Protein AF-0000000070241684 (afdb_homodimer)

InterPro domains:
  IPR003148 Regulator of K+ conductance, N-terminal lobe [PF02254] (4-118)
  IPR003148 Regulator of K+ conductance, N-terminal lobe [PS51201] (1-116)
  IPR006036 Potassium uptake protein TrkA [PR00335] (2-16)
  IPR006036 Potassium uptake protein TrkA [PR00335] (19-33)
  IPR006036 Potassium uptake protein TrkA [PR00335] (60-70)
  IPR006036 Potassium uptake protein TrkA [PR00335] (73-87)
  IPR006037 Regulator of K+ conductance, C-terminal [PF02080] (148-219)
  IPR006037 Regulator of K+ conductance, C-terminal [PS51202] (133-220)
  IPR036291 NAD(P)-binding domain superfamily [SSF51735] (1-143)
  IPR036721 Regulator of K+ conductance, C-terminal domain superfamily [G3DSA:3.30.70.1450] (136-217)
  IPR036721 Regulator of K+ conductance, C-terminal domain superfamily [SSF116726] (130-219)
  IPR050721 Trk/Ktr/HKT Potassium Transport [PTHR43833] (1-218)

Structure (mmCIF, N/CA/C/O backbone):
data_AF-0000000070241684-model_v1
#
loop_
_entity.id
_entity.type
_entity.pdbx_description
1 polymer 'TrkA domain protein'
#
loop_
_atom_site.group_PDB
_atom_site.id
_atom_site.type_symbol
_atom_site.label_atom_id
_atom_site.label_alt_id
_atom_site.label_comp_id
_atom_site.label_asym_id
_atom_site.label_entity_id
_atom_site.label_seq_id
_atom_site.pdbx_PDB_ins_code
_atom_site.Cartn_x
_atom_site.Cartn_y
_atom_site.Cartn_z
_atom_site.occupancy
_atom_site.B_iso_or_equiv
_atom_site.auth_seq_id
_atom_site.auth_comp_id
_atom_site.auth_asym_id
_atom_site.auth_atom_id
_atom_site.pdbx_PDB_model_num
ATOM 1 N N . MET A 1 1 ? 2.908 23.062 1.729 1 92.56 1 MET A N 1
ATOM 2 C CA . MET A 1 1 ? 3.637 22.688 2.938 1 92.56 1 MET A CA 1
ATOM 3 C C . MET A 1 1 ? 5.141 22.844 2.74 1 92.56 1 MET A C 1
ATOM 5 O O . MET A 1 1 ? 5.625 22.859 1.607 1 92.56 1 MET A O 1
ATOM 9 N N . TYR A 1 2 ? 5.785 23.141 3.898 1 95.75 2 TYR A N 1
ATOM 10 C CA . TYR A 1 2 ? 7.242 23.125 3.914 1 95.75 2 TYR A CA 1
ATOM 11 C C . TYR A 1 2 ? 7.781 21.797 4.402 1 95.75 2 TYR A C 1
ATOM 13 O O . TYR A 1 2 ? 7.629 21.453 5.578 1 95.75 2 TYR A O 1
ATOM 21 N N . LEU A 1 3 ? 8.391 21.047 3.48 1 97.38 3 LEU A N 1
ATOM 22 C CA . LEU A 1 3 ? 8.805 19.672 3.756 1 97.38 3 LEU A CA 1
ATOM 23 C C . LEU A 1 3 ? 10.32 19.531 3.658 1 97.38 3 LEU A C 1
ATOM 25 O O . LEU A 1 3 ? 10.938 20.047 2.721 1 97.38 3 LEU A O 1
ATOM 29 N N . ILE A 1 4 ? 10.852 18.875 4.629 1 98.25 4 ILE A N 1
ATOM 30 C CA . ILE A 1 4 ? 12.258 18.484 4.543 1 98.25 4 ILE A CA 1
ATOM 31 C C . ILE A 1 4 ? 12.359 16.984 4.305 1 98.25 4 ILE A C 1
ATOM 33 O O . ILE A 1 4 ? 11.875 16.172 5.105 1 98.25 4 ILE A O 1
ATOM 37 N N . ILE A 1 5 ? 12.969 16.625 3.219 1 98.19 5 ILE A N 1
ATOM 38 C CA . ILE A 1 5 ? 13.156 15.227 2.867 1 98.19 5 ILE A CA 1
ATOM 39 C C . ILE A 1 5 ? 14.633 14.859 2.977 1 98.19 5 ILE A C 1
ATOM 41 O O . ILE A 1 5 ? 15.477 15.453 2.307 1 98.19 5 ILE A O 1
ATOM 45 N N . VAL A 1 6 ? 14.883 13.891 3.838 1 98 6 VAL A N 1
ATOM 46 C CA . VAL A 1 6 ? 16.25 13.438 4.047 1 98 6 VAL A CA 1
ATOM 47 C C . VAL A 1 6 ? 16.484 12.125 3.305 1 98 6 VAL A C 1
ATOM 49 O O . VAL A 1 6 ? 15.852 11.109 3.615 1 98 6 VAL A O 1
ATOM 52 N N . GLY A 1 7 ? 17.438 12.117 2.426 1 96.5 7 GLY A N 1
ATOM 53 C CA . GLY A 1 7 ? 17.688 10.969 1.563 1 96.5 7 GLY A CA 1
ATOM 54 C C . GLY A 1 7 ? 17 11.078 0.217 1 96.5 7 GLY A C 1
ATOM 55 O O . GLY A 1 7 ? 15.773 11.141 0.146 1 96.5 7 GLY A O 1
ATOM 56 N N . ALA A 1 8 ? 17.812 11.07 -0.812 1 95.5 8 ALA A N 1
ATOM 57 C CA . ALA A 1 8 ? 17.25 11.203 -2.156 1 95.5 8 ALA A CA 1
ATOM 58 C C . ALA A 1 8 ? 17.594 9.992 -3.02 1 95.5 8 ALA A C 1
ATOM 60 O O . ALA A 1 8 ? 17.875 10.133 -4.215 1 95.5 8 ALA A O 1
ATOM 61 N N . GLY A 1 9 ? 17.641 8.922 -2.393 1 91.25 9 GLY A N 1
ATOM 62 C CA . GLY A 1 9 ? 17.766 7.684 -3.148 1 91.25 9 GLY A CA 1
ATOM 63 C C . GLY A 1 9 ? 16.516 7.34 -3.934 1 91.25 9 GLY A C 1
ATOM 64 O O . GLY A 1 9 ? 15.773 8.227 -4.355 1 91.25 9 GLY A O 1
ATOM 65 N N . LYS A 1 10 ? 16.281 6.031 -4.164 1 86.12 10 LYS A N 1
ATOM 66 C CA . LYS A 1 10 ? 15.156 5.598 -4.988 1 86.12 10 LYS A CA 1
ATOM 67 C C . LYS A 1 10 ? 13.82 6.004 -4.363 1 86.12 10 LYS A C 1
ATOM 69 O O . LYS A 1 10 ? 12.977 6.609 -5.031 1 86.12 10 LYS A O 1
ATOM 74 N N . ILE A 1 11 ? 13.664 5.711 -3.082 1 88.88 11 ILE A N 1
ATOM 75 C CA . ILE A 1 11 ? 12.43 6.074 -2.396 1 88.88 11 ILE A CA 1
ATOM 76 C C . ILE A 1 11 ? 12.312 7.594 -2.314 1 88.88 11 ILE A C 1
ATOM 78 O O . ILE A 1 11 ? 11.281 8.164 -2.674 1 88.88 11 ILE A O 1
ATOM 82 N N . GLY A 1 12 ? 13.383 8.258 -1.877 1 93.31 12 GLY A N 1
ATOM 83 C CA . GLY A 1 12 ? 13.391 9.703 -1.697 1 93.31 12 GLY A CA 1
ATOM 84 C C . GLY A 1 12 ? 13.117 10.461 -2.979 1 93.31 12 GLY A C 1
ATOM 85 O O . GLY A 1 12 ? 12.375 11.453 -2.971 1 93.31 12 GLY A O 1
ATOM 86 N N . SER A 1 13 ? 13.664 9.969 -4.039 1 92.69 13 SER A N 1
ATOM 87 C CA . SER A 1 13 ? 13.484 10.656 -5.312 1 92.69 13 SER A CA 1
ATOM 88 C C . SER A 1 13 ? 12.023 10.648 -5.746 1 92.69 13 SER A C 1
ATOM 90 O O . SER A 1 13 ? 11.508 11.656 -6.238 1 92.69 13 SER A O 1
ATOM 92 N N . ASN A 1 14 ? 11.383 9.508 -5.586 1 89.88 14 ASN A N 1
ATOM 93 C CA . ASN A 1 14 ? 9.961 9.422 -5.906 1 89.88 14 ASN A CA 1
ATOM 94 C C . ASN A 1 14 ? 9.133 10.32 -4.992 1 89.88 14 ASN A C 1
ATOM 96 O O . ASN A 1 14 ? 8.18 10.953 -5.441 1 89.88 14 ASN A O 1
ATOM 100 N N . LEU A 1 15 ? 9.477 10.352 -3.779 1 92.94 15 LEU A N 1
ATOM 101 C CA . LEU A 1 15 ? 8.789 11.211 -2.816 1 92.94 15 LEU A CA 1
ATOM 102 C C . LEU A 1 15 ? 8.945 12.68 -3.184 1 92.94 15 LEU A C 1
ATOM 104 O O . LEU A 1 15 ? 7.984 13.445 -3.111 1 92.94 15 LEU A O 1
ATOM 108 N N . ILE A 1 16 ? 10.172 13.039 -3.574 1 95.56 16 ILE A N 1
ATOM 109 C CA . ILE A 1 16 ? 10.461 14.406 -3.984 1 95.56 16 ILE A CA 1
ATOM 110 C C . ILE A 1 16 ? 9.602 14.773 -5.191 1 95.56 16 ILE A C 1
ATOM 112 O O . ILE A 1 16 ? 9 15.859 -5.227 1 95.56 16 ILE A O 1
ATOM 116 N N . GLU A 1 17 ? 9.516 13.859 -6.098 1 92.88 17 GLU A N 1
ATOM 117 C CA . GLU A 1 17 ? 8.695 14.078 -7.289 1 92.88 17 GLU A CA 1
ATOM 118 C C . GLU A 1 17 ? 7.238 14.336 -6.918 1 92.88 17 GLU A C 1
ATOM 120 O O . GLU A 1 17 ? 6.637 15.305 -7.375 1 92.88 17 GLU A O 1
ATOM 125 N N . MET A 1 18 ? 6.703 13.523 -6.07 1 89.56 18 MET A N 1
ATOM 126 C CA . MET A 1 18 ? 5.312 13.656 -5.648 1 89.56 18 MET A CA 1
ATOM 127 C C . MET A 1 18 ? 5.094 14.969 -4.895 1 89.56 18 MET A C 1
ATOM 129 O O . MET A 1 18 ? 4.16 15.711 -5.195 1 89.56 18 MET A O 1
ATOM 133 N N . ALA A 1 19 ? 5.977 15.297 -3.99 1 93.81 19 ALA A N 1
ATOM 134 C CA . ALA A 1 19 ? 5.828 16.453 -3.119 1 93.81 19 ALA A CA 1
ATOM 135 C C . ALA A 1 19 ? 5.961 17.75 -3.908 1 93.81 19 ALA A C 1
ATOM 137 O O . ALA A 1 19 ? 5.184 18.688 -3.713 1 93.81 19 ALA A O 1
ATOM 138 N N . THR A 1 20 ? 6.977 17.812 -4.758 1 94.56 20 THR A N 1
ATOM 139 C CA . THR A 1 20 ? 7.16 19 -5.57 1 94.56 20 THR A CA 1
ATOM 140 C C . THR A 1 20 ? 6.02 19.156 -6.57 1 94.56 20 THR A C 1
ATOM 142 O O . THR A 1 20 ? 5.539 20.266 -6.809 1 94.56 20 THR A O 1
ATOM 145 N N . GLY A 1 21 ? 5.605 18.078 -7.133 1 91.31 21 GLY A N 1
ATOM 146 C CA . GLY A 1 21 ? 4.5 18.094 -8.078 1 91.31 21 GLY A CA 1
ATOM 147 C C . GLY A 1 21 ? 3.215 18.641 -7.48 1 91.31 21 GLY A C 1
ATOM 148 O O . GLY A 1 21 ? 2.404 19.234 -8.188 1 91.31 21 GLY A O 1
ATOM 149 N N . ASP A 1 22 ? 3.043 18.453 -6.246 1 89.56 22 ASP A N 1
ATOM 150 C CA . ASP A 1 22 ? 1.842 18.906 -5.551 1 89.56 22 ASP A CA 1
ATOM 151 C C . ASP A 1 22 ? 1.992 20.359 -5.09 1 89.56 22 ASP A C 1
ATOM 153 O O . ASP A 1 22 ? 1.121 20.891 -4.398 1 89.56 22 ASP A O 1
ATOM 157 N N . GLY A 1 23 ? 3.146 20.969 -5.355 1 91.81 23 GLY A N 1
ATOM 158 C CA . GLY A 1 23 ? 3.338 22.391 -5.105 1 91.81 23 GLY A CA 1
ATOM 159 C C . GLY A 1 23 ? 3.859 22.688 -3.713 1 91.81 23 GLY A C 1
ATOM 160 O O . GLY A 1 23 ? 3.75 23.812 -3.232 1 91.81 23 GLY A O 1
ATOM 161 N N . ASN A 1 24 ? 4.383 21.703 -3.023 1 95 24 ASN A N 1
ATOM 162 C CA . ASN A 1 24 ? 4.961 21.922 -1.701 1 95 24 ASN A CA 1
ATOM 163 C C . ASN A 1 24 ? 6.336 22.578 -1.79 1 95 24 ASN A C 1
ATOM 165 O O . ASN A 1 24 ? 7 22.5 -2.822 1 95 24 ASN A O 1
ATOM 169 N N . ASP A 1 25 ? 6.703 23.328 -0.78 1 96.44 25 ASP A N 1
ATOM 170 C CA . ASP A 1 25 ? 8.078 23.781 -0.623 1 96.44 25 ASP A CA 1
ATOM 171 C C . ASP A 1 25 ? 8.969 22.672 -0.061 1 96.44 25 ASP A C 1
ATOM 173 O O . ASP A 1 25 ? 8.852 22.312 1.112 1 96.44 25 ASP A O 1
ATOM 177 N N . VAL A 1 26 ? 9.867 22.203 -0.917 1 97.56 26 VAL A N 1
ATOM 178 C CA . VAL A 1 26 ? 10.609 21.016 -0.538 1 97.56 26 VAL A CA 1
ATOM 179 C C . VAL A 1 26 ? 12.094 21.344 -0.408 1 97.56 26 VAL A C 1
ATOM 181 O O . VAL A 1 26 ? 12.664 22.016 -1.271 1 97.56 26 VAL A O 1
ATOM 184 N N . VAL A 1 27 ? 12.648 20.953 0.672 1 98.44 27 VAL A N 1
ATOM 185 C CA . VAL A 1 27 ? 14.094 20.969 0.854 1 98.44 27 VAL A CA 1
ATOM 186 C C . VAL A 1 27 ? 14.625 19.547 1.001 1 98.44 27 VAL A C 1
ATOM 188 O O . VAL A 1 27 ? 14.078 18.75 1.769 1 98.44 27 VAL A O 1
ATOM 191 N N . VAL A 1 28 ? 15.688 19.297 0.268 1 98.44 28 VAL A N 1
ATOM 192 C CA . VAL A 1 28 ? 16.234 17.938 0.263 1 98.44 28 VAL A CA 1
ATOM 193 C C . VAL A 1 28 ? 17.641 17.953 0.878 1 98.44 28 VAL A C 1
ATOM 195 O O . VAL A 1 28 ? 18.438 18.844 0.594 1 98.44 28 VAL A O 1
ATOM 198 N N . ILE A 1 29 ? 17.859 17.031 1.76 1 98.44 29 ILE A N 1
ATOM 199 C CA . ILE A 1 29 ? 19.203 16.828 2.285 1 98.44 29 ILE A CA 1
ATOM 200 C C . ILE A 1 29 ? 19.734 15.469 1.815 1 98.44 29 ILE A C 1
ATOM 202 O O . ILE A 1 29 ? 19.125 14.43 2.098 1 98.44 29 ILE A O 1
ATOM 206 N N . GLU A 1 30 ? 20.797 15.477 1.106 1 98 30 GLU A N 1
ATOM 207 C CA . GLU A 1 30 ? 21.391 14.289 0.51 1 98 30 GLU A CA 1
ATOM 208 C C . GLU A 1 30 ? 22.922 14.32 0.635 1 98 30 GLU A C 1
ATOM 210 O O . GLU A 1 30 ? 23.562 15.305 0.26 1 98 30 GLU A O 1
ATOM 215 N N . GLU A 1 31 ? 23.453 13.195 1.104 1 96.56 31 GLU A N 1
ATOM 216 C CA . GLU A 1 31 ? 24.875 13.172 1.414 1 96.56 31 GLU A CA 1
ATOM 217 C C . GLU A 1 31 ? 25.719 12.859 0.173 1 96.56 31 GLU A C 1
ATOM 219 O O . GLU A 1 31 ? 26.844 13.328 0.04 1 96.56 31 GLU A O 1
ATOM 224 N N . ASP A 1 32 ? 25.203 12.047 -0.695 1 96.44 32 ASP A N 1
ATOM 225 C CA . ASP A 1 32 ? 25.922 11.68 -1.91 1 96.44 32 ASP A CA 1
ATOM 226 C C . ASP A 1 32 ? 25.891 12.805 -2.938 1 96.44 32 ASP A C 1
ATOM 228 O O . ASP A 1 32 ? 24.812 13.164 -3.432 1 96.44 32 ASP A O 1
ATOM 232 N N . GLU A 1 33 ? 26.969 13.25 -3.277 1 96.94 33 GLU A N 1
ATOM 233 C CA . GLU A 1 33 ? 27.062 14.422 -4.137 1 96.94 33 GLU A CA 1
ATOM 234 C C . GLU A 1 33 ? 26.438 14.164 -5.508 1 96.94 33 GLU A C 1
ATOM 236 O O . GLU A 1 33 ? 25.75 15.016 -6.051 1 96.94 33 GLU A O 1
ATOM 241 N N . ALA A 1 34 ? 26.781 13.039 -6.012 1 97 34 ALA A N 1
ATOM 242 C CA . ALA A 1 34 ? 26.266 12.711 -7.336 1 97 34 ALA A CA 1
ATOM 243 C C . ALA A 1 34 ? 24.734 12.688 -7.324 1 97 34 ALA A C 1
ATOM 245 O O . ALA A 1 34 ? 24.094 13.188 -8.25 1 97 34 ALA A O 1
ATOM 246 N N . VAL A 1 35 ? 24.156 12.188 -6.32 1 96.19 35 VAL A N 1
ATOM 247 C CA . VAL A 1 35 ? 22.703 12.102 -6.18 1 96.19 35 VAL A CA 1
ATOM 248 C C . VAL A 1 35 ? 22.125 13.492 -5.945 1 96.19 35 VAL A C 1
ATOM 250 O O . VAL A 1 35 ? 21.125 13.867 -6.562 1 96.19 35 VAL A O 1
ATOM 253 N N . ALA A 1 36 ? 22.75 14.234 -5.078 1 96.88 36 ALA A N 1
ATOM 254 C CA . ALA A 1 36 ? 22.312 15.594 -4.793 1 96.88 36 ALA A CA 1
ATOM 255 C C . ALA A 1 36 ? 22.266 16.438 -6.062 1 96.88 36 ALA A C 1
ATOM 257 O O . ALA A 1 36 ? 21.297 17.156 -6.309 1 96.88 36 ALA A O 1
ATOM 258 N N . ASP A 1 37 ? 23.266 16.281 -6.84 1 96.62 37 ASP A N 1
ATOM 259 C CA . ASP A 1 37 ? 23.359 17.031 -8.086 1 96.62 37 ASP A CA 1
ATOM 260 C C . ASP A 1 37 ? 22.234 16.656 -9.039 1 96.62 37 ASP A C 1
ATOM 262 O O . ASP A 1 37 ? 21.625 17.531 -9.672 1 96.62 37 ASP A O 1
ATOM 266 N N . ARG A 1 38 ? 22.031 15.445 -9.086 1 96 38 ARG A N 1
ATOM 267 C CA . ARG A 1 38 ? 20.969 14.953 -9.969 1 96 38 ARG A CA 1
ATOM 268 C C . ARG A 1 38 ? 19.609 15.5 -9.555 1 96 38 ARG A C 1
ATOM 270 O O . ARG A 1 38 ? 18.844 15.953 -10.391 1 96 38 ARG A O 1
ATOM 277 N N . ILE A 1 39 ? 19.312 15.477 -8.312 1 95.06 39 ILE A N 1
ATOM 278 C CA . ILE A 1 39 ? 18.047 15.945 -7.785 1 95.06 39 ILE A CA 1
ATOM 279 C C . ILE A 1 39 ? 17.906 17.438 -8.031 1 95.06 39 ILE A C 1
ATOM 281 O O . ILE A 1 39 ? 16.844 17.906 -8.469 1 95.06 39 ILE A O 1
ATOM 285 N N . SER A 1 40 ? 18.969 18.156 -7.816 1 94.94 40 SER A N 1
ATOM 286 C CA . SER A 1 40 ? 18.953 19.609 -8 1 94.94 40 SER A CA 1
ATOM 287 C C . SER A 1 40 ? 18.688 19.969 -9.453 1 94.94 40 SER A C 1
ATOM 289 O O . SER A 1 40 ? 18.047 21 -9.734 1 94.94 40 SER A O 1
ATOM 291 N N . ALA A 1 41 ? 19.109 19.141 -10.297 1 95.44 41 ALA A N 1
ATOM 292 C CA . ALA A 1 41 ? 18.938 19.391 -11.727 1 95.44 41 ALA A CA 1
ATOM 293 C C . ALA A 1 41 ? 17.547 19.016 -12.203 1 95.44 41 ALA A C 1
ATOM 295 O O . ALA A 1 41 ? 17.047 19.547 -13.188 1 95.44 41 ALA A O 1
ATOM 296 N N . THR A 1 42 ? 16.906 18.188 -11.516 1 94.12 42 THR A N 1
ATOM 297 C CA . THR A 1 42 ? 15.68 17.578 -12 1 94.12 42 THR A CA 1
ATOM 298 C C . THR A 1 42 ? 14.461 18.266 -11.391 1 94.12 42 THR A C 1
ATOM 300 O O . THR A 1 42 ? 13.438 18.422 -12.055 1 94.12 42 THR A O 1
ATOM 303 N N . TYR A 1 43 ? 14.586 18.641 -10.148 1 93.56 43 TYR A N 1
ATOM 304 C CA . TYR A 1 43 ? 13.422 19.156 -9.438 1 93.56 43 TYR A CA 1
ATOM 305 C C . TYR A 1 43 ? 13.664 20.562 -8.938 1 93.56 43 TYR A C 1
ATOM 307 O O . TYR A 1 43 ? 14.805 20.938 -8.633 1 93.56 43 TYR A O 1
ATOM 315 N N . ASP A 1 44 ? 12.594 21.297 -8.891 1 91.75 44 ASP A N 1
ATOM 316 C CA . ASP A 1 44 ? 12.68 22.672 -8.398 1 91.75 44 ASP A CA 1
ATOM 317 C C . ASP A 1 44 ? 12.562 22.719 -6.875 1 91.75 44 ASP A C 1
ATOM 319 O O . ASP A 1 44 ? 11.523 23.109 -6.336 1 91.75 44 ASP A O 1
ATOM 323 N N . CYS A 1 45 ? 13.633 22.406 -6.246 1 94.56 45 CYS A N 1
ATOM 324 C CA . CYS A 1 45 ? 13.688 22.422 -4.789 1 94.56 45 CYS A CA 1
ATOM 325 C C . CYS A 1 45 ? 15.109 22.703 -4.301 1 94.56 45 CYS A C 1
ATOM 327 O O . CYS A 1 45 ? 16.062 22.609 -5.074 1 94.56 45 CYS A O 1
ATOM 329 N N . LEU A 1 46 ? 15.242 23.172 -3.135 1 96.56 46 LEU A N 1
ATOM 330 C CA . LEU A 1 46 ? 16.562 23.375 -2.525 1 96.56 46 LEU A CA 1
ATOM 331 C C . LEU A 1 46 ? 17.172 22.031 -2.125 1 96.56 46 LEU A C 1
ATOM 333 O O . LEU A 1 46 ? 16.516 21.203 -1.507 1 96.56 46 LEU A O 1
ATOM 337 N N . VAL A 1 47 ? 18.375 21.828 -2.582 1 97.94 47 VAL A N 1
ATOM 338 C CA . VAL A 1 47 ? 19.078 20.594 -2.238 1 97.94 47 VAL A CA 1
ATOM 339 C C . VAL A 1 47 ? 20.359 20.938 -1.475 1 97.94 47 VAL A C 1
ATOM 341 O O . VAL A 1 47 ? 21.172 21.719 -1.944 1 97.94 47 VAL A O 1
ATOM 344 N N . LEU A 1 48 ? 20.438 20.422 -0.275 1 98.19 48 LEU A N 1
ATOM 345 C CA . LEU A 1 48 ? 21.656 20.531 0.52 1 98.19 48 LEU A CA 1
ATOM 346 C C . LEU A 1 48 ? 22.453 19.219 0.471 1 98.19 48 LEU A C 1
ATOM 348 O O . LEU A 1 48 ? 21.953 18.172 0.872 1 98.19 48 LEU A O 1
ATOM 352 N N . CYS A 1 49 ? 23.625 19.312 -0.055 1 98.25 49 CYS A N 1
ATOM 353 C CA . CYS A 1 49 ? 24.516 18.156 -0.005 1 98.25 49 CYS A CA 1
ATOM 354 C C . CYS A 1 49 ? 25.266 18.094 1.326 1 98.25 49 CYS A C 1
ATOM 356 O O . CYS A 1 49 ? 26.297 18.734 1.497 1 98.25 49 CYS A O 1
ATOM 358 N N . ALA A 1 50 ? 24.703 17.359 2.232 1 97.5 50 ALA A N 1
ATOM 359 C CA . ALA A 1 50 ? 25.219 17.391 3.598 1 97.5 50 ALA A CA 1
ATOM 360 C C . ALA A 1 50 ? 24.75 16.172 4.395 1 97.5 50 ALA A C 1
ATOM 362 O O . ALA A 1 50 ? 23.969 15.359 3.896 1 97.5 50 ALA A O 1
ATOM 363 N N . ASP A 1 51 ? 25.312 16.031 5.52 1 95.5 51 ASP A N 1
ATOM 364 C CA . ASP A 1 51 ? 24.922 15.023 6.5 1 95.5 51 ASP A CA 1
ATOM 365 C C . ASP A 1 51 ? 23.75 15.516 7.355 1 95.5 51 ASP A C 1
ATOM 367 O O . ASP A 1 51 ? 23.906 16.422 8.172 1 95.5 51 ASP A O 1
ATOM 371 N N . ALA A 1 52 ? 22.656 14.875 7.281 1 95.5 52 ALA A N 1
ATOM 372 C CA . ALA A 1 52 ? 21.422 15.328 7.922 1 95.5 52 ALA A CA 1
ATOM 373 C C . ALA A 1 52 ? 21.453 15.047 9.422 1 95.5 52 ALA A C 1
ATOM 375 O O . ALA A 1 52 ? 20.562 15.484 10.156 1 95.5 52 ALA A O 1
ATOM 376 N N . THR A 1 53 ? 22.469 14.305 9.891 1 95.38 53 THR A N 1
ATOM 377 C CA . THR A 1 53 ? 22.531 14.023 11.32 1 95.38 53 THR A CA 1
ATOM 378 C C . THR A 1 53 ? 23.109 15.211 12.078 1 95.38 53 THR A C 1
ATOM 380 O O . THR A 1 53 ? 23.141 15.219 13.312 1 95.38 53 THR A O 1
ATOM 383 N N . GLU A 1 54 ? 23.562 16.156 11.375 1 93.88 54 GLU A N 1
ATOM 384 C CA . GLU A 1 54 ? 24.078 17.375 11.984 1 93.88 54 GLU A CA 1
ATOM 385 C C . GLU A 1 54 ? 22.969 18.406 12.164 1 93.88 54 GLU A C 1
ATOM 387 O O . GLU A 1 54 ? 22.328 18.828 11.195 1 93.88 54 GLU A O 1
ATOM 392 N N . SER A 1 55 ? 22.875 18.828 13.359 1 93.5 55 SER A N 1
ATOM 393 C CA . SER A 1 55 ? 21.781 19.734 13.711 1 93.5 55 SER A CA 1
ATOM 394 C C . SER A 1 55 ? 21.844 21 12.875 1 93.5 55 SER A C 1
ATOM 396 O O . SER A 1 55 ? 20.812 21.531 12.453 1 93.5 55 SER A O 1
ATOM 398 N N . ASP A 1 56 ? 23 21.484 12.648 1 95.5 56 ASP A N 1
ATOM 399 C CA . ASP A 1 56 ? 23.172 22.734 11.914 1 95.5 56 ASP A CA 1
ATOM 400 C C . ASP A 1 56 ? 22.641 22.609 10.492 1 95.5 56 ASP A C 1
ATOM 402 O O . ASP A 1 56 ? 22.141 23.578 9.922 1 95.5 56 ASP A O 1
ATOM 406 N N . ILE A 1 57 ? 22.766 21.438 9.961 1 96.75 57 ILE A N 1
ATOM 407 C CA . ILE A 1 57 ? 22.312 21.219 8.594 1 96.75 57 ILE A CA 1
ATOM 408 C C . ILE A 1 57 ? 20.781 21.297 8.555 1 96.75 57 ILE A C 1
ATOM 410 O O . ILE A 1 57 ? 20.203 21.875 7.629 1 96.75 57 ILE A O 1
ATOM 414 N N . LEU A 1 58 ? 20.125 20.734 9.508 1 96.94 58 LEU A N 1
ATOM 415 C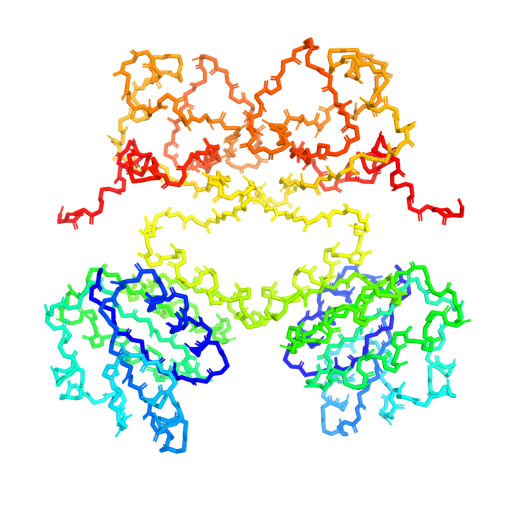 CA . LEU A 1 58 ? 18.672 20.797 9.578 1 96.94 58 LEU A CA 1
ATOM 416 C C . LEU A 1 58 ? 18.203 22.234 9.773 1 96.94 58 LEU A C 1
ATOM 418 O O . LEU A 1 58 ? 17.188 22.641 9.203 1 96.94 58 LEU A O 1
ATOM 422 N N . GLU A 1 59 ? 18.984 22.969 10.523 1 96.88 59 GLU A N 1
ATOM 423 C CA . GLU A 1 59 ? 18.672 24.391 10.703 1 96.88 59 GLU A CA 1
ATOM 424 C C . GLU A 1 59 ? 18.812 25.156 9.383 1 96.88 59 GLU A C 1
ATOM 426 O O . GLU A 1 59 ? 17.953 25.969 9.047 1 96.88 59 GLU A O 1
ATOM 431 N N . GLU A 1 60 ? 19.891 24.859 8.75 1 96.88 60 GLU A N 1
ATOM 432 C CA . GLU A 1 60 ? 20.109 25.469 7.438 1 96.88 60 GLU A CA 1
ATOM 433 C C . GLU A 1 60 ? 18.953 25.125 6.488 1 96.88 60 GLU A C 1
ATOM 435 O O . GLU A 1 60 ? 18.578 25.938 5.652 1 96.88 60 GLU A O 1
ATOM 440 N N . ALA A 1 61 ? 18.391 23.969 6.633 1 97.19 61 ALA A N 1
ATOM 441 C CA . ALA A 1 61 ? 17.297 23.5 5.789 1 97.19 61 ALA A CA 1
ATOM 442 C C . ALA A 1 61 ? 15.977 24.156 6.18 1 97.19 61 ALA A C 1
ATOM 444 O O . ALA A 1 61 ? 14.969 24 5.484 1 97.19 61 ALA A O 1
ATOM 445 N N . GLY A 1 62 ? 15.961 24.859 7.273 1 97.38 62 GLY A N 1
ATOM 446 C CA . GLY A 1 62 ? 14.75 25.547 7.703 1 97.38 62 GLY A CA 1
ATOM 447 C C . GLY A 1 62 ? 13.836 24.688 8.539 1 97.38 62 GLY A C 1
ATOM 448 O O . GLY A 1 62 ? 12.609 24.734 8.391 1 97.38 62 GLY A O 1
ATOM 449 N N . ILE A 1 63 ? 14.391 23.906 9.438 1 96.38 63 ILE A N 1
ATOM 450 C CA . ILE A 1 63 ? 13.625 22.938 10.219 1 96.38 63 ILE A CA 1
ATOM 451 C C . ILE A 1 63 ? 12.617 23.656 11.102 1 96.38 63 ILE A C 1
ATOM 453 O O . ILE A 1 63 ? 11.555 23.109 11.422 1 96.38 63 ILE A O 1
ATOM 457 N N . ASP A 1 64 ? 12.875 24.906 11.422 1 95.31 64 ASP A N 1
ATOM 458 C CA . ASP A 1 64 ? 12 25.656 12.312 1 95.31 64 ASP A CA 1
ATOM 459 C C . ASP A 1 64 ? 10.664 25.969 11.633 1 95.31 64 ASP A C 1
ATOM 461 O O . ASP A 1 64 ? 9.656 26.203 12.312 1 95.31 64 ASP A O 1
ATOM 465 N N . ARG A 1 65 ? 10.68 25.969 10.391 1 95.12 65 ARG A N 1
ATOM 466 C CA . ARG A 1 65 ? 9.438 26.266 9.695 1 95.12 65 ARG A CA 1
ATOM 467 C C . ARG A 1 65 ? 8.867 25.016 9.031 1 95.12 65 ARG A C 1
ATOM 469 O O . ARG A 1 65 ? 7.84 25.078 8.352 1 95.12 65 ARG A O 1
ATOM 476 N N . ALA A 1 66 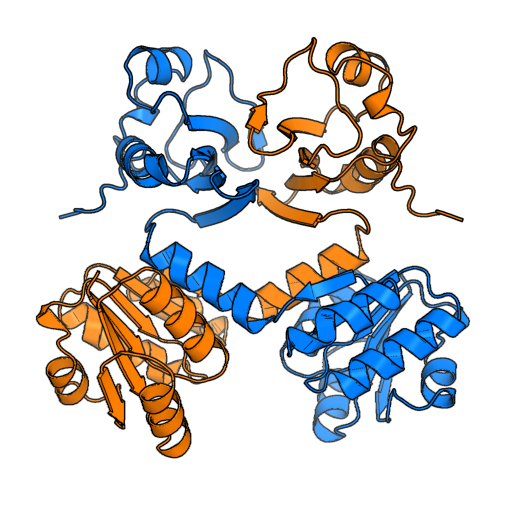? 9.547 23.922 9.164 1 95.94 66 ALA A N 1
ATOM 477 C CA . ALA A 1 66 ? 9.125 22.703 8.492 1 95.94 66 ALA A CA 1
ATOM 478 C C . ALA A 1 66 ? 7.832 22.172 9.094 1 95.94 66 ALA A C 1
ATOM 480 O O . ALA A 1 66 ? 7.68 22.125 10.32 1 95.94 66 ALA A O 1
ATOM 481 N N . GLU A 1 67 ? 6.965 21.828 8.25 1 94.69 67 GLU A N 1
ATOM 482 C CA . GLU A 1 67 ? 5.734 21.172 8.703 1 94.69 67 GLU A CA 1
ATOM 483 C C . GLU A 1 67 ? 5.91 19.672 8.82 1 94.69 67 GLU A C 1
ATOM 485 O O . GLU A 1 67 ? 5.18 19 9.555 1 94.69 67 GLU A O 1
ATOM 490 N N . ALA A 1 68 ? 6.879 19.172 8.055 1 95.75 68 ALA A N 1
ATOM 491 C CA . ALA A 1 68 ? 7.188 17.75 8.141 1 95.75 68 ALA A CA 1
ATOM 492 C C . ALA A 1 68 ? 8.648 17.484 7.812 1 95.75 68 ALA A C 1
ATOM 494 O O . ALA A 1 68 ? 9.25 18.188 7 1 95.75 68 ALA A O 1
ATOM 495 N N . VAL A 1 69 ? 9.141 16.484 8.453 1 96.88 69 VAL A N 1
ATOM 496 C CA . VAL A 1 69 ? 10.438 15.922 8.109 1 96.88 69 VAL A CA 1
ATOM 497 C C . VAL A 1 69 ? 10.281 14.438 7.773 1 96.88 69 VAL A C 1
ATOM 499 O O . VAL A 1 69 ? 9.664 13.688 8.531 1 96.88 69 VAL A O 1
ATOM 502 N N . ILE A 1 70 ? 10.773 14.102 6.602 1 97.31 70 ILE A N 1
ATOM 503 C CA . ILE A 1 70 ? 10.68 12.727 6.137 1 97.31 70 ILE A CA 1
ATOM 504 C C . ILE A 1 70 ? 12.078 12.164 5.898 1 97.31 70 ILE A C 1
ATOM 506 O O . ILE A 1 70 ? 12.859 12.727 5.133 1 97.31 70 ILE A O 1
ATOM 510 N N . SER A 1 71 ? 12.383 11.078 6.531 1 96.69 71 SER A N 1
ATOM 511 C CA . SER A 1 71 ? 13.68 10.453 6.324 1 96.69 71 SER A CA 1
ATOM 512 C C . SER A 1 71 ? 13.547 9.133 5.57 1 96.69 71 SER A C 1
ATOM 514 O O . SER A 1 71 ? 12.812 8.234 6.004 1 96.69 71 SER A O 1
ATOM 516 N N . THR A 1 72 ? 14.305 9.008 4.512 1 95.25 72 THR A N 1
ATOM 517 C CA . THR A 1 72 ? 14.156 7.844 3.648 1 95.25 72 THR A CA 1
ATOM 518 C C . THR A 1 72 ? 15.516 7.191 3.379 1 95.25 72 THR A C 1
ATOM 520 O O . THR A 1 72 ? 15.695 6.527 2.359 1 95.25 72 THR A O 1
ATOM 523 N N . THR A 1 73 ? 16.5 7.414 4.223 1 93.81 73 THR A N 1
ATOM 524 C CA . THR A 1 73 ? 17.812 6.832 3.984 1 93.81 73 THR A CA 1
ATOM 525 C C . THR A 1 73 ? 17.797 5.328 4.238 1 93.81 73 THR A C 1
ATOM 527 O O . THR A 1 73 ? 16.797 4.785 4.707 1 93.81 73 THR A O 1
ATOM 530 N N . ASN A 1 74 ? 18.938 4.641 3.908 1 89.69 74 ASN A N 1
ATOM 531 C CA . ASN A 1 74 ? 19.016 3.191 4.07 1 89.69 74 ASN A CA 1
ATOM 532 C C . ASN A 1 74 ? 19.578 2.812 5.441 1 89.69 74 ASN A C 1
ATOM 534 O O . ASN A 1 74 ? 19.781 1.631 5.727 1 89.69 74 ASN A O 1
ATOM 538 N N . LEU A 1 75 ? 19.781 3.826 6.254 1 91.62 75 LEU A N 1
ATOM 539 C CA . LEU A 1 75 ? 20.344 3.566 7.574 1 91.62 75 LEU A CA 1
ATOM 540 C C . LEU A 1 75 ? 19.391 4.02 8.672 1 91.62 75 LEU A C 1
ATOM 542 O O . LEU A 1 75 ? 19.156 5.219 8.844 1 91.62 75 LEU A O 1
ATOM 546 N N . ASP A 1 76 ? 18.875 3.066 9.438 1 92.25 76 ASP A N 1
ATOM 547 C CA . ASP A 1 76 ? 17.953 3.365 10.523 1 92.25 76 ASP A CA 1
ATOM 548 C C . ASP A 1 76 ? 18.562 4.336 11.523 1 92.25 76 ASP A C 1
ATOM 550 O O . ASP A 1 76 ? 17.875 5.184 12.086 1 92.25 76 ASP A O 1
ATOM 554 N N . ALA A 1 77 ? 19.953 4.184 11.711 1 92.38 77 ALA A N 1
ATOM 555 C CA . ALA A 1 77 ? 20.641 5.062 12.648 1 92.38 77 ALA A CA 1
ATOM 556 C C . ALA A 1 77 ? 20.516 6.523 12.219 1 92.38 77 ALA A C 1
ATOM 558 O O . ALA A 1 77 ? 20.281 7.406 13.047 1 92.38 77 ALA A O 1
ATOM 559 N N . VAL A 1 78 ? 20.672 6.758 10.992 1 94.5 78 VAL A N 1
ATOM 560 C CA . VAL A 1 78 ? 20.562 8.109 10.453 1 94.5 78 VAL A CA 1
ATOM 561 C C . VAL A 1 78 ? 19.109 8.594 10.578 1 94.5 78 VAL A C 1
ATOM 563 O O . VAL A 1 78 ? 18.859 9.703 11.047 1 94.5 78 VAL A O 1
ATOM 566 N N . ASN A 1 79 ? 18.172 7.77 10.148 1 95.88 79 ASN A N 1
ATOM 567 C CA . ASN A 1 79 ? 16.766 8.125 10.234 1 95.88 79 ASN A CA 1
ATOM 568 C C . ASN A 1 79 ? 16.359 8.461 11.664 1 95.88 79 ASN A C 1
ATOM 570 O O . ASN A 1 79 ? 15.641 9.43 11.906 1 95.88 79 ASN A O 1
ATOM 574 N N . THR A 1 80 ? 16.859 7.617 12.562 1 93.31 80 THR A N 1
ATOM 575 C CA . THR A 1 80 ? 16.562 7.828 13.969 1 93.31 80 THR A CA 1
ATOM 576 C C . THR A 1 80 ? 17.094 9.172 14.445 1 93.31 80 THR A C 1
ATOM 578 O O . THR A 1 80 ? 16.375 9.945 15.078 1 93.31 80 THR A O 1
ATOM 581 N N . MET A 1 81 ? 18.297 9.469 14.125 1 93.88 81 MET A N 1
ATOM 582 C CA . MET A 1 81 ? 18.922 10.719 14.531 1 93.88 81 MET A CA 1
ATOM 583 C C . MET A 1 81 ? 18.172 11.922 13.961 1 93.88 81 MET A C 1
ATOM 585 O O . MET A 1 81 ? 17.875 12.875 14.688 1 93.88 81 MET A O 1
ATOM 589 N N . VAL A 1 82 ? 17.828 11.844 12.789 1 96.5 82 VAL A N 1
ATOM 590 C CA . VAL A 1 82 ? 17.109 12.93 12.133 1 96.5 82 VAL A CA 1
ATOM 591 C C . VAL A 1 82 ? 15.766 13.156 12.82 1 96.5 82 VAL A C 1
ATOM 593 O O . VAL A 1 82 ? 15.375 14.297 13.078 1 96.5 82 VAL A O 1
ATOM 596 N N . MET A 1 83 ? 15.07 12.062 13.117 1 95.38 83 MET A N 1
ATOM 597 C CA . MET A 1 83 ? 13.766 12.172 13.773 1 95.38 83 MET A CA 1
ATOM 598 C C . MET A 1 83 ? 13.906 12.781 15.164 1 95.38 83 MET A C 1
ATOM 600 O O . MET A 1 83 ? 13.078 13.602 15.57 1 95.38 83 MET A O 1
ATOM 604 N N . LEU A 1 84 ? 14.961 12.359 15.859 1 93.31 84 LEU A N 1
ATOM 605 C CA . LEU A 1 84 ? 15.203 12.914 17.188 1 93.31 84 LEU A CA 1
ATOM 606 C C . LEU A 1 84 ? 15.453 14.414 17.125 1 93.31 84 LEU A C 1
ATOM 608 O O . LEU A 1 84 ? 14.891 15.18 17.906 1 93.31 84 LEU A O 1
ATOM 612 N N . LEU A 1 85 ? 16.25 14.812 16.203 1 95.25 85 LEU A N 1
ATOM 613 C CA . LEU A 1 85 ? 16.531 16.234 16.031 1 95.25 85 LEU A CA 1
ATOM 614 C C . LEU A 1 85 ? 15.281 17 15.625 1 95.25 85 LEU A C 1
ATOM 616 O O . LEU A 1 85 ? 15.023 18.094 16.141 1 95.25 85 LEU A O 1
ATOM 620 N N . ALA A 1 86 ? 14.555 16.453 14.75 1 95.56 86 ALA A N 1
ATOM 621 C CA . ALA A 1 86 ? 13.312 17.094 14.305 1 95.56 86 ALA A CA 1
ATOM 622 C C . ALA A 1 86 ? 12.336 17.25 15.461 1 95.56 86 ALA A C 1
ATOM 624 O O . ALA A 1 86 ? 11.641 18.266 15.562 1 95.56 86 ALA A O 1
ATOM 625 N N . ARG A 1 87 ? 12.289 16.203 16.219 1 93.75 87 ARG A N 1
ATOM 626 C CA . ARG A 1 87 ? 11.422 16.266 17.391 1 93.75 87 ARG A CA 1
ATOM 627 C C . ARG A 1 87 ? 11.836 17.406 18.328 1 93.75 87 ARG A C 1
ATOM 629 O O . ARG A 1 87 ? 10.984 18.109 18.859 1 93.75 87 ARG A O 1
ATOM 636 N N . GLU A 1 88 ? 13.117 17.516 18.5 1 93.19 88 GLU A N 1
ATOM 637 C CA . GLU A 1 88 ? 13.648 18.578 19.359 1 93.19 88 GLU A CA 1
ATOM 638 C C . GLU A 1 88 ? 13.227 19.953 18.844 1 93.19 88 GLU A C 1
ATOM 640 O O . GLU A 1 88 ? 13.047 20.891 19.625 1 93.19 88 GLU A O 1
ATOM 645 N N . HIS A 1 89 ? 13.031 20.062 17.625 1 95.19 89 HIS A N 1
ATOM 646 C CA . HIS A 1 89 ? 12.648 21.328 17.016 1 95.19 89 HIS A CA 1
ATOM 647 C C . HIS A 1 89 ? 11.133 21.453 16.891 1 95.19 89 HIS A C 1
ATOM 649 O O . HIS A 1 89 ? 10.633 22.359 16.234 1 95.19 89 HIS A O 1
ATOM 655 N N . ASP A 1 90 ? 10.422 20.453 17.406 1 93.88 90 ASP A N 1
ATOM 656 C CA . ASP A 1 90 ? 8.969 20.438 17.5 1 93.88 90 ASP A CA 1
ATOM 657 C C . ASP A 1 90 ? 8.32 20.422 16.125 1 93.88 90 ASP A C 1
ATOM 659 O O . ASP A 1 90 ? 7.332 21.109 15.891 1 93.88 90 ASP A O 1
ATOM 663 N N . VAL A 1 91 ? 8.938 19.781 15.211 1 94.38 91 VAL A N 1
ATOM 664 C CA . VAL A 1 91 ? 8.328 19.641 13.898 1 94.38 91 VAL A CA 1
ATOM 665 C C . VAL A 1 91 ? 7.004 18.891 14.023 1 94.38 91 VAL A C 1
ATOM 667 O O . VAL A 1 91 ? 6.938 17.828 14.664 1 94.38 91 VAL A O 1
ATOM 670 N N . PRO A 1 92 ? 5.996 19.359 13.406 1 90.75 92 PRO A N 1
ATOM 671 C CA . PRO A 1 92 ? 4.66 18.797 13.609 1 90.75 92 PRO A CA 1
ATOM 672 C C . PRO A 1 92 ? 4.543 17.344 13.125 1 90.75 92 PRO A C 1
ATOM 674 O O . PRO A 1 92 ? 3.902 16.516 13.781 1 90.75 92 PRO A O 1
ATOM 677 N N . SER A 1 93 ? 5.145 17 11.984 1 92 93 SER A N 1
ATOM 678 C CA . SER A 1 93 ? 4.996 15.68 11.391 1 92 93 SER A CA 1
ATOM 679 C C . SER A 1 93 ? 6.355 15.031 11.141 1 92 93 SER A C 1
ATOM 681 O O . SER A 1 93 ? 7.184 15.578 10.406 1 92 93 SER A O 1
ATOM 683 N N . LEU A 1 94 ? 6.504 13.922 11.797 1 94.56 94 LEU A N 1
ATOM 684 C CA . LEU A 1 94 ? 7.719 13.133 11.648 1 94.56 94 LEU A CA 1
ATOM 685 C C . LEU A 1 94 ? 7.422 11.797 10.984 1 94.56 94 LEU A C 1
ATOM 687 O O . LEU A 1 94 ? 6.629 11 11.5 1 94.56 94 LEU A O 1
ATOM 691 N N . VAL A 1 95 ? 8.047 11.562 9.836 1 94.31 95 VAL A N 1
ATOM 692 C CA . VAL A 1 95 ? 7.789 10.344 9.07 1 94.31 95 VAL A CA 1
ATOM 693 C C . VAL A 1 95 ? 9.117 9.711 8.656 1 94.31 95 VAL A C 1
ATOM 695 O O . VAL A 1 95 ? 10.047 10.406 8.242 1 94.31 95 VAL A O 1
ATOM 698 N N . SER A 1 96 ? 9.164 8.391 8.742 1 94.19 96 SER A N 1
ATOM 699 C CA . SER A 1 96 ? 10.43 7.75 8.406 1 94.19 96 SER A CA 1
ATOM 700 C C . SER A 1 96 ? 10.211 6.309 7.957 1 94.19 96 SER A C 1
ATOM 702 O O . SER A 1 96 ? 9.234 5.672 8.352 1 94.19 96 SER A O 1
ATOM 704 N N . VAL A 1 97 ? 11.102 5.875 7.176 1 93 97 VAL A N 1
ATOM 705 C CA . VAL A 1 97 ? 11.188 4.441 6.918 1 93 97 VAL A CA 1
ATOM 706 C C . VAL A 1 97 ? 12 3.766 8.023 1 93 97 VAL A C 1
ATOM 708 O O . VAL A 1 97 ? 12.891 4.375 8.609 1 93 97 VAL A O 1
ATOM 711 N N . VAL A 1 98 ? 11.609 2.59 8.336 1 91.06 98 VAL A N 1
ATOM 712 C CA . VAL A 1 98 ? 12.359 1.747 9.258 1 91.06 98 VAL A CA 1
ATOM 713 C C . VAL A 1 98 ? 12.68 0.411 8.594 1 91.06 98 VAL A C 1
ATOM 715 O O . VAL A 1 98 ? 11.781 -0.288 8.125 1 91.06 98 VAL A O 1
ATOM 718 N N . HIS A 1 99 ? 13.898 0.12 8.492 1 86.31 99 HIS A N 1
ATOM 719 C CA . HIS A 1 99 ? 14.32 -1.07 7.762 1 86.31 99 HIS A CA 1
ATOM 720 C C . HIS A 1 99 ? 14.352 -2.293 8.672 1 86.31 99 HIS A C 1
ATOM 722 O O . HIS A 1 99 ? 13.906 -3.373 8.281 1 86.31 99 HIS A O 1
ATOM 728 N N . ASP A 1 100 ? 14.914 -2.135 9.828 1 84.62 100 ASP A N 1
ATOM 729 C CA . ASP A 1 100 ? 15.008 -3.236 10.781 1 84.62 100 ASP A CA 1
ATOM 730 C C . ASP A 1 100 ? 13.836 -3.207 11.766 1 84.62 100 ASP A C 1
ATOM 732 O O . ASP A 1 100 ? 13.719 -2.279 12.57 1 84.62 100 ASP A O 1
ATOM 736 N N . PRO A 1 101 ? 13.047 -4.25 11.711 1 83.44 101 PRO A N 1
ATOM 737 C CA . PRO A 1 101 ? 11.891 -4.289 12.609 1 83.44 101 PRO A CA 1
ATOM 738 C C . PRO A 1 101 ? 12.281 -4.156 14.078 1 83.44 101 PRO A C 1
ATOM 740 O O . PRO A 1 101 ? 11.484 -3.672 14.883 1 83.44 101 PRO A O 1
ATOM 743 N N . ALA A 1 102 ? 13.484 -4.527 14.375 1 84.75 102 ALA A N 1
ATOM 744 C CA . ALA A 1 102 ? 13.953 -4.434 15.758 1 84.75 102 ALA A CA 1
ATOM 745 C C . ALA A 1 102 ? 14.031 -2.98 16.219 1 84.75 102 ALA A C 1
ATOM 747 O O . ALA A 1 102 ? 14.07 -2.699 17.406 1 84.75 102 ALA A O 1
ATOM 748 N N . HIS A 1 103 ? 14.086 -2.09 15.32 1 90.38 103 HIS A N 1
ATOM 749 C CA . HIS A 1 103 ? 14.242 -0.678 15.648 1 90.38 103 HIS A CA 1
ATOM 750 C C . HIS A 1 103 ? 12.883 0.01 15.758 1 90.38 103 HIS A C 1
ATOM 752 O O . HIS A 1 103 ? 12.805 1.178 16.141 1 90.38 103 HIS A O 1
ATOM 758 N N . ILE A 1 104 ? 11.766 -0.662 15.484 1 87.38 104 ILE A N 1
ATOM 759 C CA . ILE A 1 104 ? 10.422 -0.089 15.43 1 87.38 104 ILE A CA 1
ATOM 760 C C . ILE A 1 104 ? 10.078 0.542 16.781 1 87.38 104 ILE A C 1
ATOM 762 O O . ILE A 1 104 ? 9.609 1.682 16.828 1 87.38 104 ILE A O 1
ATOM 766 N N . PRO A 1 105 ? 10.391 -0.122 17.859 1 85.44 105 PRO A N 1
ATOM 767 C CA . PRO A 1 105 ? 10.039 0.468 19.141 1 85.44 105 PRO A CA 1
ATOM 768 C C . PRO A 1 105 ? 10.734 1.809 19.391 1 85.44 105 PRO A C 1
ATOM 770 O O . PRO A 1 105 ? 10.141 2.711 19.984 1 85.44 105 PRO A O 1
ATOM 773 N N . ILE A 1 106 ? 11.945 1.917 18.922 1 87.56 106 ILE A N 1
ATOM 774 C CA . ILE A 1 106 ? 12.688 3.162 19.094 1 87.56 106 ILE A CA 1
ATOM 775 C C . ILE A 1 106 ? 11.977 4.289 18.344 1 87.56 106 ILE A C 1
ATOM 777 O O . ILE A 1 106 ? 11.773 5.375 18.906 1 87.56 106 ILE A O 1
ATOM 781 N N . PHE A 1 107 ? 11.555 4.023 17.188 1 89.44 107 PHE A N 1
ATOM 782 C CA . PHE A 1 107 ? 10.859 5.023 16.391 1 89.44 107 PHE A CA 1
ATOM 783 C C . PHE A 1 107 ? 9.516 5.379 17.016 1 89.44 107 PHE A C 1
ATOM 785 O O . PHE A 1 107 ? 9.125 6.547 17.031 1 89.44 107 PHE A O 1
ATOM 792 N N . GLU A 1 108 ? 8.883 4.391 17.453 1 85.44 108 GLU A N 1
ATOM 793 C CA . GLU A 1 108 ? 7.598 4.617 18.109 1 85.44 108 GLU A CA 1
ATOM 794 C C . GLU A 1 108 ? 7.758 5.5 19.344 1 85.44 108 GLU A C 1
ATOM 796 O O . GLU A 1 108 ? 6.918 6.363 19.609 1 85.44 108 GLU A O 1
ATOM 801 N N . GLN A 1 109 ? 8.82 5.242 20.062 1 86.25 109 GLN A N 1
ATOM 802 C CA . GLN A 1 109 ? 9.102 6.039 21.25 1 86.25 109 GLN A CA 1
ATOM 803 C C . GLN A 1 109 ? 9.297 7.508 20.891 1 86.25 109 GLN A C 1
ATOM 805 O O . GLN A 1 109 ? 8.914 8.398 21.656 1 86.25 109 GLN A O 1
ATOM 810 N N . ILE A 1 110 ? 9.852 7.754 19.781 1 87.12 110 ILE A N 1
ATOM 811 C CA . ILE A 1 110 ? 10.078 9.125 19.328 1 87.12 110 ILE A CA 1
ATOM 812 C C . ILE A 1 110 ? 8.758 9.742 18.875 1 87.12 110 ILE A C 1
ATOM 814 O O . ILE A 1 110 ? 8.609 10.969 18.859 1 87.12 110 ILE A O 1
ATOM 818 N N . GLY A 1 111 ? 7.754 8.922 18.594 1 82.38 111 GLY A N 1
ATOM 819 C CA . GLY A 1 111 ? 6.457 9.398 18.141 1 82.38 111 GLY A CA 1
ATOM 820 C C . GLY A 1 111 ? 6.418 9.656 16.641 1 82.38 111 GLY A C 1
ATOM 821 O O . GLY A 1 111 ? 5.762 10.602 16.188 1 82.38 111 GLY A O 1
ATOM 822 N N . VAL A 1 112 ? 7.172 8.93 15.93 1 86.31 112 VAL A N 1
ATOM 823 C CA . VAL A 1 112 ? 7.281 9.094 14.484 1 86.31 112 VAL A CA 1
ATOM 824 C C . VAL A 1 112 ? 6.293 8.164 13.789 1 86.31 112 VAL A C 1
ATOM 826 O O . VAL A 1 112 ? 6.02 7.062 14.266 1 86.31 112 VAL A O 1
ATOM 829 N N . ASN A 1 113 ? 5.695 8.719 12.734 1 83 113 ASN A N 1
ATOM 830 C CA . ASN A 1 113 ? 4.949 7.836 11.852 1 83 113 ASN A CA 1
ATOM 831 C C . ASN A 1 113 ? 5.883 7.012 10.961 1 83 113 ASN A C 1
ATOM 833 O O . ASN A 1 113 ? 6.707 7.566 10.242 1 83 113 ASN A O 1
ATOM 837 N N . ILE A 1 114 ? 5.699 5.758 11.062 1 81.5 114 ILE A N 1
ATOM 838 C CA . ILE A 1 114 ? 6.691 4.91 10.406 1 81.5 114 ILE A CA 1
ATOM 839 C C . ILE A 1 114 ? 6.047 4.172 9.242 1 81.5 114 ILE A C 1
ATOM 841 O O . ILE A 1 114 ? 4.871 3.805 9.305 1 81.5 114 ILE A O 1
ATOM 845 N N . VAL A 1 115 ? 6.785 4.145 8.211 1 73.38 115 VAL A N 1
ATOM 846 C CA . VAL A 1 115 ? 6.551 3.1 7.219 1 73.38 115 VAL A CA 1
ATOM 847 C C . VAL A 1 115 ? 7.477 1.915 7.488 1 73.38 115 VAL A C 1
ATOM 849 O O . VAL A 1 115 ? 8.688 1.999 7.258 1 73.38 115 VAL A O 1
ATOM 852 N N . GLU A 1 116 ? 6.703 0.887 8.016 1 73.25 116 GLU A N 1
ATOM 853 C CA . GLU A 1 116 ? 7.473 -0.254 8.5 1 73.25 116 GLU A CA 1
ATOM 854 C C . GLU A 1 116 ? 8.016 -1.088 7.34 1 73.25 116 GLU A C 1
ATOM 856 O O . GLU A 1 116 ? 7.254 -1.526 6.477 1 73.25 116 GLU A O 1
ATOM 861 N N . ASN A 1 117 ? 9.273 -1.386 7.449 1 79.31 117 ASN A N 1
ATOM 862 C CA . ASN A 1 117 ? 10.008 -2.209 6.496 1 79.31 117 ASN A CA 1
ATOM 863 C C . ASN A 1 117 ? 9.5 -2.018 5.07 1 79.31 117 ASN A C 1
ATOM 865 O O . ASN A 1 117 ? 8.625 -2.762 4.617 1 79.31 117 ASN A O 1
ATOM 869 N N . PRO A 1 118 ? 9.914 -1.016 4.371 1 83.25 118 PRO A N 1
ATOM 870 C CA . PRO A 1 118 ? 9.422 -0.684 3.033 1 83.25 118 PRO A CA 1
ATOM 871 C C . PRO A 1 118 ? 9.438 -1.882 2.086 1 83.25 118 PRO A C 1
ATOM 873 O O . PRO A 1 118 ? 8.531 -2.031 1.262 1 83.25 118 PRO A O 1
ATOM 876 N N . GLN A 1 119 ? 10.383 -2.766 2.219 1 81.75 119 GLN A N 1
ATOM 877 C CA . GLN A 1 119 ? 10.469 -3.939 1.356 1 81.75 119 GLN A CA 1
ATOM 878 C C . GLN A 1 119 ? 9.328 -4.914 1.636 1 81.75 119 GLN A C 1
ATOM 880 O O . GLN A 1 119 ? 8.844 -5.594 0.727 1 81.75 119 GLN A O 1
ATOM 885 N N . ASN A 1 120 ? 8.93 -4.906 2.871 1 82.62 120 ASN A N 1
ATOM 886 C CA . ASN A 1 120 ? 7.809 -5.758 3.24 1 82.62 120 ASN A CA 1
ATOM 887 C C . ASN A 1 120 ? 6.512 -5.293 2.584 1 82.62 120 ASN A C 1
ATOM 889 O O . ASN A 1 120 ? 5.668 -6.113 2.219 1 82.62 120 ASN A O 1
ATOM 893 N N . LEU A 1 121 ? 6.383 -4.012 2.531 1 84.06 121 LEU A N 1
ATOM 894 C CA . LEU A 1 121 ? 5.211 -3.453 1.858 1 84.06 121 LEU A CA 1
ATOM 895 C C . LEU A 1 121 ? 5.133 -3.938 0.415 1 84.06 121 LEU A C 1
ATOM 897 O O . LEU A 1 121 ? 4.066 -4.348 -0.049 1 84.06 121 LEU A O 1
ATOM 901 N N . ILE A 1 122 ? 6.191 -3.953 -0.257 1 84.94 122 ILE A N 1
ATOM 902 C CA . ILE A 1 122 ? 6.258 -4.41 -1.642 1 84.94 122 ILE A CA 1
ATOM 903 C C . ILE A 1 122 ? 5.969 -5.906 -1.706 1 84.94 122 ILE A C 1
ATOM 905 O O . ILE A 1 122 ? 5.168 -6.355 -2.527 1 84.94 122 ILE A O 1
ATOM 909 N N . ALA A 1 123 ? 6.637 -6.652 -0.818 1 86.69 123 ALA A N 1
ATOM 910 C CA . ALA A 1 123 ? 6.469 -8.102 -0.781 1 86.69 123 ALA A CA 1
ATOM 911 C C . ALA A 1 123 ? 5.008 -8.477 -0.554 1 86.69 123 ALA A C 1
ATOM 913 O O . ALA A 1 123 ? 4.492 -9.406 -1.185 1 86.69 123 ALA A O 1
ATOM 914 N N . ASP A 1 124 ? 4.375 -7.727 0.342 1 86.19 124 ASP A N 1
ATOM 915 C CA . ASP A 1 124 ? 2.957 -7.953 0.611 1 86.19 124 ASP A CA 1
ATOM 916 C C . ASP A 1 124 ? 2.125 -7.801 -0.66 1 86.19 124 ASP A C 1
ATOM 918 O O . ASP A 1 124 ? 1.259 -8.633 -0.943 1 86.19 124 ASP A O 1
ATOM 922 N N . HIS A 1 125 ? 2.402 -6.812 -1.385 1 86.94 125 HIS A N 1
ATOM 923 C CA . HIS A 1 125 ? 1.664 -6.547 -2.613 1 86.94 125 HIS A CA 1
ATOM 924 C C . HIS A 1 125 ? 1.932 -7.625 -3.66 1 86.94 125 HIS A C 1
ATOM 926 O O . HIS A 1 125 ? 1.005 -8.094 -4.32 1 86.94 125 HIS A O 1
ATOM 932 N N . LEU A 1 126 ? 3.166 -8.062 -3.787 1 89.69 126 LEU A N 1
ATOM 933 C CA . LEU A 1 126 ? 3.523 -9.117 -4.727 1 89.69 126 LEU A CA 1
ATOM 934 C C . LEU A 1 126 ? 2.854 -10.438 -4.352 1 89.69 126 LEU A C 1
ATOM 936 O O . LEU A 1 126 ? 2.229 -11.086 -5.195 1 89.69 126 LEU A O 1
ATOM 940 N N . TYR A 1 127 ? 2.938 -10.781 -3.09 1 89.75 127 TYR A N 1
ATOM 941 C CA . TYR A 1 127 ? 2.375 -12.047 -2.621 1 89.75 127 TYR A CA 1
ATOM 942 C C . TYR A 1 127 ? 0.858 -12.055 -2.771 1 89.75 127 TYR A C 1
ATOM 944 O O . TYR A 1 127 ? 0.274 -13.062 -3.17 1 89.75 127 TYR A O 1
ATOM 952 N N . HIS A 1 128 ? 0.268 -10.93 -2.42 1 88.06 128 HIS A N 1
ATOM 953 C CA . HIS A 1 128 ? -1.173 -10.797 -2.609 1 88.06 128 HIS A CA 1
ATOM 954 C C . HIS A 1 128 ? -1.556 -11.008 -4.07 1 88.06 128 HIS A C 1
ATOM 956 O O . HIS A 1 128 ? -2.549 -11.672 -4.367 1 88.06 128 HIS A O 1
ATOM 962 N N . SER A 1 129 ? -0.785 -10.461 -4.941 1 87.06 129 SER A N 1
ATOM 963 C CA . SER A 1 129 ? -1.051 -10.57 -6.371 1 87.06 129 SER A CA 1
ATOM 964 C C . SER A 1 129 ? -0.967 -12.023 -6.832 1 87.06 129 SER A C 1
ATOM 966 O O . SER A 1 129 ? -1.705 -12.438 -7.73 1 87.06 129 SER A O 1
ATOM 968 N N . VAL A 1 130 ? -0.111 -12.781 -6.281 1 86.75 130 VAL A N 1
ATOM 969 C CA . VAL A 1 130 ? 0.034 -14.195 -6.609 1 86.75 130 VAL A CA 1
ATOM 970 C C . VAL A 1 130 ? -1.17 -14.977 -6.082 1 86.75 130 VAL A C 1
ATOM 972 O O . VAL A 1 130 ? -1.746 -15.797 -6.797 1 86.75 130 VAL A O 1
ATOM 975 N N . ARG A 1 131 ? -1.529 -14.742 -4.875 1 86.69 131 ARG A N 1
ATOM 976 C CA . ARG A 1 131 ? -2.594 -15.492 -4.219 1 86.69 131 ARG A CA 1
ATOM 977 C C . ARG A 1 131 ? -3.951 -15.18 -4.84 1 86.69 131 ARG A C 1
ATOM 979 O O . ARG A 1 131 ? -4.805 -16.062 -4.949 1 86.69 131 ARG A O 1
ATOM 986 N N . TYR A 1 132 ? -4.09 -13.891 -5.188 1 88.25 132 TYR A N 1
ATOM 987 C CA . TYR A 1 132 ? -5.395 -13.438 -5.652 1 88.25 132 TYR A CA 1
ATOM 988 C C . TYR A 1 132 ? -5.266 -12.664 -6.961 1 88.25 132 TYR A C 1
ATOM 990 O O . TYR A 1 132 ? -5.453 -11.445 -6.988 1 88.25 132 TYR A O 1
ATOM 998 N N . PRO A 1 133 ? -5.109 -13.578 -7.969 1 84.75 133 PRO A N 1
ATOM 999 C CA . PRO A 1 133 ? -5.07 -12.922 -9.273 1 84.75 133 PRO A CA 1
ATOM 1000 C C . PRO A 1 133 ? -6.379 -12.211 -9.617 1 84.75 133 PRO A C 1
ATOM 1002 O O . PRO A 1 133 ? -7.461 -12.742 -9.336 1 84.75 133 PRO A O 1
ATOM 1005 N N . GLY A 1 134 ? -6.461 -11.055 -9.977 1 86.94 134 GLY A N 1
ATOM 1006 C CA . GLY A 1 134 ? -7.668 -10.312 -10.305 1 86.94 134 GLY A CA 1
ATOM 1007 C C . GLY A 1 134 ? -7.93 -9.156 -9.367 1 86.94 134 GLY A C 1
ATOM 1008 O O . GLY A 1 134 ? -8.734 -8.273 -9.672 1 86.94 134 GLY A O 1
ATOM 1009 N N . VAL A 1 135 ? -7.309 -9.336 -8.219 1 89.94 135 VAL A N 1
ATOM 1010 C CA . VAL A 1 135 ? -7.43 -8.227 -7.285 1 89.94 135 VAL A CA 1
ATOM 1011 C C . VAL A 1 135 ? -6.496 -7.09 -7.703 1 89.94 135 VAL A C 1
ATOM 1013 O O . VAL A 1 135 ? -5.297 -7.309 -7.906 1 89.94 135 VAL A O 1
ATOM 1016 N N . GLN A 1 136 ? -7.023 -5.902 -7.797 1 88.56 136 GLN A N 1
ATOM 1017 C CA . GLN A 1 136 ? -6.246 -4.754 -8.258 1 88.56 136 GLN A CA 1
ATOM 1018 C C . GLN A 1 136 ? -5.539 -4.062 -7.094 1 88.56 136 GLN A C 1
ATOM 1020 O O . GLN A 1 136 ? -4.457 -3.504 -7.266 1 88.56 136 GLN A O 1
ATOM 1025 N N . ASP A 1 137 ? -6.191 -3.957 -6.027 1 89.62 137 ASP A N 1
ATOM 1026 C CA . ASP A 1 137 ? -5.676 -3.342 -4.809 1 89.62 137 ASP A CA 1
ATOM 1027 C C . ASP A 1 137 ? -6.363 -3.916 -3.572 1 89.62 137 ASP A C 1
ATOM 1029 O O . ASP A 1 137 ? -7.383 -4.602 -3.684 1 89.62 137 ASP A O 1
ATOM 1033 N N . PHE A 1 138 ? -5.746 -3.695 -2.42 1 92.06 138 PHE A N 1
ATOM 1034 C CA . PHE A 1 138 ? -6.316 -4.23 -1.19 1 92.06 138 PHE A CA 1
ATOM 1035 C C . PHE A 1 138 ? -5.906 -3.387 0.01 1 92.06 138 PHE A C 1
ATOM 1037 O O . PHE A 1 138 ? -4.98 -2.578 -0.08 1 92.06 138 PHE A O 1
ATOM 1044 N N . MET A 1 139 ? -6.648 -3.547 1.035 1 92.38 139 MET A N 1
ATOM 1045 C CA . MET A 1 139 ? -6.359 -2.947 2.334 1 92.38 139 MET A CA 1
ATOM 1046 C C . MET A 1 139 ? -6.812 -3.859 3.469 1 92.38 139 MET A C 1
ATOM 1048 O O . MET A 1 139 ? -7.984 -4.23 3.539 1 92.38 139 MET A O 1
ATOM 1052 N N . SER A 1 140 ? -5.859 -4.184 4.32 1 90.19 140 SER A N 1
ATOM 1053 C CA . SER A 1 140 ? -6.176 -5.094 5.418 1 90.19 140 SER A CA 1
ATOM 1054 C C . SER A 1 140 ? -7.043 -4.41 6.469 1 90.19 140 SER A C 1
ATOM 1056 O O . SER A 1 140 ? -6.832 -3.24 6.793 1 90.19 140 SER A O 1
ATOM 1058 N N . LEU A 1 141 ? -7.992 -5.102 6.848 1 90.94 141 LEU A N 1
ATOM 1059 C CA . LEU A 1 141 ? -8.828 -4.695 7.973 1 90.94 141 LEU A CA 1
ATOM 1060 C C . LEU A 1 141 ? -8.781 -5.73 9.086 1 90.94 141 LEU A C 1
ATOM 1062 O O . LEU A 1 141 ? -9.602 -6.648 9.125 1 90.94 141 LEU A O 1
ATOM 1066 N N . GLY A 1 142 ? -7.82 -5.668 9.93 1 82.56 142 GLY A N 1
ATOM 1067 C CA . GLY A 1 142 ? -7.613 -6.68 10.953 1 82.56 142 GLY A CA 1
ATOM 1068 C C . GLY A 1 142 ? -6.871 -7.902 10.453 1 82.56 142 GLY A C 1
ATOM 1069 O O . GLY A 1 142 ? -6.102 -7.812 9.492 1 82.56 142 GLY A O 1
ATOM 1070 N N . GLU A 1 143 ? -7.051 -8.984 11.094 1 81.44 143 GLU A N 1
ATOM 1071 C CA . GLU A 1 143 ? -6.262 -10.18 10.805 1 81.44 143 GLU A CA 1
ATOM 1072 C C . GLU A 1 143 ? -6.922 -11.031 9.727 1 81.44 143 GLU A C 1
ATOM 1074 O O . GLU A 1 143 ? -6.238 -11.742 8.984 1 81.44 143 GLU A O 1
ATOM 1079 N N . ASN A 1 144 ? -8.203 -10.898 9.656 1 88.5 144 ASN A N 1
ATOM 1080 C CA . ASN A 1 144 ? -8.867 -11.898 8.82 1 88.5 144 ASN A CA 1
ATOM 1081 C C . ASN A 1 144 ? -9.75 -11.242 7.766 1 88.5 144 ASN A C 1
ATOM 1083 O O . ASN A 1 144 ? -10.531 -11.914 7.094 1 88.5 144 ASN A O 1
ATOM 1087 N N . SER A 1 145 ? -9.703 -9.914 7.711 1 92.81 145 SER A N 1
ATOM 1088 C CA . SER A 1 145 ? -10.562 -9.227 6.75 1 92.81 145 SER A CA 1
ATOM 1089 C C . SER A 1 145 ? -9.773 -8.203 5.945 1 92.81 145 SER A C 1
ATOM 1091 O O . SER A 1 145 ? -8.734 -7.711 6.398 1 92.81 145 SER A O 1
ATOM 1093 N N . GLU A 1 146 ? -10.266 -7.941 4.816 1 94.38 146 GLU A N 1
ATOM 1094 C CA . GLU A 1 146 ? -9.633 -6.934 3.977 1 94.38 146 GLU A CA 1
ATOM 1095 C C . GLU A 1 146 ? -10.625 -6.359 2.965 1 94.38 146 GLU A C 1
ATOM 1097 O O . GLU A 1 146 ? -11.656 -6.965 2.689 1 94.38 146 GLU A O 1
ATOM 1102 N N . PHE A 1 147 ? -10.391 -5.188 2.596 1 95.38 147 PHE A N 1
ATOM 1103 C CA . PHE A 1 147 ? -11.008 -4.621 1.402 1 95.38 147 PHE A CA 1
ATOM 1104 C C . PHE A 1 147 ? -10.234 -5.016 0.152 1 95.38 147 PHE A C 1
ATOM 1106 O O . PHE A 1 147 ? -9.008 -4.91 0.119 1 95.38 147 PHE A O 1
ATOM 1113 N N . ILE A 1 148 ? -10.914 -5.461 -0.852 1 95.88 148 ILE A N 1
ATOM 1114 C CA . ILE A 1 148 ? -10.258 -5.773 -2.121 1 95.88 148 ILE A CA 1
ATOM 1115 C C . ILE A 1 148 ? -10.977 -5.043 -3.258 1 95.88 148 ILE A C 1
ATOM 1117 O O . ILE A 1 148 ? -12.18 -4.789 -3.18 1 95.88 148 ILE A O 1
ATOM 1121 N N . GLU A 1 149 ? -10.234 -4.672 -4.254 1 95.62 149 GLU A N 1
ATOM 1122 C CA . GLU A 1 149 ? -10.781 -4.055 -5.461 1 95.62 149 GLU A CA 1
ATOM 1123 C C . GLU A 1 149 ? -10.734 -5.02 -6.641 1 95.62 149 GLU A C 1
ATOM 1125 O O . GLU A 1 149 ? -9.688 -5.594 -6.945 1 95.62 149 GLU A O 1
ATOM 1130 N N . ILE A 1 150 ? -11.906 -5.129 -7.309 1 95.5 150 ILE A N 1
ATOM 1131 C CA . ILE A 1 150 ? -12.008 -6.109 -8.383 1 95.5 150 ILE A CA 1
ATOM 1132 C C . ILE A 1 150 ? -12.812 -5.523 -9.547 1 95.5 150 ILE A C 1
ATOM 1134 O O . ILE A 1 150 ? -13.812 -4.84 -9.328 1 95.5 150 ILE A O 1
ATOM 1138 N N . GLU A 1 151 ? -12.391 -5.797 -10.727 1 95.25 151 GLU A N 1
ATOM 1139 C CA . GLU A 1 151 ? -13.172 -5.496 -11.93 1 95.25 151 GLU A CA 1
ATOM 1140 C C . GLU A 1 151 ? -13.922 -6.727 -12.422 1 95.25 151 GLU A C 1
ATOM 1142 O O . GLU A 1 151 ? -13.32 -7.777 -12.648 1 95.25 151 GLU A O 1
ATOM 1147 N N . PRO A 1 152 ? -15.195 -6.578 -12.547 1 96.06 152 PRO A N 1
ATOM 1148 C CA . PRO A 1 152 ? -15.938 -7.738 -13.055 1 96.06 152 PRO A CA 1
ATOM 1149 C C . PRO A 1 152 ? -15.617 -8.047 -14.516 1 96.06 152 PRO A C 1
ATOM 1151 O O . PRO A 1 152 ? -15.438 -7.129 -15.32 1 96.06 152 PRO A O 1
ATOM 1154 N N . LYS A 1 153 ? -15.484 -9.32 -14.812 1 94.62 153 LYS A N 1
ATOM 1155 C CA . LYS A 1 153 ? -15.375 -9.758 -16.203 1 94.62 153 LYS A CA 1
ATOM 1156 C C . LYS A 1 153 ? -16.75 -9.805 -16.875 1 94.62 153 LYS A C 1
ATOM 1158 O O . LYS A 1 153 ? -17.781 -9.852 -16.188 1 94.62 153 LYS A O 1
ATOM 1163 N N . ALA A 1 154 ? -16.641 -9.758 -18.172 1 92.75 154 ALA A N 1
ATOM 1164 C CA . ALA A 1 154 ? -17.891 -9.891 -18.922 1 92.75 154 ALA A CA 1
ATOM 1165 C C . ALA A 1 154 ? -18.578 -11.227 -18.609 1 92.75 154 ALA A C 1
ATOM 1167 O O . ALA A 1 154 ? -17.922 -12.273 -18.625 1 92.75 154 ALA A O 1
ATOM 1168 N N . GLY A 1 155 ? -19.859 -11.102 -18.234 1 92.19 155 GLY A N 1
ATOM 1169 C CA . GLY A 1 155 ? -20.625 -12.312 -17.984 1 92.19 155 GLY A CA 1
ATOM 1170 C C . GLY A 1 155 ? -20.484 -12.82 -16.562 1 92.19 155 GLY A C 1
ATOM 1171 O O . GLY A 1 155 ? -21.047 -13.867 -16.219 1 92.19 155 GLY A O 1
ATOM 1172 N N . ALA A 1 156 ? -19.75 -12.148 -15.781 1 95.19 156 ALA A N 1
ATOM 1173 C CA . ALA A 1 156 ? -19.609 -12.57 -14.391 1 95.19 156 ALA A CA 1
ATOM 1174 C C . ALA A 1 156 ? -20.969 -12.609 -13.695 1 95.19 156 ALA A C 1
ATOM 1176 O O . ALA A 1 156 ? -21.828 -11.758 -13.945 1 95.19 156 ALA A O 1
ATOM 1177 N N . PRO A 1 157 ? -21.141 -13.492 -12.789 1 95 157 PRO A N 1
ATOM 1178 C CA . PRO A 1 157 ? -22.438 -13.656 -12.102 1 95 157 PRO A CA 1
ATOM 1179 C C . PRO A 1 157 ? -22.906 -12.375 -11.43 1 95 157 PRO A C 1
ATOM 1181 O O . PRO A 1 157 ? -24.109 -12.078 -11.43 1 95 157 PRO A O 1
ATOM 1184 N N . VAL A 1 158 ? -22.062 -11.633 -10.883 1 95.12 158 VAL A N 1
ATOM 1185 C CA . VAL A 1 158 ? -22.422 -10.461 -10.094 1 95.12 158 VAL A CA 1
ATOM 1186 C C . VAL A 1 158 ? -23.031 -9.391 -11.008 1 95.12 158 VAL A C 1
ATOM 1188 O O . VAL A 1 158 ? -23.688 -8.461 -10.531 1 95.12 158 VAL A O 1
ATOM 1191 N N . THR A 1 159 ? -22.75 -9.477 -12.273 1 95.44 159 THR A N 1
ATOM 1192 C CA . THR A 1 159 ? -23.219 -8.445 -13.195 1 95.44 159 THR A CA 1
ATOM 1193 C C . THR A 1 159 ? -24.625 -8.742 -13.688 1 95.44 159 THR A C 1
ATOM 1195 O O . THR A 1 159 ? -25.234 -7.922 -14.375 1 95.44 159 THR A O 1
ATOM 1198 N N . GLU A 1 160 ? -25.141 -9.805 -13.328 1 93.56 160 GLU A N 1
ATOM 1199 C CA . GLU A 1 160 ? -26.375 -10.281 -13.953 1 93.56 160 GLU A CA 1
ATOM 1200 C C . GLU A 1 160 ? -27.594 -9.891 -13.133 1 93.56 160 GLU A C 1
ATOM 1202 O O . GLU A 1 160 ? -28.734 -10.062 -13.586 1 93.56 160 GLU A O 1
ATOM 1207 N N . HIS A 1 161 ? -27.375 -9.438 -11.977 1 93.38 161 HIS A N 1
ATOM 1208 C CA . HIS A 1 161 ? -28.469 -9.156 -11.047 1 93.38 161 HIS A CA 1
ATOM 1209 C C . HIS A 1 161 ? -28.156 -7.938 -10.188 1 93.38 161 HIS A C 1
ATOM 1211 O O . HIS A 1 161 ? -27 -7.566 -10.023 1 93.38 161 HIS A O 1
ATOM 1217 N N . PRO A 1 162 ? -29.234 -7.34 -9.68 1 95.5 162 PRO A N 1
ATOM 1218 C CA . PRO A 1 162 ? -29 -6.332 -8.648 1 95.5 162 PRO A CA 1
ATOM 1219 C C . PRO A 1 162 ? -28.344 -6.918 -7.398 1 95.5 162 PRO A C 1
ATOM 1221 O O . PRO A 1 162 ? -28.438 -8.117 -7.148 1 95.5 162 PRO A O 1
ATOM 1224 N N . LEU A 1 163 ? -27.672 -6.086 -6.586 1 94.69 163 LEU A N 1
ATOM 1225 C CA . LEU A 1 163 ? -26.875 -6.539 -5.445 1 94.69 163 LEU A CA 1
ATOM 1226 C C . LEU A 1 163 ? -27.75 -7.285 -4.441 1 94.69 163 LEU A C 1
ATOM 1228 O O . LEU A 1 163 ? -27.297 -8.227 -3.793 1 94.69 163 LEU A O 1
ATOM 1232 N N . SER A 1 164 ? -29.016 -6.852 -4.289 1 93.38 164 SER A N 1
ATOM 1233 C CA . SER A 1 164 ? -29.922 -7.551 -3.383 1 93.38 164 SER A CA 1
ATOM 1234 C C . SER A 1 164 ? -30.062 -9.016 -3.766 1 93.38 164 SER A C 1
ATOM 1236 O O . SER A 1 164 ? -30.016 -9.898 -2.904 1 93.38 164 SER A O 1
ATOM 1238 N N . GLU A 1 165 ? -30.156 -9.273 -4.984 1 93.44 165 GLU A N 1
ATOM 1239 C CA . GLU A 1 165 ? -30.312 -10.641 -5.484 1 93.44 165 GLU A CA 1
ATOM 1240 C C . GLU A 1 165 ? -28.984 -11.391 -5.449 1 93.44 165 GLU A C 1
ATOM 1242 O O . GLU A 1 165 ? -28.953 -12.602 -5.207 1 93.44 165 GLU A O 1
ATOM 1247 N N . VAL A 1 166 ? -27.922 -10.641 -5.676 1 92.38 166 VAL A N 1
ATOM 1248 C CA . VAL A 1 166 ? -26.594 -11.242 -5.637 1 92.38 166 VAL A CA 1
ATOM 1249 C C . VAL A 1 166 ? -26.344 -11.867 -4.266 1 92.38 166 VAL A C 1
ATOM 1251 O O . VAL A 1 166 ? -25.797 -12.961 -4.164 1 92.38 166 VAL A O 1
ATOM 1254 N N . HIS A 1 167 ? -26.797 -11.203 -3.275 1 88.25 167 HIS A N 1
ATOM 1255 C CA . HIS A 1 167 ? -26.656 -11.711 -1.916 1 88.25 167 HIS A CA 1
ATOM 1256 C C . HIS A 1 167 ? -27.656 -12.828 -1.634 1 88.25 167 HIS A C 1
ATOM 1258 O O . HIS A 1 167 ? -27.281 -13.891 -1.134 1 88.25 167 HIS A O 1
ATOM 1264 N N . ASP A 1 168 ? -28.859 -12.617 -2.064 1 90.94 168 ASP A N 1
ATOM 1265 C CA . ASP A 1 168 ? -29.938 -13.57 -1.787 1 90.94 168 ASP A CA 1
ATOM 1266 C C . ASP A 1 168 ? -29.672 -14.906 -2.477 1 90.94 168 ASP A C 1
ATOM 1268 O O . ASP A 1 168 ? -30.016 -15.961 -1.938 1 90.94 168 ASP A O 1
ATOM 1272 N N . ARG A 1 169 ? -29.078 -14.906 -3.637 1 92.56 169 ARG A N 1
ATOM 1273 C CA . ARG A 1 169 ? -28.859 -16.109 -4.434 1 92.56 169 ARG A CA 1
ATOM 1274 C C . ARG A 1 169 ? -27.547 -16.781 -4.043 1 92.56 169 ARG A C 1
ATOM 1276 O O . ARG A 1 169 ? -27.188 -17.828 -4.598 1 92.56 169 ARG A O 1
ATOM 1283 N N . GLY A 1 170 ? -26.844 -16.141 -3.213 1 91.81 170 GLY A N 1
ATOM 1284 C CA . GLY A 1 170 ? -25.594 -16.719 -2.732 1 91.81 170 GLY A CA 1
ATOM 1285 C C . GLY A 1 170 ? -24.453 -16.562 -3.717 1 91.81 170 GLY A C 1
ATOM 1286 O O . GLY A 1 170 ? -23.5 -17.344 -3.693 1 91.81 170 GLY A O 1
ATOM 1287 N N . ILE A 1 171 ? -24.672 -15.68 -4.617 1 93.62 171 ILE A N 1
ATOM 1288 C CA . ILE A 1 171 ? -23.609 -15.438 -5.582 1 93.62 171 ILE A CA 1
ATOM 1289 C C . ILE A 1 171 ? -22.375 -14.898 -4.859 1 93.62 171 ILE A C 1
ATOM 1291 O O . ILE A 1 171 ? -21.25 -15.344 -5.113 1 93.62 171 ILE A O 1
ATOM 1295 N N . LEU A 1 172 ? -22.562 -13.938 -4 1 93.31 172 LEU A N 1
ATOM 1296 C CA . LEU A 1 172 ? -21.5 -13.516 -3.082 1 93.31 172 LEU A CA 1
ATOM 1297 C C . LEU A 1 172 ? -21.672 -14.188 -1.722 1 93.31 172 LEU A C 1
ATOM 1299 O O . LEU A 1 172 ? -22.797 -14.352 -1.236 1 93.31 172 LEU A O 1
ATOM 1303 N N . PRO A 1 173 ? -20.578 -14.586 -1.186 1 91.81 173 PRO A N 1
ATOM 1304 C CA . PRO A 1 173 ? -20.672 -15.18 0.151 1 91.81 173 PRO A CA 1
ATOM 1305 C C . PRO A 1 173 ? -21.203 -14.195 1.192 1 91.81 173 PRO A C 1
ATOM 1307 O O . PRO A 1 173 ? -21.141 -12.984 0.994 1 91.81 173 PRO A O 1
ATOM 1310 N N . ASP A 1 174 ? -21.672 -14.742 2.359 1 86.12 174 ASP A N 1
ATOM 1311 C CA . ASP A 1 174 ? -22.297 -13.953 3.42 1 86.12 174 ASP A CA 1
ATOM 1312 C C . ASP A 1 174 ? -21.281 -13 4.047 1 86.12 174 ASP A C 1
ATOM 1314 O O . ASP A 1 174 ? -21.641 -11.922 4.531 1 86.12 174 ASP A O 1
ATOM 1318 N N . ASP A 1 175 ? -20.094 -13.406 3.932 1 86.31 175 ASP A N 1
ATOM 1319 C CA . ASP A 1 175 ? -19.047 -12.609 4.578 1 86.31 175 ASP A CA 1
ATOM 1320 C C . ASP A 1 175 ? -18.375 -11.672 3.582 1 86.31 175 ASP A C 1
ATOM 1322 O O . ASP A 1 175 ? -17.25 -11.242 3.793 1 86.31 175 ASP A O 1
ATOM 1326 N N . ALA A 1 176 ? -19.047 -11.422 2.531 1 93.25 176 ALA A N 1
ATOM 1327 C CA . ALA A 1 176 ? -18.594 -10.453 1.545 1 93.25 176 ALA A CA 1
ATOM 1328 C C . ALA A 1 176 ? -19.609 -9.328 1.354 1 93.25 176 ALA A C 1
ATOM 1330 O O . ALA A 1 176 ? -20.797 -9.586 1.194 1 93.25 176 ALA A O 1
ATOM 1331 N N . LEU A 1 177 ? -19.156 -8.117 1.434 1 93.38 177 LEU A N 1
ATOM 1332 C CA . LEU A 1 177 ? -20.016 -6.949 1.302 1 93.38 177 LEU A CA 1
ATOM 1333 C C . LEU A 1 177 ? -19.453 -5.965 0.288 1 93.38 177 LEU A C 1
ATOM 1335 O O . LEU A 1 177 ? -18.297 -5.535 0.414 1 93.38 177 LEU A O 1
ATOM 1339 N N . VAL A 1 178 ? -20.25 -5.621 -0.731 1 95.88 178 VAL A N 1
ATOM 1340 C CA . VAL A 1 178 ? -19.828 -4.586 -1.671 1 95.88 178 VAL A CA 1
ATOM 1341 C C . VAL A 1 178 ? -19.859 -3.221 -0.989 1 95.88 178 VAL A C 1
ATOM 1343 O O . VAL A 1 178 ? -20.922 -2.76 -0.569 1 95.88 178 VAL A O 1
ATOM 1346 N N . ALA A 1 179 ? -18.719 -2.592 -0.931 1 95 179 ALA A N 1
ATOM 1347 C CA . ALA A 1 179 ? -18.594 -1.357 -0.157 1 95 179 ALA A CA 1
ATOM 1348 C C . ALA A 1 179 ? -18.719 -0.132 -1.057 1 95 179 ALA A C 1
ATOM 1350 O O . ALA A 1 179 ? -19.234 0.908 -0.632 1 95 179 ALA A O 1
ATOM 1351 N N . ALA A 1 180 ? -18.234 -0.215 -2.262 1 95.94 180 ALA A N 1
ATOM 1352 C CA . ALA A 1 180 ? -18.25 0.914 -3.189 1 95.94 180 ALA A CA 1
ATOM 1353 C C . ALA A 1 180 ? -18.078 0.444 -4.629 1 95.94 180 ALA A C 1
ATOM 1355 O O . ALA A 1 180 ? -17.531 -0.635 -4.879 1 95.94 180 ALA A O 1
ATOM 1356 N N . ILE A 1 181 ? -18.594 1.24 -5.531 1 96.5 181 ILE A N 1
ATOM 1357 C CA . ILE A 1 181 ? -18.438 0.997 -6.961 1 96.5 181 ILE A CA 1
ATOM 1358 C C . ILE A 1 181 ? -17.969 2.277 -7.656 1 96.5 181 ILE A C 1
ATOM 1360 O O . ILE A 1 181 ? -18.641 3.311 -7.57 1 96.5 181 ILE A O 1
ATOM 1364 N N . LYS A 1 182 ? -16.859 2.193 -8.211 1 95.31 182 LYS A N 1
ATOM 1365 C CA . LYS A 1 182 ? -16.422 3.281 -9.07 1 95.31 182 LYS A CA 1
ATOM 1366 C C . LYS A 1 182 ? -16.812 3.031 -10.523 1 95.31 182 LYS A C 1
ATOM 1368 O O . LYS A 1 182 ? -16.422 2.029 -11.117 1 95.31 182 LYS A O 1
ATOM 1373 N N . ARG A 1 183 ? -17.609 3.912 -11.078 1 95.31 183 ARG A N 1
ATOM 1374 C CA . ARG A 1 183 ? -18.047 3.879 -12.469 1 95.31 183 ARG A CA 1
ATOM 1375 C C . ARG A 1 183 ? -17.641 5.16 -13.195 1 95.31 183 ARG A C 1
ATOM 1377 O O . ARG A 1 183 ? -18.281 6.199 -13.031 1 95.31 183 ARG A O 1
ATOM 1384 N N . GLY A 1 184 ? -16.578 4.984 -14.031 1 89.69 184 GLY A N 1
ATOM 1385 C CA . GLY A 1 184 ? -16 6.207 -14.555 1 89.69 184 GLY A CA 1
ATOM 1386 C C . GLY A 1 184 ? -15.367 7.078 -13.484 1 89.69 184 GLY A C 1
ATOM 1387 O O . GLY A 1 184 ? -14.5 6.621 -12.734 1 89.69 184 GLY A O 1
ATOM 1388 N N . ASP A 1 185 ? -15.859 8.266 -13.383 1 86.94 185 ASP A N 1
ATOM 1389 C CA . ASP A 1 185 ? -15.289 9.188 -12.406 1 86.94 185 ASP A CA 1
ATOM 1390 C C . ASP A 1 185 ? -16.156 9.266 -11.148 1 86.94 185 ASP A C 1
ATOM 1392 O O . ASP A 1 185 ? -15.797 9.938 -10.18 1 86.94 185 ASP A O 1
ATOM 1396 N N . ASP A 1 186 ? -17.156 8.469 -11.203 1 90 186 ASP A N 1
ATOM 1397 C CA . ASP A 1 186 ? -18.109 8.547 -10.094 1 90 186 ASP A CA 1
ATOM 1398 C C . ASP A 1 186 ? -17.938 7.363 -9.141 1 90 186 ASP A C 1
ATOM 1400 O O . ASP A 1 186 ? -17.5 6.285 -9.555 1 90 186 ASP A O 1
ATOM 1404 N N . VAL A 1 187 ? -18.188 7.621 -7.938 1 92.19 187 VAL A N 1
ATOM 1405 C CA . VAL A 1 187 ? -18.219 6.559 -6.941 1 92.19 187 VAL A CA 1
ATOM 1406 C C . VAL A 1 187 ? -19.656 6.348 -6.461 1 92.19 187 VAL A C 1
ATOM 1408 O O . VAL A 1 187 ? -20.297 7.27 -5.941 1 92.19 187 VAL A O 1
ATOM 1411 N N . LEU A 1 188 ? -20.141 5.152 -6.629 1 91.5 188 LEU A N 1
ATOM 1412 C CA . LEU A 1 188 ? -21.5 4.781 -6.234 1 91.5 188 LEU A CA 1
ATOM 1413 C C . LEU A 1 188 ? -21.5 4.031 -4.91 1 91.5 188 LEU A C 1
ATOM 1415 O O . LEU A 1 188 ? -20.656 3.162 -4.688 1 91.5 188 LEU A O 1
ATOM 1419 N N . THR A 1 189 ? -22.375 4.41 -4.039 1 89.25 189 THR A N 1
ATOM 1420 C CA . THR A 1 189 ? -22.625 3.643 -2.824 1 89.25 189 THR A CA 1
ATOM 1421 C C . THR A 1 189 ? -23.578 2.49 -3.098 1 89.25 189 THR A C 1
ATOM 1423 O O . THR A 1 189 ? -24.719 2.711 -3.504 1 89.25 189 THR A O 1
ATOM 1426 N N . PRO A 1 190 ? -23.141 1.41 -2.883 1 92.62 190 PRO A N 1
ATOM 1427 C CA . PRO A 1 190 ? -23.984 0.256 -3.213 1 92.62 190 PRO A CA 1
ATOM 1428 C C . PRO A 1 190 ? -25.266 0.204 -2.385 1 92.62 190 PRO A C 1
ATOM 1430 O O . PRO A 1 190 ? -25.25 0.5 -1.188 1 92.62 190 PRO A O 1
ATOM 1433 N N . ARG A 1 191 ? -26.297 -0.097 -3.061 1 91.62 191 ARG A N 1
ATOM 1434 C CA . ARG A 1 191 ? -27.609 -0.383 -2.48 1 91.62 191 ARG A CA 1
ATOM 1435 C C . ARG A 1 191 ? -28.219 -1.639 -3.094 1 91.62 191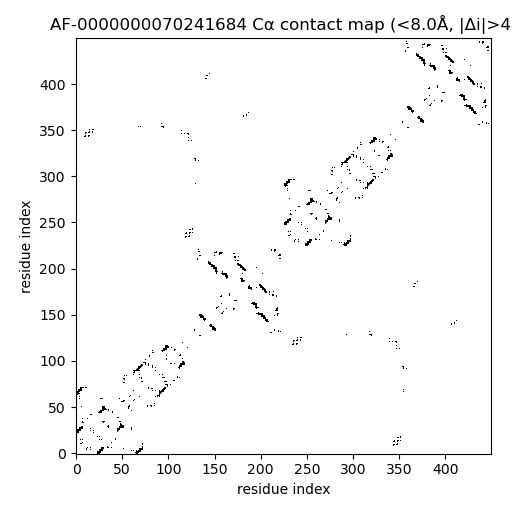 ARG A C 1
ATOM 1437 O O . ARG A 1 191 ? -27.656 -2.215 -4.027 1 91.62 191 ARG A O 1
ATOM 1444 N N . GLY A 1 192 ? -29.297 -2.049 -2.545 1 91.94 192 GLY A N 1
ATOM 1445 C CA . GLY A 1 192 ? -29.922 -3.275 -3.018 1 91.94 192 GLY A CA 1
ATOM 1446 C C . GLY A 1 192 ? -30.219 -3.262 -4.504 1 91.94 192 GLY A C 1
ATOM 1447 O O . GLY A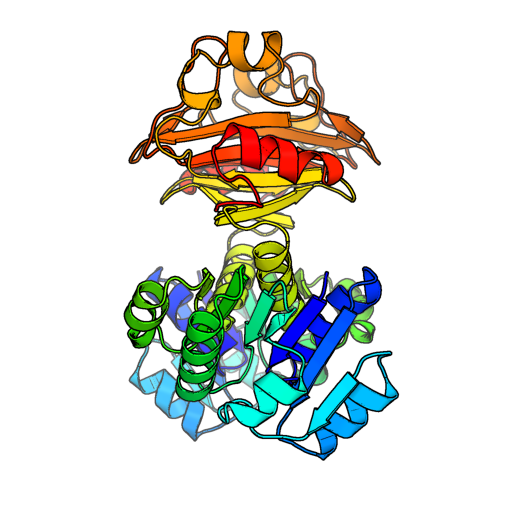 1 192 ? -30.047 -4.273 -5.188 1 91.94 192 GLY A O 1
ATOM 1448 N N . GLU A 1 193 ? -30.562 -2.107 -5.008 1 93.75 193 GLU A N 1
ATOM 1449 C CA . GLU A 1 193 ? -30.984 -2.008 -6.406 1 93.75 193 GLU A CA 1
ATOM 1450 C C . GLU A 1 193 ? -29.781 -1.764 -7.32 1 93.75 193 GLU A C 1
ATOM 1452 O O . GLU A 1 193 ? -29.906 -1.85 -8.539 1 93.75 193 GLU A O 1
ATOM 1457 N N . THR A 1 194 ? -28.688 -1.517 -6.734 1 95 194 THR A N 1
ATOM 1458 C CA . THR A 1 194 ? -27.5 -1.231 -7.527 1 95 194 THR A CA 1
ATOM 1459 C C . THR A 1 194 ? -27.062 -2.467 -8.312 1 95 194 THR A C 1
ATOM 1461 O O . THR A 1 194 ? -27.109 -3.586 -7.793 1 95 194 THR A O 1
ATOM 1464 N N . THR A 1 195 ? -26.672 -2.189 -9.562 1 96.06 195 THR A N 1
ATOM 1465 C CA . THR A 1 195 ? -26.125 -3.264 -10.383 1 96.06 195 THR A CA 1
ATOM 1466 C C . THR A 1 195 ? -24.656 -3.01 -10.695 1 96.06 195 THR A C 1
ATOM 1468 O O . THR A 1 195 ? -24.234 -1.858 -10.812 1 96.06 195 THR A O 1
ATOM 1471 N N . VAL A 1 196 ? -23.906 -4.086 -10.758 1 96.62 196 VAL A N 1
ATOM 1472 C CA . VAL A 1 196 ? -22.484 -4.035 -11.141 1 96.62 196 VAL A CA 1
ATOM 1473 C C . VAL A 1 196 ? -22.359 -4.23 -12.648 1 96.62 196 VAL A C 1
ATOM 1475 O O . VAL A 1 196 ? -23.078 -5.043 -13.242 1 96.62 196 VAL A O 1
ATOM 1478 N N . ALA A 1 197 ? -21.469 -3.465 -13.211 1 96.19 197 ALA A N 1
ATOM 1479 C CA . ALA A 1 197 ? -21.312 -3.535 -14.664 1 96.19 197 ALA A CA 1
ATOM 1480 C C . ALA A 1 197 ? -19.828 -3.689 -15.039 1 96.19 197 ALA A C 1
ATOM 1482 O O . ALA A 1 197 ? -18.953 -3.367 -14.242 1 96.19 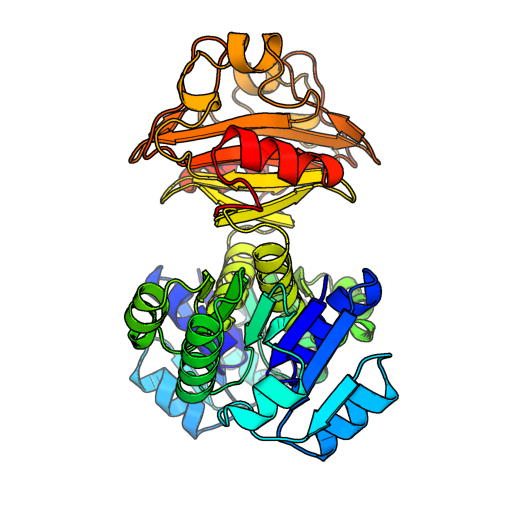197 ALA A O 1
ATOM 1483 N N . VAL A 1 198 ? -19.641 -4.188 -16.281 1 95.06 198 VAL A N 1
ATOM 1484 C CA . VAL A 1 198 ? -18.281 -4.227 -16.828 1 95.06 198 VAL A CA 1
ATOM 1485 C C . VAL A 1 198 ? -17.719 -2.811 -16.891 1 95.06 198 VAL A C 1
ATOM 1487 O O . VAL A 1 198 ? -18.406 -1.869 -17.281 1 95.06 198 VAL A O 1
ATOM 1490 N N . GLY A 1 199 ? -16.484 -2.67 -16.453 1 93.31 199 GLY A N 1
ATOM 1491 C CA . GLY A 1 199 ? -15.875 -1.354 -16.406 1 93.31 199 GLY A CA 1
ATOM 1492 C C . GLY A 1 199 ? -15.875 -0.75 -15.008 1 93.31 199 GLY A C 1
ATOM 1493 O O . GLY A 1 199 ? -15.141 0.201 -14.742 1 93.31 199 GLY A O 1
ATOM 1494 N N . ASP A 1 200 ? -16.781 -1.348 -14.211 1 95.81 200 ASP A N 1
ATOM 1495 C CA . ASP A 1 200 ? -16.812 -0.89 -12.82 1 95.81 200 ASP A CA 1
ATOM 1496 C C . ASP A 1 200 ? -15.562 -1.355 -12.062 1 95.81 200 ASP A C 1
ATOM 1498 O O . ASP A 1 200 ? -15.008 -2.416 -12.359 1 95.81 200 ASP A O 1
ATOM 1502 N N . LEU A 1 201 ? -15.07 -0.566 -11.188 1 95.5 201 LEU A N 1
ATOM 1503 C CA . LEU A 1 201 ? -14.156 -1.012 -10.141 1 95.5 201 LEU A CA 1
ATOM 1504 C C . LEU A 1 201 ? -14.883 -1.176 -8.812 1 95.5 201 LEU A C 1
ATOM 1506 O O . LEU A 1 201 ? -15.344 -0.192 -8.227 1 95.5 201 LEU A O 1
ATOM 1510 N N . VAL A 1 202 ? -14.961 -2.41 -8.359 1 96.94 202 VAL A N 1
ATOM 1511 C CA . VAL A 1 202 ? -15.812 -2.717 -7.215 1 96.94 202 VAL A CA 1
ATOM 1512 C C . VAL A 1 202 ? -14.953 -3.012 -5.988 1 96.94 202 VAL A C 1
ATOM 1514 O O . VAL A 1 202 ? -14 -3.797 -6.066 1 96.94 202 VAL A O 1
ATOM 1517 N N . THR A 1 203 ? -15.219 -2.34 -4.898 1 97.44 203 THR A N 1
ATOM 1518 C CA . THR A 1 203 ? -14.555 -2.609 -3.627 1 97.44 203 THR A CA 1
ATOM 1519 C C . THR A 1 203 ? -15.406 -3.531 -2.758 1 97.44 203 THR A C 1
ATOM 1521 O O . THR A 1 203 ? -16.578 -3.236 -2.486 1 97.44 203 THR A O 1
ATOM 1524 N N . VAL A 1 204 ? -14.812 -4.617 -2.316 1 97.06 204 VAL A N 1
ATOM 1525 C CA . VAL A 1 204 ? -15.539 -5.621 -1.546 1 97.06 204 VAL A CA 1
ATOM 1526 C C . VAL A 1 204 ? -14.852 -5.844 -0.203 1 97.06 204 VAL A C 1
ATOM 1528 O O . VAL A 1 204 ? -13.633 -6.047 -0.149 1 97.06 204 VAL A O 1
ATOM 1531 N N . LEU A 1 205 ? -15.562 -5.688 0.858 1 96.5 205 LEU A N 1
ATOM 1532 C CA . LEU A 1 205 ? -15.102 -6.141 2.168 1 96.5 205 LEU A CA 1
ATOM 1533 C C . LEU A 1 205 ? -15.312 -7.641 2.328 1 96.5 205 LEU A C 1
ATOM 1535 O O . LEU A 1 205 ? -16.438 -8.133 2.162 1 96.5 205 LEU A O 1
ATOM 1539 N N . VAL A 1 206 ? -14.227 -8.328 2.611 1 95.56 206 VAL A N 1
ATOM 1540 C CA . VAL A 1 206 ? -14.344 -9.789 2.604 1 95.56 206 VAL A CA 1
ATOM 1541 C C . VAL A 1 206 ? -13.391 -10.383 3.639 1 95.56 206 VAL A C 1
ATOM 1543 O O . VAL A 1 206 ? -12.383 -9.766 3.998 1 95.56 206 VAL A O 1
ATOM 1546 N N . ASN A 1 207 ? -13.773 -11.539 4.109 1 91.94 207 ASN A N 1
ATOM 1547 C CA . ASN A 1 207 ? -12.836 -12.344 4.887 1 91.94 207 ASN A CA 1
ATOM 1548 C C . ASN A 1 207 ? -11.812 -13.031 3.99 1 91.94 207 ASN A C 1
ATOM 1550 O O . ASN A 1 207 ? -12.117 -13.375 2.848 1 91.94 207 ASN A O 1
ATOM 1554 N N . ASP A 1 208 ? -10.641 -13.312 4.531 1 86.81 208 ASP A N 1
ATOM 1555 C CA . ASP A 1 208 ? -9.547 -13.906 3.766 1 86.81 208 ASP A CA 1
ATOM 1556 C C . ASP A 1 208 ? -9.961 -15.25 3.168 1 86.81 208 ASP A C 1
ATOM 1558 O O . ASP A 1 208 ? -9.539 -15.602 2.062 1 86.81 208 ASP A O 1
ATOM 1562 N N . THR A 1 209 ? -10.844 -15.961 3.861 1 89.12 209 THR A N 1
ATOM 1563 C CA . THR A 1 209 ? -11.227 -17.312 3.438 1 89.12 209 THR A CA 1
ATOM 1564 C C . THR A 1 209 ? -12.234 -17.25 2.289 1 89.12 209 THR A C 1
ATOM 1566 O O . THR A 1 209 ? -12.484 -18.25 1.621 1 89.12 209 THR A O 1
ATOM 1569 N N . ALA A 1 210 ? -12.766 -16.078 2.029 1 92.62 210 ALA A N 1
ATOM 1570 C CA . ALA A 1 210 ? -13.852 -15.969 1.052 1 92.62 210 ALA A CA 1
ATOM 1571 C C . ALA A 1 210 ? -13.375 -15.266 -0.215 1 92.62 210 ALA A C 1
ATOM 1573 O O . ALA A 1 210 ? -14.148 -15.062 -1.148 1 92.62 210 ALA A O 1
ATOM 1574 N N . VAL A 1 211 ? -12.133 -14.891 -0.232 1 93.5 211 VAL A N 1
ATOM 1575 C CA . VAL A 1 211 ? -11.625 -14.086 -1.335 1 93.5 211 VAL A CA 1
ATOM 1576 C C . VAL A 1 211 ? -11.789 -14.844 -2.65 1 93.5 211 VAL A C 1
ATOM 1578 O O . VAL A 1 211 ? -12.234 -14.281 -3.648 1 93.5 211 VAL A O 1
ATOM 1581 N N . GLU A 1 212 ? -11.547 -16.094 -2.658 1 91.81 212 GLU A N 1
ATOM 1582 C CA . GLU A 1 212 ? -11.641 -16.891 -3.879 1 91.81 212 GLU A CA 1
ATOM 1583 C C . GLU A 1 212 ? -13.07 -16.953 -4.398 1 91.81 212 GLU A C 1
ATOM 1585 O O . GLU A 1 212 ? -13.305 -16.844 -5.605 1 91.81 212 GLU A O 1
ATOM 1590 N N . ALA A 1 213 ? -13.969 -17.125 -3.492 1 93.81 213 ALA A N 1
ATOM 1591 C CA . ALA A 1 213 ? -15.375 -17.172 -3.875 1 93.81 213 ALA A CA 1
ATOM 1592 C C . ALA A 1 213 ? -15.82 -15.836 -4.477 1 93.81 213 ALA A C 1
ATOM 1594 O O . ALA A 1 213 ? -16.594 -15.805 -5.438 1 93.81 213 ALA A O 1
ATOM 1595 N N . VAL A 1 214 ? -15.336 -14.766 -3.906 1 96 214 VAL A N 1
ATOM 1596 C CA . VAL A 1 214 ? -15.664 -13.438 -4.422 1 96 214 VAL A CA 1
ATOM 1597 C C . VAL A 1 214 ? -15.086 -13.273 -5.828 1 96 214 VAL A C 1
ATOM 1599 O O . VAL A 1 214 ? -15.773 -12.789 -6.73 1 96 214 VAL A O 1
ATOM 1602 N N . LEU A 1 215 ? -13.859 -13.742 -5.98 1 95 215 LEU A N 1
ATOM 1603 C CA . LEU A 1 215 ? -13.227 -13.648 -7.289 1 95 215 LEU A CA 1
ATOM 1604 C C . LEU A 1 215 ? -14.008 -14.438 -8.336 1 95 215 LEU A C 1
ATOM 1606 O O . LEU A 1 215 ? -14.195 -13.969 -9.461 1 95 215 LEU A O 1
ATOM 1610 N N . SER A 1 216 ? -14.492 -15.57 -7.953 1 94.31 216 SER A N 1
ATOM 1611 C CA . SER A 1 216 ? -15.305 -16.375 -8.859 1 94.31 216 SER A CA 1
ATOM 1612 C C . SER A 1 216 ? -16.594 -15.656 -9.25 1 94.31 216 SER A C 1
ATOM 1614 O O . SER A 1 216 ? -16.984 -15.68 -10.414 1 94.31 216 SER A O 1
ATOM 1616 N N . ALA A 1 217 ? -17.188 -15.055 -8.305 1 95.69 217 ALA A N 1
ATOM 1617 C CA . ALA A 1 217 ? -18.422 -14.305 -8.555 1 95.69 217 ALA A CA 1
ATOM 1618 C C . ALA A 1 217 ? -18.172 -13.172 -9.547 1 95.69 217 ALA A C 1
ATOM 1620 O O . ALA A 1 217 ? -19.094 -12.742 -10.25 1 95.69 217 ALA A O 1
ATOM 1621 N N . PHE A 1 218 ? -16.938 -12.711 -9.586 1 96.5 218 PHE A N 1
ATOM 1622 C CA . PHE A 1 218 ? -16.594 -11.602 -10.469 1 96.5 218 PHE A CA 1
ATOM 1623 C C . PHE A 1 218 ? -15.977 -12.117 -11.766 1 96.5 218 PHE A C 1
ATOM 1625 O O . PHE A 1 218 ? -15.477 -11.336 -12.578 1 96.5 218 PHE A O 1
ATOM 1632 N N . GLY A 1 219 ? -15.969 -13.383 -11.906 1 93.88 219 GLY A N 1
ATOM 1633 C CA . GLY A 1 219 ? -15.547 -13.992 -13.156 1 93.88 219 GLY A CA 1
ATOM 1634 C C . GLY A 1 219 ? -14.07 -14.312 -13.203 1 93.88 219 GLY A C 1
ATOM 1635 O O . GLY A 1 219 ? -13.508 -14.555 -14.273 1 93.88 219 GLY A O 1
ATOM 1636 N N . HIS A 1 220 ? -13.406 -14.164 -12.039 1 88.94 220 HIS A N 1
ATOM 1637 C CA . HIS A 1 220 ? -11.969 -14.422 -11.984 1 88.94 220 HIS A CA 1
ATOM 1638 C C . HIS A 1 220 ? -11.688 -15.805 -11.414 1 88.94 220 HIS A C 1
ATOM 1640 O O . HIS A 1 220 ? -11.062 -15.93 -10.359 1 88.94 220 HIS A O 1
ATOM 1646 N N . ASP A 1 221 ? -12.188 -16.797 -11.938 1 75.81 221 ASP A N 1
ATOM 1647 C CA . ASP A 1 221 ? -11.992 -18.156 -11.469 1 75.81 221 ASP A CA 1
ATOM 1648 C C . ASP A 1 221 ? -10.523 -18.562 -11.508 1 75.81 221 ASP A C 1
ATOM 1650 O O . ASP A 1 221 ? -9.766 -18.078 -12.352 1 75.81 221 ASP A O 1
ATOM 1654 N N . SER A 1 222 ? -10 -18.828 -10.383 1 61.12 222 SER A N 1
ATOM 1655 C CA . SER A 1 222 ? -8.617 -19.297 -10.297 1 61.12 222 SER A CA 1
ATOM 1656 C C . SER A 1 222 ? -8.242 -20.141 -11.516 1 61.12 222 SER A C 1
ATOM 1658 O O . SER A 1 222 ? -7.094 -20.125 -11.953 1 61.12 222 SER A O 1
ATOM 1660 N N . ASN A 1 223 ? -9.148 -21.078 -11.914 1 48.56 223 ASN A N 1
ATOM 1661 C CA . ASN A 1 223 ? -8.836 -21.984 -13.008 1 48.56 223 ASN A CA 1
ATOM 1662 C C . ASN A 1 223 ? -8.961 -21.297 -14.359 1 48.56 223 ASN A C 1
ATOM 1664 O O . ASN A 1 223 ? -9.141 -21.953 -15.391 1 48.56 223 ASN A O 1
ATOM 1668 N N . GLY A 1 224 ? -8.891 -20.219 -14.523 1 39.38 224 GLY A N 1
ATOM 1669 C CA . GLY A 1 224 ? -9.141 -19.734 -15.867 1 39.38 224 GLY A CA 1
ATOM 1670 C C . GLY A 1 224 ? -8.367 -20.484 -16.938 1 39.38 224 GLY A C 1
ATOM 1671 O O . GLY A 1 224 ? -7.211 -20.172 -17.219 1 39.38 224 GLY A O 1
ATOM 1672 N N . ARG A 1 225 ? -8.539 -21.688 -17.062 1 30.47 225 ARG A N 1
ATOM 1673 C CA . ARG A 1 225 ? -8.664 -22.156 -18.438 1 30.47 225 ARG A CA 1
ATOM 1674 C C . ARG A 1 225 ? -9.875 -21.547 -19.125 1 30.47 225 ARG A C 1
ATOM 1676 O O . ARG A 1 225 ? -10.906 -21.297 -18.484 1 30.47 225 ARG A O 1
ATOM 1683 N N . MET B 1 1 ? 0.971 -23.938 -2.6 1 92.56 1 MET B N 1
ATOM 1684 C CA . MET B 1 1 ? 1.325 -23.578 -3.973 1 92.56 1 MET B CA 1
ATOM 1685 C C . MET B 1 1 ? 2.809 -23.828 -4.23 1 92.56 1 MET B C 1
ATOM 1687 O O . MET B 1 1 ? 3.607 -23.875 -3.295 1 92.56 1 MET B O 1
ATOM 1691 N N . TYR B 1 2 ? 3.074 -24.141 -5.516 1 95.75 2 TYR B N 1
ATOM 1692 C CA . TYR B 1 2 ? 4.461 -24.219 -5.965 1 95.75 2 TYR B CA 1
ATOM 1693 C C . TYR B 1 2 ? 4.898 -22.906 -6.609 1 95.75 2 TYR B C 1
ATOM 1695 O O . TYR B 1 2 ? 4.418 -22.547 -7.684 1 95.75 2 TYR B O 1
ATOM 1703 N N . LEU B 1 3 ? 5.789 -22.203 -5.922 1 97.44 3 LEU B N 1
ATOM 1704 C CA . LEU B 1 3 ? 6.168 -20.859 -6.32 1 97.44 3 LEU B CA 1
ATOM 1705 C C . LEU B 1 3 ? 7.652 -20.797 -6.68 1 97.44 3 LEU B C 1
ATOM 1707 O O . LEU B 1 3 ? 8.492 -21.344 -5.969 1 97.44 3 LEU B O 1
ATOM 1711 N N . ILE B 1 4 ? 7.91 -20.141 -7.766 1 98.25 4 ILE B N 1
ATOM 1712 C CA . ILE B 1 4 ? 9.297 -19.828 -8.102 1 98.25 4 ILE B CA 1
ATOM 1713 C C . ILE B 1 4 ? 9.539 -18.328 -7.918 1 98.25 4 ILE B C 1
ATOM 1715 O O . ILE B 1 4 ? 8.875 -17.5 -8.547 1 98.25 4 ILE B O 1
ATOM 1719 N N . ILE B 1 5 ? 10.453 -18.031 -7.074 1 98.19 5 ILE B N 1
ATOM 1720 C CA . ILE B 1 5 ? 10.805 -16.641 -6.809 1 98.19 5 ILE B CA 1
ATOM 1721 C C . ILE B 1 5 ? 12.203 -16.344 -7.355 1 98.19 5 ILE B C 1
ATOM 1723 O O . ILE B 1 5 ? 13.18 -16.984 -6.961 1 98.19 5 ILE B O 1
ATOM 1727 N N . VAL B 1 6 ? 12.234 -15.383 -8.258 1 98 6 VAL B N 1
ATOM 1728 C CA . VAL B 1 6 ? 13.5 -15 -8.867 1 98 6 VAL B CA 1
ATOM 1729 C C . VAL B 1 6 ? 14.008 -13.703 -8.234 1 98 6 VAL B C 1
ATOM 1731 O O . VAL B 1 6 ? 13.359 -12.664 -8.352 1 98 6 VAL B O 1
ATOM 1734 N N . GLY B 1 7 ? 15.188 -13.758 -7.68 1 96.5 7 GLY B N 1
ATOM 1735 C CA . GLY B 1 7 ? 15.742 -12.633 -6.941 1 96.5 7 GLY B CA 1
ATOM 1736 C C . GLY B 1 7 ? 15.477 -12.711 -5.449 1 96.5 7 GLY B C 1
ATOM 1737 O O . GLY B 1 7 ? 14.32 -12.711 -5.016 1 96.5 7 GLY B O 1
ATOM 1738 N N . ALA B 1 8 ? 16.547 -12.758 -4.703 1 95.56 8 ALA B N 1
ATOM 1739 C CA . ALA B 1 8 ? 16.406 -12.883 -3.256 1 95.56 8 ALA B CA 1
ATOM 1740 C C . ALA B 1 8 ? 17.062 -11.695 -2.541 1 95.56 8 ALA B C 1
ATOM 1742 O O . ALA B 1 8 ? 17.656 -11.859 -1.479 1 95.56 8 ALA B O 1
ATOM 1743 N N . GLY B 1 9 ? 16.969 -10.633 -3.166 1 91.06 9 GLY B N 1
ATOM 1744 C CA . GLY B 1 9 ? 17.375 -9.406 -2.492 1 91.06 9 GLY B CA 1
ATOM 1745 C C . GLY B 1 9 ? 16.438 -9 -1.377 1 91.06 9 GLY B C 1
ATOM 1746 O O . GLY B 1 9 ? 15.812 -9.852 -0.742 1 91.06 9 GLY B O 1
ATOM 1747 N N . LYS B 1 10 ? 16.344 -7.676 -1.119 1 85.94 10 LYS B N 1
ATOM 1748 C CA . LYS B 1 10 ? 15.547 -7.18 -0.007 1 85.94 10 LYS B CA 1
ATOM 1749 C C . LYS B 1 10 ? 14.07 -7.512 -0.203 1 85.94 10 LYS B C 1
ATOM 1751 O O . LYS B 1 10 ? 13.43 -8.062 0.695 1 85.94 10 LYS B O 1
ATOM 1756 N N . ILE B 1 11 ? 13.555 -7.215 -1.376 1 88.69 11 ILE B N 1
ATOM 1757 C CA . ILE B 1 11 ? 12.148 -7.512 -1.661 1 88.69 11 ILE B CA 1
ATOM 1758 C C . ILE B 1 11 ? 11.938 -9.023 -1.689 1 88.69 11 ILE B C 1
ATOM 1760 O O . ILE B 1 11 ? 11.031 -9.539 -1.033 1 88.69 11 ILE B O 1
ATOM 1764 N N . GLY B 1 12 ? 12.781 -9.727 -2.422 1 93.31 12 GLY B N 1
ATOM 1765 C CA . GLY B 1 12 ? 12.672 -11.172 -2.582 1 93.31 12 GLY B CA 1
ATOM 1766 C C . GLY B 1 12 ? 12.742 -11.922 -1.27 1 93.31 12 GLY B C 1
ATOM 1767 O O . GLY B 1 12 ? 11.977 -12.867 -1.048 1 93.31 12 GLY B O 1
ATOM 1768 N N . SER B 1 13 ? 13.609 -11.461 -0.43 1 92.62 13 SER B N 1
ATOM 1769 C CA . SER B 1 13 ? 13.773 -12.156 0.844 1 92.62 13 SER B CA 1
ATOM 1770 C C . SER B 1 13 ? 12.516 -12.07 1.693 1 92.62 13 SER B C 1
ATOM 1772 O O . SER B 1 13 ? 12.109 -13.047 2.324 1 92.62 13 SER B O 1
ATOM 1774 N N . ASN B 1 14 ? 11.914 -10.891 1.721 1 89.75 14 ASN B N 1
ATOM 1775 C CA . ASN B 1 14 ? 10.664 -10.734 2.447 1 89.75 14 ASN B CA 1
ATOM 1776 C C . ASN B 1 14 ? 9.547 -11.586 1.833 1 89.75 14 ASN B C 1
ATOM 1778 O O . ASN B 1 14 ? 8.742 -12.172 2.555 1 89.75 14 ASN B O 1
ATOM 1782 N N . LEU B 1 15 ? 9.523 -11.625 0.58 1 92.88 15 LEU B N 1
ATOM 1783 C CA . LEU B 1 15 ? 8.531 -12.43 -0.125 1 92.88 15 LEU B CA 1
ATOM 1784 C C . LEU B 1 15 ? 8.719 -13.914 0.192 1 92.88 15 LEU B C 1
ATOM 1786 O O . LEU B 1 15 ? 7.742 -14.625 0.416 1 92.88 15 LEU B O 1
ATOM 1790 N N . ILE B 1 16 ? 9.977 -14.336 0.206 1 95.56 16 ILE B N 1
ATOM 1791 C CA . ILE B 1 16 ? 10.305 -15.719 0.525 1 95.56 16 ILE B CA 1
ATOM 1792 C C . ILE B 1 16 ? 9.82 -16.047 1.935 1 95.56 16 ILE B C 1
ATOM 1794 O O . ILE B 1 16 ? 9.203 -17.094 2.156 1 95.56 16 ILE B O 1
ATOM 1798 N N . GLU B 1 17 ? 10.062 -15.141 2.814 1 92.88 17 GLU B N 1
ATOM 1799 C CA . GLU B 1 17 ? 9.625 -15.328 4.195 1 92.88 17 GLU B CA 1
ATOM 1800 C C . GLU B 1 17 ? 8.109 -15.5 4.273 1 92.88 17 GLU B C 1
ATOM 1802 O O . GLU B 1 17 ? 7.617 -16.453 4.898 1 92.88 17 GLU B O 1
ATOM 1807 N N . MET B 1 18 ? 7.391 -14.648 3.611 1 89.69 18 MET B N 1
ATOM 1808 C CA . MET B 1 18 ? 5.934 -14.711 3.619 1 89.69 18 MET B CA 1
ATOM 1809 C C . MET B 1 18 ? 5.438 -16 2.977 1 89.69 18 MET B C 1
ATOM 1811 O O . MET B 1 18 ? 4.598 -16.703 3.547 1 89.69 18 MET B O 1
ATOM 1815 N N . ALA B 1 19 ? 5.996 -16.375 1.867 1 93.88 19 ALA B N 1
ATOM 1816 C CA . ALA B 1 19 ? 5.539 -17.516 1.089 1 93.88 19 ALA B CA 1
ATOM 1817 C C . ALA B 1 19 ? 5.832 -18.828 1.815 1 93.88 19 ALA B C 1
ATOM 1819 O O . ALA B 1 19 ? 4.988 -19.734 1.865 1 93.88 19 ALA B O 1
ATOM 1820 N N . THR B 1 20 ? 7.047 -18.938 2.312 1 94.56 20 THR B N 1
ATOM 1821 C CA . THR B 1 20 ? 7.398 -20.141 3.045 1 94.56 20 THR B CA 1
ATOM 1822 C C . THR B 1 20 ? 6.602 -20.25 4.344 1 94.56 20 THR B C 1
ATOM 1824 O O . THR B 1 20 ? 6.156 -21.328 4.723 1 94.56 20 THR B O 1
ATOM 1827 N N . GLY B 1 21 ? 6.438 -19.156 4.996 1 91.38 21 GLY B N 1
ATOM 1828 C CA . GLY B 1 21 ? 5.66 -19.109 6.227 1 91.38 21 GLY B CA 1
ATOM 1829 C C . GLY B 1 21 ? 4.23 -19.594 6.043 1 91.38 21 GLY B C 1
ATOM 1830 O O . GLY B 1 21 ? 3.639 -20.156 6.965 1 91.38 21 GLY B O 1
ATOM 1831 N N . ASP B 1 22 ? 3.719 -19.375 4.91 1 89.56 22 ASP B N 1
ATOM 1832 C CA . ASP B 1 22 ? 2.346 -19.766 4.605 1 89.56 22 ASP B CA 1
ATOM 1833 C C . ASP B 1 22 ? 2.277 -21.219 4.141 1 89.56 22 ASP B C 1
ATOM 1835 O O . ASP B 1 22 ? 1.211 -21.703 3.752 1 89.56 22 ASP B O 1
ATOM 1839 N N . GLY B 1 23 ? 3.426 -21.891 4.043 1 91.94 23 GLY B N 1
ATOM 1840 C CA . GLY B 1 23 ? 3.461 -23.328 3.764 1 91.94 23 GLY B CA 1
ATOM 1841 C C . GLY B 1 23 ? 3.523 -23.641 2.281 1 91.94 23 GLY B C 1
ATOM 1842 O O . GLY B 1 23 ? 3.211 -24.75 1.867 1 91.94 23 GLY B O 1
ATOM 1843 N N . ASN B 1 24 ? 3.869 -22.688 1.477 1 95.12 24 ASN B N 1
ATOM 1844 C CA . ASN B 1 24 ? 4.016 -22.922 0.044 1 95.12 24 ASN B CA 1
ATOM 1845 C C . ASN B 1 24 ? 5.316 -23.656 -0.274 1 95.12 24 ASN B C 1
ATOM 1847 O O . ASN B 1 24 ? 6.266 -23.609 0.509 1 95.12 24 ASN B O 1
ATOM 1851 N N . ASP B 1 25 ? 5.324 -24.406 -1.336 1 96.44 25 ASP B N 1
ATOM 1852 C CA . ASP B 1 25 ? 6.566 -24.938 -1.893 1 96.44 25 ASP B CA 1
ATOM 1853 C C . ASP B 1 25 ? 7.301 -23.875 -2.703 1 96.44 25 ASP B C 1
ATOM 1855 O O . ASP B 1 25 ? 6.855 -23.5 -3.791 1 96.44 25 ASP B O 1
ATOM 1859 N N . VAL B 1 26 ? 8.438 -23.469 -2.152 1 97.62 26 VAL B N 1
ATOM 1860 C CA . VAL B 1 26 ? 9.094 -22.312 -2.748 1 97.62 26 VAL B CA 1
ATOM 1861 C C . VAL B 1 26 ? 10.453 -22.719 -3.311 1 97.62 26 VAL B C 1
ATOM 1863 O O . VAL B 1 26 ? 11.219 -23.422 -2.65 1 97.62 26 VAL B O 1
ATOM 1866 N N . VAL B 1 27 ? 10.68 -22.344 -4.504 1 98.5 27 VAL B N 1
ATOM 1867 C CA . VAL B 1 27 ? 12.008 -22.438 -5.109 1 98.5 27 VAL B CA 1
ATOM 1868 C C . VAL B 1 27 ? 12.539 -21.047 -5.418 1 98.5 27 VAL B C 1
ATOM 1870 O O . VAL B 1 27 ? 11.828 -20.219 -5.996 1 98.5 27 VAL B O 1
ATOM 1873 N N . VAL B 1 28 ? 13.781 -20.844 -5.039 1 98.44 28 VAL B N 1
ATOM 1874 C CA . VAL B 1 28 ? 14.383 -19.531 -5.211 1 98.44 28 VAL B CA 1
ATOM 1875 C C . VAL B 1 28 ? 15.531 -19.609 -6.215 1 98.44 28 VAL B C 1
ATOM 1877 O O . VAL B 1 28 ? 16.328 -20.547 -6.172 1 98.44 28 VAL B O 1
ATOM 1880 N N . ILE B 1 29 ? 15.523 -18.688 -7.121 1 98.44 29 ILE B N 1
ATOM 1881 C CA . ILE B 1 29 ? 16.672 -18.547 -8.023 1 98.44 29 ILE B CA 1
ATOM 1882 C C . ILE B 1 29 ? 17.375 -17.219 -7.742 1 98.44 29 ILE B C 1
ATOM 1884 O O . ILE B 1 29 ? 16.766 -16.156 -7.844 1 98.44 29 ILE B O 1
ATOM 1888 N N . GLU B 1 30 ? 18.594 -17.281 -7.379 1 98.06 30 GLU B N 1
ATOM 1889 C CA . GLU B 1 30 ? 19.406 -16.125 -7.004 1 98.06 30 GLU B CA 1
ATOM 1890 C C . GLU B 1 30 ? 20.812 -16.234 -7.57 1 98.06 30 GLU B C 1
ATOM 1892 O O . GLU B 1 30 ? 21.484 -17.25 -7.383 1 98.06 30 GLU B O 1
ATOM 1897 N N . GLU B 1 31 ? 21.234 -15.141 -8.195 1 96.56 31 GLU B N 1
ATOM 1898 C CA . GLU B 1 31 ? 22.5 -15.188 -8.922 1 96.56 31 GLU B CA 1
ATOM 1899 C C . GLU B 1 31 ? 23.688 -14.922 -7.984 1 96.56 31 GLU B C 1
ATOM 1901 O O . GLU B 1 31 ? 24.781 -15.445 -8.195 1 96.56 31 GLU B O 1
ATOM 1906 N N . ASP B 1 32 ? 23.5 -14.102 -7.008 1 96.44 32 ASP B N 1
ATOM 1907 C CA . ASP B 1 32 ? 24.562 -13.773 -6.062 1 96.44 32 ASP B CA 1
ATOM 1908 C C . ASP B 1 32 ? 24.781 -14.906 -5.059 1 96.44 32 ASP B C 1
ATOM 1910 O O . ASP B 1 32 ? 23.875 -15.211 -4.266 1 96.44 32 ASP B O 1
ATOM 1914 N N . GLU B 1 33 ? 25.875 -15.422 -5.062 1 97 33 GLU B N 1
ATOM 1915 C CA . GLU B 1 33 ? 26.172 -16.609 -4.258 1 97 33 GLU B CA 1
ATOM 1916 C C . GLU B 1 33 ? 25.984 -16.312 -2.77 1 97 33 GLU B C 1
ATOM 1918 O O . GLU B 1 33 ? 25.438 -17.141 -2.033 1 97 33 GLU B O 1
ATOM 1923 N N . ALA B 1 34 ? 26.531 -15.219 -2.395 1 97 34 ALA B N 1
ATOM 1924 C CA . ALA B 1 34 ? 26.438 -14.875 -0.979 1 97 34 ALA B CA 1
ATOM 1925 C C . ALA B 1 34 ? 24.984 -14.773 -0.536 1 97 34 ALA B C 1
ATOM 1927 O O . ALA B 1 34 ? 24.609 -15.242 0.545 1 97 34 ALA B O 1
ATOM 1928 N N . VAL B 1 35 ? 24.172 -14.234 -1.33 1 96.25 35 VAL B N 1
ATOM 1929 C CA . VAL B 1 35 ? 22.75 -14.07 -1.033 1 96.25 35 VAL B CA 1
ATOM 1930 C C . VAL B 1 35 ? 22.047 -15.422 -1.074 1 96.25 35 VAL B C 1
ATOM 1932 O O . VAL B 1 35 ? 21.266 -15.75 -0.184 1 96.25 35 VAL B O 1
ATOM 1935 N N . ALA B 1 36 ? 22.344 -16.188 -2.08 1 96.88 36 ALA B N 1
ATOM 1936 C CA . ALA B 1 36 ? 21.766 -17.516 -2.211 1 96.88 36 ALA B CA 1
ATOM 1937 C C . ALA B 1 36 ? 22.062 -18.375 -0.979 1 96.88 36 ALA B C 1
ATOM 1939 O O . ALA B 1 36 ? 21.172 -19.047 -0.45 1 96.88 36 ALA B O 1
ATOM 1940 N N . ASP B 1 37 ? 23.25 -18.281 -0.541 1 96.62 37 ASP B N 1
ATOM 1941 C CA . ASP B 1 37 ? 23.672 -19.047 0.626 1 96.62 37 ASP B CA 1
ATOM 1942 C C . ASP B 1 37 ? 22.906 -18.609 1.872 1 96.62 37 ASP B C 1
ATOM 1944 O O . ASP B 1 37 ? 22.469 -19.453 2.66 1 96.62 37 ASP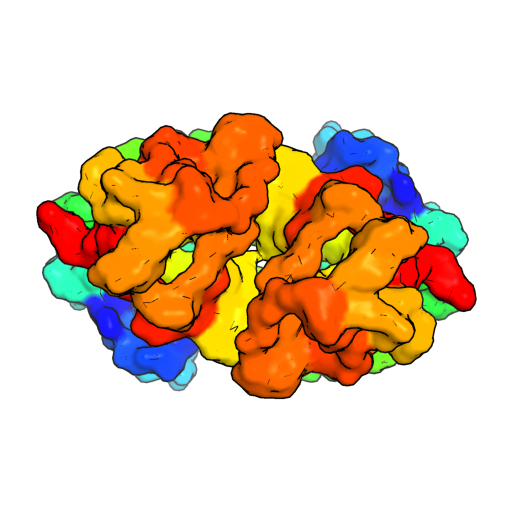 B O 1
ATOM 1948 N N . ARG B 1 38 ? 22.797 -17.391 1.972 1 96 38 ARG B N 1
ATOM 1949 C CA . ARG B 1 38 ? 22.078 -16.859 3.119 1 96 38 ARG B CA 1
ATOM 1950 C C . ARG B 1 38 ? 20.625 -17.328 3.131 1 96 38 ARG B C 1
ATOM 1952 O O . ARG B 1 38 ? 20.109 -17.75 4.168 1 96 38 ARG B O 1
ATOM 1959 N N . ILE B 1 39 ? 19.984 -17.281 2.039 1 95.12 39 ILE B N 1
ATOM 1960 C CA . ILE B 1 39 ? 18.578 -17.672 1.917 1 95.12 39 ILE B CA 1
ATOM 1961 C C . ILE B 1 39 ? 18.438 -19.172 2.207 1 95.12 39 ILE B C 1
ATOM 1963 O O . ILE B 1 39 ? 17.547 -19.594 2.939 1 95.12 39 ILE B O 1
ATOM 1967 N N . SER B 1 40 ? 19.359 -19.922 1.688 1 94.94 40 SER B N 1
ATOM 1968 C CA . SER B 1 40 ? 19.328 -21.375 1.879 1 94.94 40 SER B CA 1
ATOM 1969 C C . SER B 1 40 ? 19.484 -21.734 3.352 1 94.94 40 SER B C 1
ATOM 1971 O O . SER B 1 40 ? 18.922 -22.734 3.811 1 94.94 40 SER B O 1
ATOM 1973 N N . ALA B 1 41 ? 20.172 -20.938 4.02 1 95.56 41 ALA B N 1
ATOM 1974 C CA . ALA B 1 41 ? 20.422 -21.188 5.438 1 95.56 41 ALA B CA 1
ATOM 1975 C C . ALA B 1 41 ? 19.25 -20.734 6.301 1 95.56 41 ALA B C 1
ATOM 1977 O O . ALA B 1 41 ? 19.047 -21.266 7.398 1 95.56 41 ALA B O 1
ATOM 1978 N N . THR B 1 42 ? 18.5 -19.891 5.836 1 94.12 42 THR B N 1
ATOM 1979 C CA . THR B 1 42 ? 17.5 -19.219 6.656 1 94.12 42 THR B CA 1
ATOM 1980 C C . THR B 1 42 ? 16.125 -19.828 6.438 1 94.12 42 THR B C 1
ATOM 1982 O O . THR B 1 42 ? 15.328 -19.953 7.379 1 94.12 42 THR B O 1
ATOM 1985 N N . TYR B 1 43 ? 15.859 -20.219 5.219 1 93.69 43 TYR B N 1
ATOM 1986 C CA . TYR B 1 43 ? 14.508 -20.656 4.891 1 93.69 43 TYR B CA 1
ATOM 1987 C C . TYR B 1 43 ? 14.523 -22.094 4.355 1 93.69 43 TYR B C 1
ATOM 1989 O O . TYR B 1 43 ? 15.492 -22.516 3.732 1 93.69 43 TYR B O 1
ATOM 1997 N N . ASP B 1 44 ? 13.445 -22.766 4.625 1 91.94 44 ASP B N 1
ATOM 1998 C CA . ASP B 1 44 ? 13.297 -24.141 4.148 1 91.94 44 ASP B CA 1
ATOM 1999 C C . ASP B 1 44 ? 12.742 -24.172 2.729 1 91.94 44 ASP B C 1
ATOM 2001 O O . ASP B 1 44 ? 11.562 -24.484 2.525 1 91.94 44 ASP B O 1
ATOM 2005 N N . CYS B 1 45 ? 13.602 -23.906 1.819 1 94.75 45 CYS B N 1
ATOM 2006 C CA . CYS B 1 45 ? 13.227 -23.906 0.411 1 94.75 45 CYS B CA 1
ATOM 2007 C C . CYS B 1 45 ? 14.414 -24.266 -0.471 1 94.75 45 CYS B C 1
ATOM 2009 O O . CYS B 1 45 ? 15.562 -24.219 -0.018 1 94.75 45 CYS B O 1
ATOM 2011 N N . LEU B 1 46 ? 14.18 -24.719 -1.622 1 96.69 46 LEU B N 1
ATOM 2012 C CA . LEU B 1 46 ? 15.234 -24.969 -2.59 1 96.69 46 LEU B CA 1
ATOM 2013 C C . LEU B 1 46 ? 15.773 -23.672 -3.172 1 96.69 46 LEU B C 1
ATOM 2015 O O . LEU B 1 46 ? 15 -22.797 -3.578 1 96.69 46 LEU B O 1
ATOM 2019 N N . VAL B 1 47 ? 17.062 -23.531 -3.092 1 98 47 VAL B N 1
ATOM 2020 C CA . VAL B 1 47 ? 17.688 -22.344 -3.643 1 98 47 VAL B CA 1
ATOM 2021 C C . VAL B 1 47 ? 18.672 -22.734 -4.746 1 98 47 VAL B C 1
ATOM 2023 O O . VAL B 1 47 ? 19.547 -23.562 -4.535 1 98 47 VAL B O 1
ATOM 2026 N N . LEU B 1 48 ? 18.422 -22.219 -5.918 1 98.19 48 LEU B N 1
ATOM 2027 C CA . LEU B 1 48 ? 19.344 -22.375 -7.039 1 98.19 48 LEU B CA 1
ATOM 2028 C C . LEU B 1 48 ? 20.188 -21.125 -7.238 1 98.19 48 LEU B C 1
ATOM 2030 O O . LEU B 1 48 ? 19.641 -20.031 -7.473 1 98.19 48 LEU B O 1
ATOM 2034 N N . CYS B 1 49 ? 21.453 -21.266 -7.082 1 98.25 49 CYS B N 1
ATOM 2035 C CA . CYS B 1 49 ? 22.344 -20.156 -7.406 1 98.25 49 CYS B CA 1
ATOM 2036 C C . CYS B 1 49 ? 22.656 -20.125 -8.898 1 98.25 49 CYS B C 1
ATOM 2038 O O . CYS B 1 49 ? 23.562 -20.812 -9.367 1 98.25 49 CYS B O 1
ATOM 2040 N N . ALA B 1 50 ? 21.891 -19.359 -9.602 1 97.5 50 ALA B N 1
ATOM 2041 C CA . ALA B 1 50 ? 21.984 -19.406 -11.062 1 97.5 50 ALA B CA 1
ATOM 2042 C C . ALA B 1 50 ? 21.359 -18.172 -11.695 1 97.5 50 ALA B C 1
ATOM 2044 O O . ALA B 1 50 ? 20.797 -17.312 -11 1 97.5 50 ALA B O 1
ATOM 2045 N N . ASP B 1 51 ? 21.562 -18.047 -12.93 1 95.5 51 ASP B N 1
ATOM 2046 C CA . ASP B 1 51 ? 20.953 -17.016 -13.766 1 95.5 51 ASP B CA 1
ATOM 2047 C C . ASP B 1 51 ? 19.562 -17.438 -14.234 1 95.5 51 ASP B C 1
ATOM 2049 O O . ASP B 1 51 ? 19.438 -18.344 -15.047 1 95.5 51 ASP B O 1
ATOM 2053 N N . ALA B 1 52 ? 18.594 -16.75 -13.836 1 95.56 52 ALA B N 1
ATOM 2054 C CA . ALA B 1 52 ? 17.203 -17.141 -14.078 1 95.56 52 ALA B CA 1
ATOM 2055 C C . ALA B 1 52 ? 16.797 -16.844 -15.516 1 95.56 52 ALA B C 1
ATOM 2057 O O . ALA B 1 52 ? 15.703 -17.219 -15.953 1 95.56 52 ALA B O 1
ATOM 2058 N N . THR B 1 53 ? 17.625 -16.156 -16.266 1 95.38 53 THR B N 1
ATOM 2059 C CA . THR B 1 53 ? 17.297 -15.867 -17.656 1 95.38 53 THR B CA 1
ATOM 2060 C C . THR B 1 53 ? 17.562 -17.078 -18.547 1 95.38 53 THR B C 1
ATOM 2062 O O . THR B 1 53 ? 17.219 -17.078 -19.734 1 95.38 53 THR B O 1
ATOM 2065 N N . GLU B 1 54 ? 18.156 -18.047 -17.984 1 93.81 54 GLU B N 1
ATOM 2066 C CA . GLU B 1 54 ? 18.406 -19.297 -18.703 1 93.81 54 GLU B CA 1
ATOM 2067 C C . GLU B 1 54 ? 17.234 -20.266 -18.531 1 93.81 54 GLU B C 1
ATOM 2069 O O . GLU B 1 54 ? 16.906 -20.656 -17.422 1 93.81 54 GLU B O 1
ATOM 2074 N N . SER B 1 55 ? 16.797 -20.672 -19.656 1 93.31 55 SER B N 1
ATOM 2075 C CA . SER B 1 55 ? 15.602 -21.516 -19.656 1 93.31 55 SER B CA 1
ATOM 2076 C C . SER B 1 55 ? 15.844 -22.797 -18.859 1 93.31 55 SER B C 1
ATOM 2078 O O . SER B 1 55 ? 14.953 -23.266 -18.156 1 93.31 55 SER B O 1
ATOM 2080 N N . ASP B 1 56 ? 16.984 -23.344 -18.984 1 95.44 56 ASP B N 1
ATOM 2081 C CA . ASP B 1 56 ? 17.297 -24.609 -18.328 1 95.44 56 ASP B CA 1
ATOM 2082 C C . ASP B 1 56 ? 17.219 -24.469 -16.797 1 95.44 56 ASP B C 1
ATOM 2084 O O . ASP B 1 56 ? 16.859 -25.406 -16.109 1 95.44 56 ASP B O 1
ATOM 2088 N N . ILE B 1 57 ? 17.562 -23.312 -16.359 1 96.81 57 ILE B N 1
ATOM 2089 C CA . ILE B 1 57 ? 17.531 -23.062 -14.914 1 96.81 57 ILE B CA 1
ATOM 2090 C C . ILE B 1 57 ? 16.094 -23.062 -14.422 1 96.81 57 ILE B C 1
ATOM 2092 O O . ILE B 1 57 ? 15.789 -23.609 -13.367 1 96.81 57 ILE B O 1
ATOM 2096 N N . LEU B 1 58 ? 15.219 -22.469 -15.141 1 97 58 LEU B N 1
ATOM 2097 C CA . LEU B 1 58 ? 13.805 -22.453 -14.773 1 97 58 LEU B CA 1
ATOM 2098 C C . LEU B 1 58 ? 13.227 -23.859 -14.805 1 97 58 LEU B C 1
ATOM 2100 O O . LEU B 1 58 ? 12.398 -24.219 -13.953 1 97 58 LEU B O 1
ATOM 2104 N N . GLU B 1 59 ? 13.719 -24.625 -15.75 1 96.88 59 GLU B N 1
ATOM 2105 C CA . GLU B 1 59 ? 13.297 -26.031 -15.812 1 96.88 59 GLU B CA 1
ATOM 2106 C C . GLU B 1 59 ? 13.773 -26.797 -14.586 1 96.88 59 GLU B C 1
ATOM 2108 O O . GLU B 1 59 ? 13.016 -27.578 -14 1 96.88 59 GLU B O 1
ATOM 2113 N N . GLU B 1 60 ? 15.008 -26.578 -14.312 1 96.94 60 GLU B N 1
ATOM 2114 C CA . GLU B 1 60 ? 15.562 -27.203 -13.109 1 96.94 60 GLU B CA 1
ATOM 2115 C C . GLU B 1 60 ? 14.781 -26.797 -11.867 1 96.94 60 GLU B C 1
ATOM 2117 O O . GLU B 1 60 ? 14.609 -27.609 -10.945 1 96.94 60 GLU B O 1
ATOM 2122 N N . ALA B 1 61 ? 14.242 -25.609 -11.844 1 97.25 61 ALA B N 1
ATOM 2123 C CA . ALA B 1 61 ? 13.477 -25.094 -10.719 1 97.25 61 ALA B CA 1
ATOM 2124 C C . ALA B 1 61 ? 12.07 -25.672 -10.688 1 97.25 61 ALA B C 1
ATOM 2126 O O . ALA B 1 61 ? 11.328 -25.469 -9.727 1 97.25 61 ALA B O 1
ATOM 2127 N N . GLY B 1 62 ? 11.695 -26.391 -11.719 1 97.44 62 GLY B N 1
ATOM 2128 C CA . GLY B 1 62 ? 10.375 -27 -11.758 1 97.44 62 GLY B CA 1
ATOM 2129 C C . GLY B 1 62 ? 9.297 -26.078 -12.297 1 97.44 62 GLY B C 1
ATOM 2130 O O . GLY B 1 62 ? 8.18 -26.062 -11.781 1 97.44 62 GLY B O 1
ATOM 2131 N N . ILE B 1 63 ? 9.609 -25.328 -13.32 1 96.38 63 ILE B N 1
ATOM 2132 C CA . ILE B 1 63 ? 8.695 -24.312 -13.852 1 96.38 63 ILE B CA 1
ATOM 2133 C C . ILE B 1 63 ? 7.438 -24.984 -14.391 1 96.38 63 ILE B C 1
ATOM 2135 O O . ILE B 1 63 ? 6.359 -24.391 -14.391 1 96.38 63 ILE B O 1
ATOM 2139 N N . ASP B 1 64 ? 7.527 -26.234 -14.758 1 95.31 64 ASP B N 1
ATOM 2140 C CA . ASP B 1 64 ? 6.391 -26.938 -15.344 1 95.31 64 ASP B CA 1
ATOM 2141 C C . ASP B 1 64 ? 5.301 -27.172 -14.305 1 95.31 64 ASP B C 1
ATOM 2143 O O . ASP B 1 64 ? 4.133 -27.359 -14.656 1 95.31 64 ASP B O 1
ATOM 2147 N N . ARG B 1 65 ? 5.684 -27.188 -13.117 1 95.25 65 ARG B N 1
ATOM 2148 C CA . ARG B 1 65 ? 4.68 -27.422 -12.086 1 95.25 65 ARG B CA 1
ATOM 2149 C C . ARG B 1 65 ? 4.398 -26.156 -11.297 1 95.25 65 ARG B C 1
ATOM 2151 O O . ARG B 1 65 ? 3.619 -26.156 -10.344 1 95.25 65 ARG B O 1
ATOM 2158 N N . ALA B 1 66 ? 5.074 -25.094 -11.633 1 96 66 ALA B N 1
ATOM 2159 C CA . ALA B 1 66 ? 4.93 -23.859 -10.883 1 96 66 ALA B CA 1
ATOM 2160 C C . ALA B 1 66 ? 3.543 -23.25 -11.078 1 96 66 ALA B C 1
ATOM 2162 O O . ALA B 1 66 ? 3.043 -23.188 -12.203 1 96 66 ALA B O 1
ATOM 2163 N N . GLU B 1 67 ? 2.973 -22.859 -10.023 1 94.69 67 GLU B N 1
ATOM 2164 C CA . GLU B 1 67 ? 1.697 -22.156 -10.094 1 94.69 67 GLU B CA 1
ATOM 2165 C C . GLU B 1 67 ? 1.908 -20.656 -10.281 1 94.69 67 GLU B C 1
ATOM 2167 O O . GLU B 1 67 ? 1.024 -19.953 -10.781 1 94.69 67 GLU B O 1
ATOM 2172 N N . ALA B 1 68 ? 3.084 -20.219 -9.844 1 95.81 68 ALA B N 1
ATOM 2173 C CA . ALA B 1 68 ? 3.422 -18.812 -10.039 1 95.81 68 ALA B CA 1
ATOM 2174 C C . ALA B 1 68 ? 4.93 -18.625 -10.164 1 95.81 68 ALA B C 1
ATOM 2176 O O . ALA B 1 68 ? 5.711 -19.359 -9.555 1 95.81 68 ALA B O 1
ATOM 2177 N N . VAL B 1 69 ? 5.266 -17.656 -10.922 1 96.88 69 VAL B N 1
ATOM 2178 C CA . VAL B 1 69 ? 6.637 -17.156 -10.984 1 96.88 69 VAL B CA 1
ATOM 2179 C C . VAL B 1 69 ? 6.66 -15.672 -10.641 1 96.88 69 VAL B C 1
ATOM 2181 O O . VAL B 1 69 ? 5.887 -14.883 -11.195 1 96.88 69 VAL B O 1
ATOM 2184 N N . ILE B 1 70 ? 7.492 -15.359 -9.664 1 97.31 70 ILE B N 1
ATOM 2185 C CA . ILE B 1 70 ? 7.605 -13.984 -9.203 1 97.31 70 ILE B CA 1
ATOM 2186 C C . ILE B 1 70 ? 9.039 -13.492 -9.398 1 97.31 70 ILE B C 1
ATOM 2188 O O . ILE B 1 70 ? 9.984 -14.094 -8.875 1 97.31 70 ILE B O 1
ATOM 2192 N N . SER B 1 71 ? 9.188 -12.422 -10.117 1 96.69 71 SER B N 1
ATOM 2193 C CA . SER B 1 71 ? 10.523 -11.867 -10.312 1 96.69 71 SER B CA 1
ATOM 2194 C C . SER B 1 71 ? 10.68 -10.547 -9.57 1 96.69 71 SER B C 1
ATOM 2196 O O . SER B 1 71 ? 9.898 -9.609 -9.773 1 96.69 71 SER B O 1
ATOM 2198 N N . THR B 1 72 ? 11.727 -10.469 -8.781 1 95.31 72 THR B N 1
ATOM 2199 C CA . THR B 1 72 ? 11.898 -9.305 -7.922 1 95.31 72 THR B CA 1
ATOM 2200 C C . THR B 1 72 ? 13.305 -8.719 -8.078 1 95.31 72 THR B C 1
ATOM 2202 O O . THR B 1 72 ? 13.805 -8.055 -7.168 1 95.31 72 THR B O 1
ATOM 2205 N N . THR B 1 73 ? 13.977 -8.992 -9.172 1 93.81 73 THR B N 1
ATOM 2206 C CA . THR B 1 73 ? 15.328 -8.469 -9.336 1 93.81 73 THR B CA 1
ATOM 2207 C C . THR B 1 73 ? 15.305 -6.965 -9.594 1 93.81 73 THR B C 1
ATOM 2209 O O . THR B 1 73 ? 14.234 -6.379 -9.758 1 93.81 73 THR B O 1
ATOM 2212 N N . ASN B 1 74 ? 16.516 -6.328 -9.617 1 89.75 74 ASN B N 1
ATOM 2213 C CA . ASN B 1 74 ? 16.609 -4.883 -9.812 1 89.75 74 ASN B CA 1
ATOM 2214 C C . ASN B 1 74 ? 16.75 -4.523 -11.289 1 89.75 74 ASN B C 1
ATOM 2216 O O . ASN B 1 74 ? 16.906 -3.354 -11.633 1 89.75 74 ASN B O 1
ATOM 2220 N N . LEU B 1 75 ? 16.672 -5.551 -12.117 1 91.62 75 LEU B N 1
ATOM 2221 C CA . LEU B 1 75 ? 16.828 -5.312 -13.547 1 91.62 75 LEU B CA 1
ATOM 2222 C C . LEU B 1 75 ? 15.562 -5.719 -14.305 1 91.62 75 LEU B C 1
ATOM 2224 O O . LEU B 1 75 ? 15.234 -6.902 -14.383 1 91.62 75 LEU B O 1
ATOM 2228 N N . ASP B 1 76 ? 14.906 -4.754 -14.898 1 92.31 76 ASP B N 1
ATOM 2229 C CA . ASP B 1 76 ? 13.688 -5 -15.656 1 92.31 76 ASP B CA 1
ATOM 2230 C C . ASP B 1 76 ? 13.93 -6 -16.781 1 92.31 76 ASP B C 1
ATOM 2232 O O . ASP B 1 76 ? 13.062 -6.812 -17.109 1 92.31 76 ASP B O 1
ATOM 2236 N N . ALA B 1 77 ? 15.195 -5.918 -17.375 1 92.5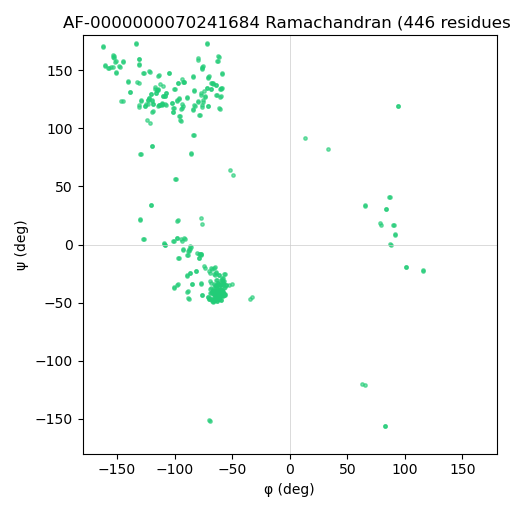 77 ALA B N 1
ATOM 2237 C CA . ALA B 1 77 ? 15.531 -6.824 -18.469 1 92.5 77 ALA B CA 1
ATOM 2238 C C . ALA B 1 77 ? 15.484 -8.281 -18 1 92.5 77 ALA B C 1
ATOM 2240 O O . ALA B 1 77 ? 14.961 -9.148 -18.719 1 92.5 77 ALA B O 1
ATOM 2241 N N . VAL B 1 78 ? 15.992 -8.508 -16.875 1 94.62 78 VAL B N 1
ATOM 2242 C CA . VAL B 1 78 ? 15.969 -9.859 -16.312 1 94.62 78 VAL B CA 1
ATOM 2243 C C . VAL B 1 78 ? 14.531 -10.266 -15.992 1 94.62 78 VAL B C 1
ATOM 2245 O O . VAL B 1 78 ? 14.102 -11.359 -16.359 1 94.62 78 VAL B O 1
ATOM 2248 N N . ASN B 1 79 ? 13.812 -9.398 -15.328 1 95.88 79 ASN B N 1
ATOM 2249 C CA . ASN B 1 79 ? 12.422 -9.688 -14.992 1 95.88 79 ASN B CA 1
ATOM 2250 C C . ASN B 1 79 ? 11.594 -9.992 -16.234 1 95.88 79 ASN B C 1
ATOM 2252 O O . ASN B 1 79 ? 10.797 -10.922 -16.234 1 95.88 79 ASN B O 1
ATOM 2256 N N . THR B 1 80 ? 11.852 -9.172 -17.234 1 93.25 80 THR B N 1
ATOM 2257 C CA . THR B 1 80 ? 11.133 -9.359 -18.5 1 93.25 80 THR B CA 1
ATOM 2258 C C . THR B 1 80 ? 11.438 -10.734 -19.094 1 93.25 80 THR B C 1
ATOM 2260 O O . THR B 1 80 ? 10.523 -11.461 -19.469 1 93.25 80 THR B O 1
ATOM 2263 N N . MET B 1 81 ? 12.656 -11.094 -19.125 1 93.88 81 MET B N 1
ATOM 2264 C CA . MET B 1 81 ? 13.078 -12.375 -19.688 1 93.88 81 MET B CA 1
ATOM 2265 C C . MET B 1 81 ? 12.469 -13.531 -18.906 1 93.88 81 MET B C 1
ATOM 2267 O O . MET B 1 81 ? 11.93 -14.469 -19.5 1 93.88 81 MET B O 1
ATOM 2271 N N . VAL B 1 82 ? 12.492 -13.438 -17.688 1 96.56 82 VAL B N 1
ATOM 2272 C CA . VAL B 1 82 ? 11.945 -14.484 -16.844 1 96.56 82 VAL B CA 1
ATOM 2273 C C . VAL B 1 82 ? 10.453 -14.641 -17.094 1 96.56 82 VAL B C 1
ATOM 2275 O O . VAL B 1 82 ? 9.945 -15.766 -17.219 1 96.56 82 VAL B O 1
ATOM 2278 N N . MET B 1 83 ? 9.758 -13.516 -17.188 1 95.38 83 MET B N 1
ATOM 2279 C CA . MET B 1 83 ? 8.32 -13.555 -17.438 1 95.38 83 MET B CA 1
ATOM 2280 C C . MET B 1 83 ? 8.016 -14.172 -18.797 1 95.38 83 MET B C 1
ATOM 2282 O O . MET B 1 83 ? 7.066 -14.953 -18.922 1 95.38 83 MET B O 1
ATOM 2286 N N . LEU B 1 84 ? 8.828 -13.797 -19.781 1 93.56 84 LEU B N 1
ATOM 2287 C CA . LEU B 1 84 ? 8.641 -14.352 -21.109 1 93.56 84 LEU B CA 1
ATOM 2288 C C . LEU B 1 84 ? 8.82 -15.867 -21.109 1 93.56 84 LEU B C 1
ATOM 2290 O O . LEU B 1 84 ? 8.016 -16.594 -21.688 1 93.56 84 LEU B O 1
ATOM 2294 N N . LEU B 1 85 ? 9.828 -16.312 -20.438 1 95.25 85 LEU B N 1
ATOM 2295 C CA . LEU B 1 85 ? 10.086 -17.734 -20.359 1 95.25 85 LEU B CA 1
ATOM 2296 C C . LEU B 1 85 ? 8.969 -18.438 -19.594 1 95.25 85 LEU B C 1
ATOM 2298 O O . LEU B 1 85 ? 8.523 -19.516 -19.984 1 95.25 85 LEU B O 1
ATOM 2302 N N . ALA B 1 86 ? 8.57 -17.875 -18.547 1 95.69 86 ALA B N 1
ATOM 2303 C CA . ALA B 1 86 ? 7.488 -18.453 -17.75 1 95.69 86 ALA B CA 1
ATOM 2304 C C . ALA B 1 86 ? 6.199 -18.547 -18.547 1 95.69 86 ALA B C 1
ATOM 2306 O O . ALA B 1 86 ? 5.457 -19.531 -18.438 1 95.69 86 ALA B O 1
ATOM 2307 N N . ARG B 1 87 ? 5.98 -17.484 -19.281 1 93.75 87 ARG B N 1
ATOM 2308 C CA . ARG B 1 87 ? 4.809 -17.5 -20.141 1 93.75 87 ARG B CA 1
ATOM 2309 C C . ARG B 1 87 ? 4.867 -18.656 -21.141 1 93.75 87 ARG B C 1
ATOM 2311 O O . ARG B 1 87 ? 3.859 -19.312 -21.375 1 93.75 87 ARG B O 1
ATOM 2318 N N . GLU B 1 88 ? 6.027 -18.844 -21.688 1 93.12 88 GLU B N 1
ATOM 2319 C CA . GLU B 1 88 ? 6.23 -19.938 -22.641 1 93.12 88 GLU B CA 1
ATOM 2320 C C . GLU B 1 88 ? 5.906 -21.281 -22.016 1 93.12 88 GLU B C 1
ATOM 2322 O O . GLU B 1 88 ? 5.457 -22.203 -22.703 1 93.12 88 GLU B O 1
ATOM 2327 N N . HIS B 1 89 ? 6.07 -21.391 -20.781 1 95.12 89 HIS B N 1
ATOM 2328 C CA . HIS B 1 89 ? 5.816 -22.641 -20.078 1 95.12 89 HIS B CA 1
ATOM 2329 C C . HIS B 1 89 ? 4.406 -22.672 -19.5 1 95.12 89 HIS B C 1
ATOM 2331 O O . HIS B 1 89 ? 4.07 -23.562 -18.719 1 95.12 89 HIS B O 1
ATOM 2337 N N . ASP B 1 90 ? 3.619 -21.625 -19.797 1 93.75 90 ASP B N 1
ATOM 2338 C CA . ASP B 1 90 ? 2.203 -21.531 -19.469 1 93.75 90 ASP B CA 1
ATOM 2339 C C . ASP B 1 90 ? 1.997 -21.484 -17.953 1 93.75 90 ASP B C 1
ATOM 2341 O O . ASP B 1 90 ? 1.087 -22.141 -17.438 1 93.75 90 ASP B O 1
ATOM 2345 N N . VAL B 1 91 ? 2.891 -20.906 -17.266 1 94.44 91 VAL B N 1
ATOM 2346 C CA . VAL B 1 91 ? 2.709 -20.734 -15.828 1 94.44 91 VAL B CA 1
ATOM 2347 C C . VAL B 1 91 ? 1.446 -19.906 -15.57 1 94.44 91 VAL B C 1
ATOM 2349 O O . VAL B 1 91 ? 1.245 -18.859 -16.172 1 94.44 91 VAL B O 1
ATOM 2352 N N . PRO B 1 92 ? 0.645 -20.328 -14.672 1 90.62 92 PRO B N 1
ATOM 2353 C CA . PRO B 1 92 ? -0.664 -19.703 -14.469 1 90.62 92 PRO B CA 1
ATOM 2354 C C . PRO B 1 92 ? -0.557 -18.25 -13.992 1 90.62 92 PRO B C 1
ATOM 2356 O O . PRO B 1 92 ? -1.324 -17.391 -14.43 1 90.62 92 PRO B O 1
ATOM 2359 N N . SER B 1 93 ? 0.375 -17.953 -13.094 1 92 93 SER B N 1
ATOM 2360 C CA . SER B 1 93 ? 0.479 -16.625 -12.5 1 92 93 SER B CA 1
ATOM 2361 C C . SER B 1 93 ? 1.881 -16.047 -12.672 1 92 93 SER B C 1
ATOM 2363 O O . SER B 1 93 ? 2.861 -16.641 -12.219 1 92 93 SER B O 1
ATOM 2365 N N . LEU B 1 94 ? 1.878 -14.938 -13.352 1 94.5 94 LEU B N 1
ATOM 2366 C CA . LEU B 1 94 ? 3.121 -14.211 -13.586 1 94.5 94 LEU B CA 1
ATOM 2367 C C . LEU B 1 94 ? 3.102 -12.859 -12.883 1 94.5 94 LEU B C 1
ATOM 2369 O O . LEU B 1 94 ? 2.236 -12.023 -13.164 1 94.5 94 LEU B O 1
ATOM 2373 N N . VAL B 1 95 ? 4.043 -12.672 -11.969 1 94.25 95 VAL B N 1
ATOM 2374 C CA . VAL B 1 95 ? 4.09 -11.438 -11.188 1 94.25 95 VAL B CA 1
ATOM 2375 C C . VAL B 1 95 ? 5.508 -10.867 -11.195 1 94.25 95 VAL B C 1
ATOM 2377 O O . VAL B 1 95 ? 6.48 -11.617 -11.047 1 94.25 95 VAL B O 1
ATOM 2380 N N . SER B 1 96 ? 5.598 -9.555 -11.328 1 94.06 96 SER B N 1
ATOM 2381 C CA . SER B 1 96 ? 6.938 -8.977 -11.391 1 94.06 96 SER B CA 1
ATOM 2382 C C . SER B 1 96 ? 6.934 -7.527 -10.906 1 94.06 96 SER B C 1
ATOM 2384 O O . SER B 1 96 ? 5.922 -6.832 -11.023 1 94.06 96 SER B O 1
ATOM 2386 N N . VAL B 1 97 ? 8.031 -7.164 -10.43 1 93.06 97 VAL B N 1
ATOM 2387 C CA . VAL B 1 97 ? 8.266 -5.738 -10.211 1 93.06 97 VAL B CA 1
ATOM 2388 C C . VAL B 1 97 ? 8.742 -5.09 -11.508 1 93.06 97 VAL B C 1
ATOM 2390 O O . VAL B 1 97 ? 9.406 -5.738 -12.32 1 93.06 97 VAL B O 1
ATOM 2393 N N . VAL B 1 98 ? 8.32 -3.889 -11.711 1 91.25 98 VAL B N 1
ATOM 2394 C CA . VAL B 1 98 ? 8.812 -3.076 -12.82 1 91.25 98 VAL B CA 1
ATOM 2395 C C . VAL B 1 98 ? 9.391 -1.769 -12.289 1 91.25 98 VAL B C 1
ATOM 2397 O O . VAL B 1 98 ? 8.711 -1.025 -11.578 1 91.25 98 VAL B O 1
ATOM 2400 N N . HIS B 1 99 ? 10.594 -1.545 -12.547 1 86.31 99 HIS B N 1
ATOM 2401 C CA . HIS B 1 99 ? 11.273 -0.38 -11.984 1 86.31 99 HIS B CA 1
ATOM 2402 C C . HIS B 1 99 ? 11.086 0.842 -12.883 1 86.31 99 HIS B C 1
ATOM 2404 O O . HIS B 1 99 ? 10.82 1.941 -12.391 1 86.31 99 HIS B O 1
ATOM 2410 N N . ASP B 1 100 ? 11.289 0.657 -14.156 1 84.69 100 ASP B N 1
ATOM 2411 C CA . ASP B 1 100 ? 11.141 1.755 -15.102 1 84.69 100 ASP B CA 1
ATOM 2412 C C . ASP B 1 100 ? 9.734 1.786 -15.695 1 84.69 100 ASP B C 1
ATOM 2414 O O . ASP B 1 100 ? 9.336 0.869 -16.422 1 84.69 100 ASP B O 1
ATOM 2418 N N . PRO B 1 101 ? 9.039 2.848 -15.43 1 84.19 101 PRO B N 1
ATOM 2419 C CA . PRO B 1 101 ? 7.672 2.951 -15.945 1 84.19 101 PRO B CA 1
ATOM 2420 C C . PRO B 1 101 ? 7.602 2.807 -17.469 1 84.19 101 PRO B C 1
ATOM 2422 O O . PRO B 1 101 ? 6.582 2.365 -18 1 84.19 101 PRO B O 1
ATOM 2425 N N . ALA B 1 102 ? 8.68 3.131 -18.109 1 85.38 102 ALA B N 1
ATOM 2426 C CA . ALA B 1 102 ? 8.711 3.023 -19.562 1 85.38 102 ALA B CA 1
ATOM 2427 C C . ALA B 1 102 ? 8.578 1.57 -20.016 1 85.38 102 ALA B C 1
ATOM 2429 O O . ALA B 1 102 ? 8.25 1.296 -21.172 1 85.38 102 ALA B O 1
ATOM 2430 N N . HIS B 1 103 ? 8.844 0.668 -19.172 1 90.62 103 HIS B N 1
ATOM 2431 C CA . HIS B 1 103 ? 8.82 -0.747 -19.516 1 90.62 103 HIS B CA 1
ATOM 2432 C C . HIS B 1 103 ? 7.461 -1.369 -19.219 1 90.62 103 HIS B C 1
ATOM 2434 O O . HIS B 1 103 ? 7.215 -2.529 -19.562 1 90.62 103 HIS B O 1
ATOM 2440 N N . ILE B 1 104 ? 6.52 -0.642 -18.625 1 87.56 104 ILE B N 1
ATOM 2441 C CA . ILE B 1 104 ? 5.23 -1.15 -18.172 1 87.56 104 ILE B CA 1
ATOM 2442 C C . ILE B 1 104 ? 4.469 -1.748 -19.344 1 87.56 104 ILE B C 1
ATOM 2444 O O . ILE B 1 104 ? 3.949 -2.863 -19.266 1 87.56 104 ILE B O 1
ATOM 2448 N N . PRO B 1 105 ? 4.484 -1.111 -20.469 1 85.38 105 PRO B N 1
ATOM 2449 C CA . PRO B 1 105 ? 3.744 -1.673 -21.609 1 85.38 105 PRO B CA 1
ATOM 2450 C C . PRO B 1 105 ? 4.266 -3.043 -22.031 1 85.38 105 PRO B C 1
ATOM 2452 O O . PRO B 1 105 ? 3.484 -3.91 -22.422 1 85.38 105 PRO B O 1
ATOM 2455 N N . ILE B 1 106 ? 5.551 -3.205 -21.953 1 87.56 106 ILE B N 1
ATOM 2456 C CA . ILE B 1 106 ? 6.148 -4.484 -22.312 1 87.56 106 ILE B CA 1
ATOM 2457 C C . ILE B 1 106 ? 5.629 -5.582 -21.391 1 87.56 106 ILE B C 1
ATOM 2459 O O . ILE B 1 106 ? 5.227 -6.652 -21.859 1 87.56 106 ILE B O 1
ATOM 2463 N N . PHE B 1 107 ? 5.586 -5.289 -20.156 1 89.25 107 PHE B N 1
ATOM 2464 C CA . PHE B 1 107 ? 5.113 -6.262 -19.172 1 89.25 107 PHE B CA 1
ATOM 2465 C C . PHE B 1 107 ? 3.629 -6.547 -19.375 1 89.25 107 PHE B C 1
ATOM 2467 O O . PHE B 1 107 ? 3.191 -7.695 -19.25 1 89.25 107 PHE B O 1
ATOM 2474 N N . GLU B 1 108 ? 2.941 -5.527 -19.625 1 85.31 108 GLU B N 1
ATOM 2475 C CA . GLU B 1 108 ? 1.513 -5.691 -19.859 1 85.31 108 GLU B CA 1
ATOM 2476 C C . GLU B 1 108 ? 1.259 -6.574 -21.078 1 85.31 108 GLU B C 1
ATOM 2478 O O . GLU B 1 108 ? 0.339 -7.398 -21.078 1 85.31 108 GLU B O 1
ATOM 2483 N N . GLN B 1 109 ? 2.076 -6.371 -22.078 1 85.81 109 GLN B N 1
ATOM 2484 C CA . GLN B 1 109 ? 1.955 -7.18 -23.297 1 85.81 109 GLN B CA 1
ATOM 2485 C C . GLN B 1 109 ? 2.186 -8.656 -23 1 85.81 109 GLN B C 1
ATOM 2487 O O . GLN B 1 109 ? 1.55 -9.523 -23.594 1 85.81 109 GLN B O 1
ATOM 2492 N N . ILE B 1 110 ? 3.023 -8.922 -22.094 1 87.06 110 ILE B N 1
ATOM 2493 C CA . ILE B 1 110 ? 3.312 -10.297 -21.703 1 87.06 110 ILE B CA 1
ATOM 2494 C C . ILE B 1 110 ? 2.146 -10.859 -20.891 1 87.06 110 ILE B C 1
ATOM 2496 O O . ILE B 1 110 ? 1.967 -12.078 -20.812 1 87.06 110 ILE B O 1
ATOM 2500 N N . GLY B 1 111 ? 1.303 -9.992 -20.328 1 82 111 GLY B N 1
ATOM 2501 C CA . GLY B 1 111 ? 0.167 -10.406 -19.516 1 82 111 GLY B CA 1
ATOM 2502 C C . GLY B 1 111 ? 0.534 -10.688 -18.078 1 82 111 GLY B C 1
ATOM 2503 O O . GLY B 1 111 ? -0.025 -11.594 -17.453 1 82 111 GLY B O 1
ATOM 2504 N N . VAL B 1 112 ? 1.514 -9.992 -17.609 1 85.56 112 VAL B N 1
ATOM 2505 C CA . VAL B 1 112 ? 2.004 -10.195 -16.25 1 85.56 112 VAL B CA 1
ATOM 2506 C C . VAL B 1 112 ? 1.317 -9.219 -15.297 1 85.56 112 VAL B C 1
ATOM 2508 O O . VAL B 1 112 ? 0.972 -8.102 -15.695 1 85.56 112 VAL B O 1
ATOM 2511 N N . ASN B 1 113 ? 1.046 -9.727 -14.109 1 82.5 113 ASN B N 1
ATOM 2512 C CA . ASN B 1 113 ? 0.639 -8.812 -13.047 1 82.5 113 ASN B CA 1
ATOM 2513 C C . ASN B 1 113 ? 1.826 -8.031 -12.5 1 82.5 113 ASN B C 1
ATOM 2515 O O . ASN B 1 113 ? 2.809 -8.617 -12.039 1 82.5 113 ASN B O 1
ATOM 2519 N N . ILE B 1 114 ? 1.679 -6.773 -12.586 1 81.25 114 ILE B N 1
ATOM 2520 C CA . ILE B 1 114 ? 2.852 -5.961 -12.281 1 81.25 114 ILE B CA 1
ATOM 2521 C C . ILE B 1 114 ? 2.637 -5.215 -10.969 1 81.25 114 ILE B C 1
ATOM 2523 O O . ILE B 1 114 ? 1.524 -4.777 -10.664 1 81.25 114 ILE B O 1
ATOM 2527 N N . VAL B 1 115 ? 3.635 -5.246 -10.227 1 74.25 115 VAL B N 1
ATOM 2528 C CA . VAL B 1 115 ? 3.758 -4.219 -9.195 1 74.25 115 VAL B CA 1
ATOM 2529 C C . VAL B 1 115 ? 4.621 -3.072 -9.711 1 74.25 115 VAL B C 1
ATOM 2531 O O . VAL B 1 115 ? 5.832 -3.23 -9.898 1 74.25 115 VAL B O 1
ATOM 2534 N N . GLU B 1 116 ? 3.736 -2 -9.945 1 74.88 116 GLU B N 1
ATOM 2535 C CA . GLU B 1 116 ? 4.387 -0.869 -10.602 1 74.88 116 GLU B CA 1
ATOM 2536 C C . GLU B 1 116 ? 5.348 -0.158 -9.648 1 74.88 116 GLU B C 1
ATOM 2538 O O . GLU B 1 116 ? 4.992 0.14 -8.508 1 74.88 116 GLU B O 1
ATOM 2543 N N . ASN B 1 117 ? 6.422 0.304 -10.109 1 79.75 117 ASN B N 1
ATOM 2544 C CA . ASN B 1 117 ? 7.539 0.971 -9.445 1 79.75 117 ASN B CA 1
ATOM 2545 C C . ASN B 1 117 ? 7.465 0.802 -7.93 1 79.75 117 ASN B C 1
ATOM 2547 O O . ASN B 1 117 ? 6.766 1.554 -7.25 1 79.75 117 ASN B O 1
ATOM 2551 N N . PRO B 1 118 ? 8.094 -0.234 -7.398 1 83.69 118 PRO B N 1
ATOM 2552 C CA . PRO B 1 118 ? 8.023 -0.538 -5.969 1 83.69 118 PRO B CA 1
ATOM 2553 C C . PRO B 1 118 ? 8.383 0.658 -5.09 1 83.69 118 PRO B C 1
ATOM 2555 O O . PRO B 1 118 ? 7.789 0.856 -4.031 1 83.69 118 PRO B O 1
ATOM 2558 N N . GLN B 1 119 ? 9.297 1.491 -5.512 1 82.5 119 GLN B N 1
ATOM 2559 C CA . GLN B 1 119 ? 9.711 2.658 -4.738 1 82.5 119 GLN B CA 1
ATOM 2560 C C . GLN B 1 119 ? 8.586 3.691 -4.664 1 82.5 119 GLN B C 1
ATOM 2562 O O . GLN B 1 119 ? 8.445 4.387 -3.658 1 82.5 119 GLN B O 1
ATOM 2567 N N . ASN B 1 120 ? 7.836 3.715 -5.738 1 82.94 120 ASN B N 1
ATOM 2568 C CA . ASN B 1 120 ? 6.695 4.629 -5.758 1 82.94 120 ASN B CA 1
ATOM 2569 C C . ASN B 1 120 ? 5.641 4.227 -4.734 1 82.94 120 ASN B C 1
ATOM 2571 O O . ASN B 1 120 ? 4.984 5.09 -4.141 1 82.94 120 ASN B O 1
ATOM 2575 N N . LEU B 1 121 ? 5.465 2.951 -4.637 1 84.19 121 LEU B N 1
ATOM 2576 C CA . LEU B 1 121 ? 4.527 2.451 -3.635 1 84.19 121 LEU B CA 1
ATOM 2577 C C . LEU B 1 121 ? 4.914 2.932 -2.24 1 84.19 121 LEU B C 1
ATOM 2579 O O . LEU B 1 121 ? 4.062 3.4 -1.483 1 84.19 121 LEU B O 1
ATOM 2583 N N . ILE B 1 122 ? 6.121 2.887 -1.911 1 84.94 122 ILE B N 1
ATOM 2584 C CA . ILE B 1 122 ? 6.625 3.328 -0.616 1 84.94 122 ILE B CA 1
ATOM 2585 C C . ILE B 1 122 ? 6.453 4.84 -0.484 1 84.94 122 ILE B C 1
ATOM 2587 O O . ILE B 1 122 ? 5.965 5.328 0.537 1 84.94 122 ILE B O 1
ATOM 2591 N N . ALA B 1 123 ? 6.852 5.555 -1.536 1 86.69 123 ALA B N 1
ATOM 2592 C CA . ALA B 1 123 ? 6.758 7.012 -1.538 1 86.69 123 ALA B CA 1
ATOM 2593 C C . ALA B 1 123 ? 5.32 7.469 -1.317 1 86.69 123 ALA B C 1
ATOM 2595 O O . ALA B 1 123 ? 5.07 8.422 -0.571 1 86.69 123 ALA B O 1
ATOM 2596 N N . ASP B 1 124 ? 4.41 6.75 -1.975 1 86.06 124 ASP B N 1
ATOM 2597 C CA . ASP B 1 124 ? 2.992 7.055 -1.805 1 86.06 124 ASP B CA 1
ATOM 2598 C C . ASP B 1 124 ? 2.578 6.938 -0.34 1 86.06 124 ASP B C 1
ATOM 2600 O O . ASP B 1 124 ? 1.895 7.816 0.189 1 86.06 124 ASP B O 1
ATOM 2604 N N . HIS B 1 125 ? 3.01 5.918 0.276 1 86.81 125 HIS B N 1
ATOM 2605 C CA . HIS B 1 125 ? 2.664 5.684 1.674 1 86.81 125 HIS B CA 1
ATOM 2606 C C . HIS B 1 125 ? 3.295 6.734 2.58 1 86.81 125 HIS B C 1
ATOM 2608 O O . HIS B 1 125 ? 2.639 7.254 3.484 1 86.81 125 HIS B O 1
ATOM 2614 N N . LEU B 1 126 ? 4.52 7.105 2.32 1 89.75 126 LEU B N 1
ATOM 2615 C CA . LEU B 1 126 ? 5.203 8.133 3.1 1 89.75 126 LEU B CA 1
ATOM 2616 C C . LEU B 1 126 ? 4.523 9.484 2.93 1 89.75 126 LEU B C 1
ATOM 2618 O O . LEU B 1 126 ? 4.223 10.164 3.916 1 89.75 126 LEU B O 1
ATOM 2622 N N . TYR B 1 127 ? 4.242 9.844 1.689 1 89.5 127 TYR B N 1
ATOM 2623 C CA . TYR B 1 127 ? 3.633 11.133 1.402 1 89.5 127 TYR B CA 1
ATOM 2624 C C . TYR B 1 127 ? 2.236 11.227 2.006 1 89.5 127 TYR B C 1
ATOM 2626 O O . TYR B 1 127 ? 1.858 12.258 2.557 1 89.5 127 TYR B O 1
ATOM 2634 N N . HIS B 1 128 ? 1.515 10.141 1.857 1 87.94 128 HIS B N 1
ATOM 2635 C CA . HIS B 1 128 ? 0.194 10.086 2.475 1 87.94 128 HIS B CA 1
ATOM 2636 C C . HIS B 1 128 ? 0.281 10.297 3.982 1 87.94 128 HIS B C 1
ATOM 2638 O O . HIS B 1 128 ? -0.537 11.016 4.559 1 87.94 128 HIS B O 1
ATOM 2644 N N . SER B 1 129 ? 1.242 9.711 4.582 1 87.19 129 SER B N 1
ATOM 2645 C CA . SER B 1 129 ? 1.43 9.82 6.027 1 87.19 129 SER B CA 1
ATOM 2646 C C . SER B 1 129 ? 1.73 11.266 6.43 1 87.19 129 SER B C 1
ATOM 2648 O O . SER B 1 129 ? 1.316 11.711 7.504 1 87.19 129 SER B O 1
ATOM 2650 N N . VAL B 1 130 ? 2.42 11.969 5.641 1 86.12 130 VAL B N 1
ATOM 2651 C CA . VAL B 1 130 ? 2.736 13.367 5.898 1 86.12 130 VAL B CA 1
ATOM 2652 C C . VAL B 1 130 ? 1.474 14.211 5.766 1 86.12 130 VAL B C 1
ATOM 2654 O O . VAL B 1 130 ? 1.192 15.062 6.617 1 86.12 130 VAL B O 1
ATOM 2657 N N . ARG B 1 131 ? 0.755 14 4.734 1 86.19 131 ARG B N 1
ATOM 2658 C CA . ARG B 1 131 ? -0.412 14.82 4.43 1 86.19 131 ARG B CA 1
ATOM 2659 C C . ARG B 1 131 ? -1.531 14.578 5.434 1 86.19 131 ARG B C 1
ATOM 2661 O O . ARG B 1 131 ? -2.26 15.508 5.797 1 86.19 131 ARG B O 1
ATOM 2668 N N . TYR B 1 132 ? -1.629 13.297 5.801 1 88.12 132 TYR B N 1
ATOM 2669 C CA . TYR B 1 132 ? -2.758 12.906 6.641 1 88.12 132 TYR B CA 1
ATOM 2670 C C . TYR B 1 132 ? -2.287 12.117 7.852 1 88.12 132 TYR B C 1
ATOM 2672 O O . TYR B 1 132 ? -2.537 10.914 7.949 1 88.12 132 TYR B O 1
ATOM 2680 N N . PRO B 1 133 ? -1.775 13.008 8.766 1 84.38 133 PRO B N 1
ATOM 2681 C CA . PRO B 1 133 ? -1.39 12.328 10.008 1 84.38 133 PRO B CA 1
ATOM 2682 C C . PRO B 1 133 ? -2.58 11.703 10.727 1 84.38 133 PRO B C 1
ATOM 2684 O O . PRO B 1 133 ? -3.658 12.297 10.781 1 84.38 133 PRO B O 1
ATOM 2687 N N . GLY B 1 134 ? -2.623 10.547 11.109 1 87.06 134 GLY B N 1
ATOM 2688 C CA . GLY B 1 134 ? -3.725 9.883 11.781 1 87.06 134 GLY B CA 1
ATOM 2689 C C . GLY B 1 134 ? -4.324 8.75 10.977 1 87.06 134 GLY B C 1
ATOM 2690 O O . GLY B 1 134 ? -5.055 7.914 11.516 1 87.06 134 GLY B O 1
ATOM 2691 N N . VAL B 1 135 ? -4.059 8.906 9.695 1 90.06 135 VAL B N 1
ATOM 2692 C CA . VAL B 1 135 ? -4.516 7.812 8.852 1 90.06 135 VAL B CA 1
ATOM 2693 C C . VAL B 1 135 ? -3.566 6.625 8.984 1 90.06 135 VAL B C 1
ATOM 2695 O O . VAL B 1 135 ? -2.352 6.77 8.82 1 90.06 135 VAL B O 1
ATOM 2698 N N . GLN B 1 136 ? -4.105 5.473 9.219 1 88.69 136 GLN B N 1
ATOM 2699 C CA . GLN B 1 136 ? -3.297 4.277 9.445 1 88.69 136 GLN B CA 1
ATOM 2700 C C . GLN B 1 136 ? -3.006 3.557 8.133 1 88.69 136 GLN B C 1
ATOM 2702 O O . GLN B 1 136 ? -1.953 2.932 7.98 1 88.69 136 GLN B O 1
ATOM 2707 N N . ASP B 1 137 ? -3.943 3.49 7.312 1 89.88 137 ASP B N 1
ATOM 2708 C CA . ASP B 1 137 ? -3.848 2.857 6 1 89.88 137 ASP B CA 1
ATOM 2709 C C . ASP B 1 137 ? -4.84 3.479 5.016 1 89.88 137 ASP B C 1
ATOM 2711 O O . ASP B 1 137 ? -5.734 4.223 5.418 1 89.88 137 ASP B O 1
ATOM 2715 N N . PHE B 1 138 ? -4.602 3.244 3.723 1 91.94 138 PHE B N 1
ATOM 2716 C CA . PHE B 1 138 ? -5.488 3.818 2.715 1 91.94 138 PHE B CA 1
ATOM 2717 C C . PHE B 1 138 ? -5.5 2.963 1.456 1 91.94 138 PHE B C 1
ATOM 2719 O O . PHE B 1 138 ? -4.637 2.104 1.273 1 91.94 138 PHE B O 1
ATOM 2726 N N . MET B 1 139 ? -6.496 3.152 0.697 1 92.38 139 MET B N 1
ATOM 2727 C CA . MET B 1 139 ? -6.641 2.549 -0.625 1 92.38 139 MET B CA 1
ATOM 2728 C C . MET B 1 139 ? -7.352 3.498 -1.582 1 92.38 139 MET B C 1
ATOM 2730 O O . MET B 1 139 ? -8.461 3.949 -1.305 1 92.38 139 MET B O 1
ATOM 2734 N N . SER B 1 140 ? -6.676 3.781 -2.686 1 89.88 140 SER B N 1
ATOM 2735 C CA . SER B 1 140 ? -7.242 4.719 -3.65 1 89.88 140 SER B CA 1
ATOM 2736 C C . SER B 1 140 ? -8.422 4.098 -4.395 1 89.88 140 SER B C 1
ATOM 2738 O O . SER B 1 140 ? -8.383 2.92 -4.758 1 89.88 140 SER B O 1
ATOM 2740 N N . LEU B 1 141 ? -9.406 4.844 -4.48 1 90.62 141 LEU B N 1
ATOM 2741 C CA . LEU B 1 141 ? -10.555 4.496 -5.301 1 90.62 141 LEU B CA 1
ATOM 2742 C C . LEU B 1 141 ? -10.789 5.543 -6.387 1 90.62 141 LEU B C 1
ATOM 2744 O O . LEU B 1 141 ? -11.523 6.508 -6.18 1 90.62 141 LEU B O 1
ATOM 2748 N N . GLY B 1 142 ? -10.133 5.453 -7.473 1 81.88 142 GLY B N 1
ATOM 2749 C CA . GLY B 1 142 ? -10.195 6.461 -8.516 1 81.88 142 GLY B CA 1
ATOM 2750 C C . GLY B 1 142 ? -9.273 7.637 -8.266 1 81.88 142 GLY B C 1
ATOM 2751 O O . GLY B 1 142 ? -8.266 7.504 -7.574 1 81.88 142 GLY B O 1
ATOM 2752 N N . GLU B 1 143 ? -9.578 8.734 -8.836 1 80.81 143 GLU B N 1
ATOM 2753 C CA . GLU B 1 143 ? -8.688 9.883 -8.812 1 80.81 143 GLU B CA 1
ATOM 2754 C C . GLU B 1 143 ? -8.945 10.758 -7.59 1 80.81 143 GLU B C 1
ATOM 2756 O O . GLU B 1 143 ? -8.031 11.422 -7.086 1 80.81 143 GLU B O 1
ATOM 2761 N N . ASN B 1 144 ? -10.141 10.688 -7.125 1 88.25 144 ASN B N 1
ATOM 2762 C CA . ASN B 1 144 ? -10.469 11.711 -6.137 1 88.25 144 ASN B CA 1
ATOM 2763 C C . ASN B 1 144 ? -11.031 11.094 -4.859 1 88.25 144 ASN B C 1
ATOM 2765 O O . ASN B 1 144 ? -11.547 11.805 -3.998 1 88.25 144 ASN B O 1
ATOM 2769 N N . SER B 1 145 ? -11.031 9.766 -4.82 1 92.56 145 SER B N 1
ATOM 2770 C CA . SER B 1 145 ? -11.602 9.117 -3.643 1 92.56 145 SER B CA 1
ATOM 2771 C C . SER B 1 145 ? -10.664 8.047 -3.1 1 92.56 145 SER B C 1
ATOM 2773 O O . SER B 1 145 ? -9.836 7.504 -3.834 1 92.56 145 SER B O 1
ATOM 2775 N N . GLU B 1 146 ? -10.828 7.789 -1.862 1 94.25 146 GLU B N 1
ATOM 2776 C CA . GLU B 1 146 ? -10.023 6.738 -1.239 1 94.25 146 GLU B CA 1
ATOM 2777 C C . GLU B 1 146 ? -10.703 6.207 0.024 1 94.25 146 GLU B C 1
ATOM 2779 O O . GLU B 1 146 ? -11.578 6.867 0.588 1 94.25 146 GLU B O 1
ATOM 2784 N N . PHE B 1 147 ? -10.438 5.023 0.315 1 95.38 147 PHE B N 1
ATOM 2785 C CA . PHE B 1 147 ? -10.703 4.48 1.643 1 95.38 147 PHE B CA 1
ATOM 2786 C C . PHE B 1 147 ? -9.562 4.816 2.602 1 95.38 147 PHE B C 1
ATOM 2788 O O . PHE B 1 147 ? -8.391 4.645 2.268 1 95.38 147 PHE B O 1
ATOM 2795 N N . ILE B 1 148 ? -9.898 5.301 3.758 1 95.88 148 ILE B N 1
ATOM 2796 C CA . ILE B 1 148 ? -8.891 5.562 4.773 1 95.88 148 ILE B CA 1
ATOM 2797 C C . ILE B 1 148 ? -9.273 4.859 6.074 1 95.88 148 ILE B C 1
ATOM 2799 O O . ILE B 1 148 ? -10.453 4.668 6.359 1 95.88 148 ILE B O 1
ATOM 2803 N N . GLU B 1 149 ? -8.289 4.441 6.812 1 95.81 149 GLU B N 1
ATOM 2804 C CA . GLU B 1 149 ? -8.484 3.842 8.133 1 95.81 149 GLU B CA 1
ATOM 2805 C C . GLU B 1 149 ? -8.039 4.793 9.234 1 95.81 149 GLU B C 1
ATOM 2807 O O . GLU B 1 149 ? -6.918 5.305 9.211 1 95.81 149 GLU B O 1
ATOM 2812 N N . ILE B 1 150 ? -8.953 4.961 10.227 1 95.62 150 ILE B N 1
ATOM 2813 C CA . ILE B 1 150 ? -8.672 5.93 11.281 1 95.62 150 ILE B CA 1
ATOM 2814 C C . ILE B 1 150 ? -9.117 5.375 12.625 1 95.62 150 ILE B C 1
ATOM 2816 O O . ILE B 1 150 ? -10.18 4.75 12.727 1 95.62 150 ILE B O 1
ATOM 2820 N N . GLU B 1 151 ? -8.352 5.605 13.633 1 95.5 151 GLU B N 1
ATOM 2821 C CA . GLU B 1 151 ? -8.75 5.336 15.008 1 95.5 151 GLU B CA 1
ATOM 2822 C C . GLU B 1 151 ? -9.25 6.602 15.703 1 95.5 151 GLU B C 1
ATOM 2824 O O . GLU B 1 151 ? -8.539 7.613 15.742 1 95.5 151 GLU B O 1
ATOM 2829 N N . PRO B 1 152 ? -10.438 6.527 16.188 1 96.12 152 PRO B N 1
ATOM 2830 C CA . PRO B 1 152 ? -10.93 7.719 16.875 1 96.12 152 PRO B CA 1
ATOM 2831 C C . PRO B 1 152 ? -10.172 7.996 18.172 1 96.12 152 PRO B C 1
ATOM 2833 O O . PRO B 1 152 ? -9.82 7.062 18.891 1 96.12 152 PRO B O 1
ATOM 2836 N N . LYS B 1 153 ? -9.883 9.258 18.422 1 94.69 153 LYS B N 1
ATOM 2837 C CA . LYS B 1 153 ? -9.344 9.672 19.719 1 94.69 153 LYS B CA 1
ATOM 2838 C C . LYS B 1 153 ? -10.453 9.789 20.766 1 94.69 153 LYS B C 1
ATOM 2840 O O . LYS B 1 153 ? -11.625 9.906 20.406 1 94.69 153 LYS B O 1
ATOM 2845 N N . ALA B 1 154 ? -9.969 9.742 21.969 1 92.88 154 ALA B N 1
ATOM 2846 C CA . ALA B 1 154 ? -10.93 9.938 23.062 1 92.88 154 ALA B CA 1
ATOM 2847 C C . ALA B 1 154 ? -11.594 11.305 22.953 1 92.88 154 ALA B C 1
ATOM 2849 O O . ALA B 1 154 ? -10.914 12.32 22.781 1 92.88 154 ALA B O 1
ATOM 2850 N N . GLY B 1 155 ? -12.93 11.266 22.969 1 92.31 155 GLY B N 1
ATOM 2851 C CA . GLY B 1 155 ? -13.664 12.523 22.953 1 92.31 155 GLY B CA 1
ATOM 2852 C C . GLY B 1 155 ? -13.93 13.039 21.547 1 92.31 155 GLY B C 1
ATOM 2853 O O . GLY B 1 155 ? -14.508 14.117 21.391 1 92.31 155 GLY B O 1
ATOM 2854 N N . ALA B 1 156 ? -13.484 12.328 20.594 1 95.25 156 ALA B N 1
ATOM 2855 C CA . ALA B 1 156 ? -13.742 12.758 19.219 1 95.25 156 ALA B CA 1
ATOM 2856 C C . ALA B 1 156 ? -15.242 12.875 18.953 1 95.25 156 ALA B C 1
ATOM 2858 O O . ALA B 1 156 ? -16.031 12.078 19.453 1 95.25 156 ALA B O 1
ATOM 2859 N N . PRO B 1 157 ? -15.633 13.789 18.141 1 94.94 157 PRO B N 1
ATOM 2860 C CA . PRO B 1 157 ? -17.047 14.031 17.875 1 94.94 157 PRO B CA 1
ATOM 2861 C C . PRO B 1 157 ? -17.781 12.781 17.375 1 94.94 157 PRO B C 1
ATOM 2863 O O . PRO B 1 157 ? -18.938 12.555 17.734 1 94.94 157 PRO B O 1
ATOM 2866 N N . VAL B 1 158 ? -17.188 11.984 16.609 1 95.12 158 VAL B N 1
ATOM 2867 C CA . VAL B 1 158 ? -17.828 10.844 15.984 1 95.12 158 VAL B CA 1
ATOM 2868 C C . VAL B 1 158 ? -18.188 9.797 17.031 1 95.12 158 VAL B C 1
ATOM 2870 O O . VAL B 1 158 ? -19.016 8.914 16.797 1 95.12 158 VAL B O 1
ATOM 2873 N N . THR B 1 159 ? -17.547 9.867 18.172 1 95.56 159 THR B N 1
ATOM 2874 C CA . THR B 1 159 ? -17.766 8.852 19.188 1 95.56 159 THR B CA 1
ATOM 2875 C C . THR B 1 159 ? -18.953 9.234 20.078 1 95.56 159 THR B C 1
ATOM 2877 O O . THR B 1 159 ? -19.375 8.445 20.922 1 95.56 159 THR B O 1
ATOM 2880 N N . GLU B 1 160 ? -19.484 10.32 19.875 1 93.56 160 GLU B N 1
ATOM 2881 C CA . GLU B 1 160 ? -20.438 10.867 20.844 1 93.56 160 GLU B CA 1
ATOM 2882 C C . GLU B 1 160 ? -21.875 10.555 20.422 1 93.56 160 GLU B C 1
ATOM 2884 O O . GLU B 1 160 ? -22.812 10.781 21.188 1 93.56 160 GLU B O 1
ATOM 2889 N N . HIS B 1 161 ? -22.047 10.102 19.25 1 93.44 161 HIS B N 1
ATOM 2890 C CA . HIS B 1 161 ? -23.375 9.898 18.703 1 93.44 161 HIS B CA 1
ATOM 2891 C C . HIS B 1 161 ? -23.406 8.672 17.797 1 93.44 161 HIS B C 1
ATOM 2893 O O . HIS B 1 161 ? -22.375 8.234 17.281 1 93.44 161 HIS B O 1
ATOM 2899 N N . PRO B 1 162 ? -24.641 8.148 17.641 1 95.5 162 PRO B N 1
ATOM 2900 C CA . PRO B 1 162 ? -24.766 7.137 16.594 1 95.5 162 PRO B CA 1
ATOM 2901 C C . PRO B 1 162 ? -24.484 7.695 15.195 1 95.5 162 PRO B C 1
ATOM 2903 O O . PRO B 1 162 ? -24.578 8.906 14.977 1 95.5 162 PRO B O 1
ATOM 2906 N N . LEU B 1 163 ? -24.125 6.836 14.219 1 94.75 163 LEU B N 1
ATOM 2907 C CA . LEU B 1 163 ? -23.688 7.25 12.891 1 94.75 163 LEU B CA 1
ATOM 2908 C C . LEU B 1 163 ? -24.766 8.055 12.188 1 94.75 163 LEU B C 1
ATOM 2910 O O . LEU B 1 163 ? -24.469 8.977 11.422 1 94.75 163 LEU B O 1
ATOM 2914 N N . SER B 1 164 ? -26.047 7.707 12.414 1 93.5 164 SER B N 1
ATOM 2915 C CA . SER B 1 164 ? -27.125 8.469 11.812 1 93.5 164 SER B CA 1
ATOM 2916 C C . SER B 1 164 ? -27.078 9.938 12.219 1 93.5 164 SER B C 1
ATOM 2918 O O . SER B 1 164 ? -27.219 10.82 11.375 1 93.5 164 SER B O 1
ATOM 2920 N N . GLU B 1 165 ? -26.781 10.188 13.406 1 93.44 165 GLU B N 1
ATOM 2921 C CA . GLU B 1 165 ? -26.688 11.547 13.922 1 93.44 165 GLU B CA 1
ATOM 2922 C C . GLU B 1 165 ? -25.391 12.227 13.484 1 93.44 165 GLU B C 1
ATOM 2924 O O . GLU B 1 165 ? -25.359 13.43 13.234 1 93.44 165 GLU B O 1
ATOM 2929 N N . VAL B 1 166 ? -24.375 11.406 13.398 1 92.44 166 VAL B N 1
ATOM 2930 C CA . VAL B 1 166 ? -23.078 11.93 12.953 1 92.44 166 VAL B CA 1
ATOM 2931 C C . VAL B 1 166 ? -23.219 12.547 11.57 1 92.44 166 VAL B C 1
ATOM 2933 O O . VAL B 1 166 ? -22.641 13.602 11.297 1 92.44 166 VAL B O 1
ATOM 2936 N N . HIS B 1 167 ? -23.984 11.93 10.766 1 88.44 167 HIS B N 1
ATOM 2937 C CA . HIS B 1 167 ? -24.219 12.438 9.422 1 88.44 167 HIS B CA 1
ATOM 2938 C C . HIS B 1 167 ? -25.188 13.617 9.445 1 88.44 167 HIS B C 1
ATOM 2940 O O . HIS B 1 167 ? -24.922 14.656 8.844 1 88.44 167 HIS B O 1
ATOM 2946 N N . ASP B 1 168 ? -26.219 13.469 10.219 1 91.06 168 ASP B N 1
ATOM 2947 C CA . ASP B 1 168 ? -27.281 14.484 10.266 1 91.06 168 ASP B CA 1
ATOM 2948 C C . ASP B 1 168 ? -26.75 15.797 10.836 1 91.06 168 ASP B C 1
ATOM 2950 O O . ASP B 1 168 ? -27.172 16.875 10.406 1 91.06 168 ASP B O 1
ATOM 2954 N N . ARG B 1 169 ? -25.828 15.742 11.766 1 92.5 169 ARG B N 1
ATOM 2955 C CA . ARG B 1 169 ? -25.312 16.922 12.445 1 92.5 169 ARG B CA 1
ATOM 2956 C C . ARG B 1 169 ? -24.141 17.516 11.68 1 92.5 169 ARG B C 1
ATOM 2958 O O . ARG B 1 169 ? -23.578 18.531 12.094 1 92.5 169 ARG B O 1
ATOM 2965 N N . GLY B 1 170 ? -23.75 16.859 10.688 1 91.94 170 GLY B N 1
ATOM 2966 C CA . GLY B 1 170 ? -22.656 17.359 9.852 1 91.94 170 GLY B CA 1
ATOM 2967 C C . GLY B 1 170 ? -21.297 17.141 10.453 1 91.94 170 GLY B C 1
ATOM 2968 O O . GLY B 1 170 ? -20.344 17.875 10.148 1 91.94 170 GLY B O 1
ATOM 2969 N N . ILE B 1 171 ? -21.281 16.25 11.375 1 93.56 171 ILE B N 1
ATOM 2970 C CA . ILE B 1 171 ? -19.984 15.938 11.977 1 93.56 171 ILE B CA 1
ATOM 2971 C C . ILE B 1 171 ? -19.062 15.336 10.922 1 93.56 171 ILE B C 1
ATOM 2973 O O . ILE B 1 171 ? -17.891 15.711 10.828 1 93.56 171 ILE B O 1
ATOM 2977 N N . LEU B 1 172 ? -19.562 14.398 10.164 1 93.38 172 LEU B N 1
ATOM 2978 C CA . LEU B 1 172 ? -18.859 13.93 8.977 1 93.38 172 LEU B CA 1
ATOM 2979 C C . LEU B 1 172 ? -19.391 14.617 7.723 1 93.38 172 LEU B C 1
ATOM 2981 O O . LEU B 1 172 ? -20.594 14.844 7.594 1 93.38 172 LEU B O 1
ATOM 2985 N N . PRO B 1 173 ? -18.484 14.961 6.883 1 91.69 173 PRO B N 1
ATOM 2986 C CA . PRO B 1 173 ? -18.938 15.562 5.633 1 91.69 173 PRO B CA 1
ATOM 2987 C C . PRO B 1 173 ? -19.812 14.625 4.809 1 91.69 173 PRO B C 1
ATOM 2989 O O . PRO B 1 173 ? -19.766 13.406 4.992 1 91.69 173 PRO B O 1
ATOM 2992 N N . ASP B 1 174 ? -20.594 15.211 3.836 1 85.94 174 ASP B N 1
ATOM 2993 C CA . ASP B 1 174 ? -21.531 14.461 3.02 1 85.94 174 ASP B CA 1
ATOM 2994 C C . ASP B 1 174 ? -20.812 13.453 2.123 1 85.94 174 ASP B C 1
ATOM 2996 O O . ASP B 1 174 ? -21.375 12.406 1.788 1 85.94 174 ASP B O 1
ATOM 3000 N N . ASP B 1 175 ? -19.625 13.797 1.861 1 86.06 175 ASP B N 1
ATOM 3001 C CA . ASP B 1 175 ? -18.891 12.945 0.936 1 86.06 175 ASP B CA 1
ATOM 3002 C C . ASP B 1 175 ? -18 11.953 1.689 1 86.06 175 ASP B C 1
ATOM 3004 O O . ASP B 1 175 ? -17.016 11.445 1.143 1 86.06 175 ASP B O 1
ATOM 3008 N N . ALA B 1 176 ? -18.344 11.742 2.904 1 93.12 176 ALA B N 1
ATOM 3009 C CA . ALA B 1 176 ? -17.656 10.727 3.711 1 93.12 176 ALA B CA 1
ATOM 3010 C C . ALA B 1 176 ? -18.625 9.664 4.203 1 93.12 176 ALA B C 1
ATOM 3012 O O . ALA B 1 176 ? -19.719 9.992 4.703 1 93.12 176 ALA B O 1
ATOM 3013 N N . LEU B 1 177 ? -18.297 8.438 4.004 1 93.38 177 LEU B N 1
ATOM 3014 C CA . LEU B 1 177 ? -19.141 7.312 4.395 1 93.38 177 LEU B CA 1
ATOM 3015 C C . LEU B 1 177 ? -18.344 6.293 5.203 1 93.38 177 LEU B C 1
ATOM 3017 O O . LEU B 1 177 ? -17.312 5.801 4.746 1 93.38 177 LEU B O 1
ATOM 3021 N N . VAL B 1 178 ? -18.828 5.984 6.422 1 95.88 178 VAL B N 1
ATOM 3022 C CA . VAL B 1 178 ? -18.203 4.922 7.203 1 95.88 178 VAL B CA 1
ATOM 3023 C C . VAL B 1 178 ? -18.516 3.564 6.578 1 95.88 178 VAL B C 1
ATOM 3025 O O . VAL B 1 178 ? -19.688 3.168 6.5 1 95.88 178 VAL B O 1
ATOM 3028 N N . ALA B 1 179 ? -17.484 2.873 6.172 1 95 179 ALA B N 1
ATOM 3029 C CA . ALA B 1 179 ? -17.672 1.643 5.41 1 95 179 ALA B CA 1
ATOM 3030 C C . ALA B 1 179 ? -17.594 0.418 6.316 1 95 179 ALA B C 1
ATOM 3032 O O . ALA B 1 179 ? -18.266 -0.587 6.07 1 95 179 ALA B O 1
ATOM 3033 N N . ALA B 1 180 ? -16.766 0.466 7.328 1 96.12 180 ALA B N 1
ATOM 3034 C CA . ALA B 1 180 ? -16.578 -0.668 8.227 1 96.12 180 ALA B CA 1
ATOM 3035 C C . ALA B 1 180 ? -15.961 -0.22 9.555 1 96.12 180 ALA B C 1
ATOM 3037 O O . ALA B 1 180 ? -15.297 0.819 9.617 1 96.12 180 ALA B O 1
ATOM 3038 N N . ILE B 1 181 ? -16.234 -0.998 10.555 1 96.56 181 ILE B N 1
ATOM 3039 C CA . ILE B 1 181 ? -15.641 -0.777 11.875 1 96.56 181 ILE B CA 1
ATOM 3040 C C . ILE B 1 181 ? -15.07 -2.09 12.406 1 96.56 181 ILE B C 1
ATOM 3042 O O . ILE B 1 181 ? -15.797 -3.08 12.539 1 96.56 181 ILE B O 1
ATOM 3046 N N . LYS B 1 182 ? -13.844 -2.068 12.633 1 95.38 182 LYS B N 1
ATOM 3047 C CA . LYS B 1 182 ? -13.227 -3.188 13.336 1 95.38 182 LYS B CA 1
ATOM 3048 C C . LYS B 1 182 ? -13.164 -2.922 14.836 1 95.38 182 LYS B C 1
ATOM 3050 O O . LYS B 1 182 ? -12.57 -1.938 15.273 1 95.38 182 LYS B O 1
ATOM 3055 N N . ARG B 1 183 ? -13.773 -3.789 15.586 1 95.06 183 ARG B N 1
ATOM 3056 C CA . ARG B 1 183 ? -13.766 -3.74 17.047 1 95.06 183 ARG B CA 1
ATOM 3057 C C . ARG B 1 183 ? -13.234 -5.047 17.625 1 95.06 183 ARG B C 1
ATOM 3059 O O . ARG B 1 183 ? -13.945 -6.055 17.641 1 95.06 183 ARG B O 1
ATOM 3066 N N . GLY B 1 184 ? -11.969 -4.91 18.141 1 90.5 184 GLY B N 1
ATOM 3067 C CA . GLY B 1 184 ? -11.328 -6.172 18.453 1 90.5 184 GLY B CA 1
ATOM 3068 C C . GLY B 1 184 ? -11.094 -7.055 17.25 1 90.5 184 GLY B C 1
ATOM 3069 O O . GLY B 1 184 ? -10.477 -6.629 16.266 1 90.5 184 GLY B O 1
ATOM 3070 N N . ASP B 1 185 ? -11.688 -8.227 17.312 1 87.38 185 ASP B N 1
ATOM 3071 C CA . ASP B 1 185 ? -11.484 -9.164 16.219 1 87.38 185 ASP B CA 1
ATOM 3072 C C . ASP B 1 185 ? -12.695 -9.18 15.281 1 87.38 185 ASP B C 1
ATOM 3074 O O . ASP B 1 185 ? -12.672 -9.852 14.25 1 87.38 185 ASP B O 1
ATOM 3078 N N . ASP B 1 186 ? -13.586 -8.336 15.617 1 90.5 186 ASP B N 1
ATOM 3079 C CA . ASP B 1 186 ? -14.828 -8.352 14.844 1 90.5 186 ASP B CA 1
ATOM 3080 C C . ASP B 1 186 ? -14.883 -7.168 13.875 1 90.5 186 ASP B C 1
ATOM 3082 O O . ASP B 1 186 ? -14.273 -6.125 14.133 1 90.5 186 ASP B O 1
ATOM 3086 N N . VAL B 1 187 ? -15.492 -7.418 12.805 1 92.44 187 VAL B N 1
ATOM 3087 C CA . VAL B 1 187 ? -15.758 -6.348 11.852 1 92.44 187 VAL B CA 1
ATOM 3088 C C . VAL B 1 187 ? -17.25 -6.047 11.812 1 92.44 187 VAL B C 1
ATOM 3090 O O . VAL B 1 187 ? -18.062 -6.926 11.5 1 92.44 187 VAL B O 1
ATOM 3093 N N . LEU B 1 188 ? -17.594 -4.82 12.117 1 91.75 188 LEU B N 1
ATOM 3094 C CA . LEU B 1 188 ? -18.984 -4.367 12.141 1 91.75 188 LEU B CA 1
ATOM 3095 C C . LEU B 1 188 ? -19.328 -3.609 10.867 1 91.75 188 LEU B C 1
ATOM 3097 O O . LEU B 1 188 ? -18.547 -2.787 10.391 1 91.75 188 LEU B O 1
ATOM 3101 N N . THR B 1 189 ? -20.453 -3.932 10.312 1 89.5 189 THR B N 1
ATOM 3102 C CA . THR B 1 189 ? -21 -3.141 9.219 1 89.5 189 THR B CA 1
ATOM 3103 C C . THR B 1 189 ? -21.766 -1.936 9.75 1 89.5 189 THR B C 1
ATOM 3105 O O . THR B 1 189 ? -22.75 -2.09 10.477 1 89.5 189 THR B O 1
ATOM 3108 N N . PRO B 1 190 ? -21.359 -0.878 9.398 1 92.69 190 PRO B N 1
ATOM 3109 C CA . PRO B 1 190 ? -22 0.321 9.953 1 92.69 190 PRO B CA 1
ATOM 3110 C C . PRO B 1 190 ? -23.453 0.457 9.547 1 92.69 190 PRO B C 1
ATOM 3112 O O . PRO B 1 190 ? -23.812 0.172 8.398 1 92.69 190 PRO B O 1
ATOM 3115 N N . ARG B 1 191 ? -24.219 0.811 10.5 1 91.81 191 ARG B N 1
ATOM 3116 C CA . ARG B 1 191 ? -25.625 1.18 10.328 1 91.81 191 ARG B CA 1
ATOM 3117 C C . ARG B 1 191 ? -25.938 2.465 11.086 1 91.81 191 ARG B C 1
ATOM 3119 O O . ARG B 1 191 ? -25.094 2.998 11.805 1 91.81 191 ARG B O 1
ATOM 3126 N N . GLY B 1 192 ? -27.125 2.945 10.883 1 92.06 192 GLY B N 1
ATOM 3127 C CA . GLY B 1 192 ? -27.5 4.203 11.516 1 92.06 192 GLY B CA 1
ATOM 3128 C C . GLY B 1 192 ? -27.328 4.188 13.016 1 92.06 192 GLY B C 1
ATOM 3129 O O . GLY B 1 192 ? -26.891 5.18 13.609 1 92.06 192 GLY B O 1
ATOM 3130 N N . GLU B 1 193 ? -27.578 3.053 13.609 1 93.81 193 GLU B N 1
ATOM 3131 C CA . GLU B 1 193 ? -27.562 2.961 15.062 1 93.81 193 GLU B CA 1
ATOM 3132 C C . GLU B 1 193 ? -26.156 2.635 15.578 1 93.81 193 GLU B C 1
ATOM 3134 O O . GLU B 1 193 ? -25.906 2.717 16.781 1 93.81 193 GLU B O 1
ATOM 3139 N N . THR B 1 194 ? -25.312 2.33 14.711 1 95.19 194 THR B N 1
ATOM 3140 C CA . THR B 1 194 ? -23.969 1.966 15.109 1 95.19 194 THR B CA 1
ATOM 3141 C C . THR B 1 194 ? -23.234 3.164 15.719 1 95.19 194 THR B C 1
ATOM 3143 O O . THR B 1 194 ? -23.375 4.289 15.234 1 95.19 194 THR B O 1
ATOM 3146 N N . THR B 1 195 ? -22.516 2.848 16.797 1 96.12 195 THR B N 1
ATOM 3147 C CA . THR B 1 195 ? -21.688 3.879 17.406 1 96.12 195 THR B CA 1
ATOM 3148 C C . THR B 1 195 ? -20.203 3.535 17.266 1 96.12 195 THR B C 1
ATOM 3150 O O . THR B 1 195 ? -19.828 2.361 17.281 1 96.12 195 THR B O 1
ATOM 3153 N N . VAL B 1 196 ? -19.422 4.566 17.109 1 96.75 196 VAL B N 1
ATOM 3154 C CA . VAL B 1 196 ? -17.969 4.434 17.047 1 96.75 196 VAL B CA 1
ATOM 3155 C C . VAL B 1 196 ? -17.375 4.602 18.453 1 96.75 196 VAL B C 1
ATOM 3157 O O . VAL B 1 196 ? -17.828 5.449 19.219 1 96.75 196 VAL B O 1
ATOM 3160 N N . ALA B 1 197 ? -16.406 3.781 18.719 1 96.25 197 ALA B N 1
ATOM 3161 C CA . ALA B 1 197 ? -15.812 3.826 20.047 1 96.25 197 ALA B CA 1
ATOM 3162 C C . ALA B 1 197 ? -14.289 3.891 19.969 1 96.25 197 ALA B C 1
ATOM 3164 O O . ALA B 1 197 ? -13.703 3.523 18.938 1 96.25 197 ALA B O 1
ATOM 3165 N N . VAL B 1 198 ? -13.703 4.367 21.094 1 95.12 198 VAL B N 1
ATOM 3166 C CA . VAL B 1 198 ? -12.25 4.316 21.219 1 95.12 198 VAL B CA 1
ATOM 3167 C C . VAL B 1 198 ? -11.773 2.869 21.109 1 95.12 198 VAL B C 1
ATOM 3169 O O . VAL B 1 198 ? -12.375 1.967 21.703 1 95.12 198 VAL B O 1
ATOM 3172 N N . GLY B 1 199 ? -10.75 2.668 20.344 1 93.62 199 GLY B N 1
ATOM 3173 C CA . GLY B 1 199 ? -10.258 1.317 20.125 1 93.62 199 GLY B CA 1
ATOM 3174 C C . GLY B 1 199 ? -10.703 0.729 18.797 1 93.62 199 GLY B C 1
ATOM 3175 O O . GLY B 1 199 ? -10.141 -0.263 18.328 1 93.62 199 GLY B O 1
ATOM 3176 N N . ASP B 1 200 ? -11.766 1.372 18.297 1 95.94 200 ASP B N 1
ATOM 3177 C CA . ASP B 1 200 ? -12.227 0.933 16.984 1 95.94 200 ASP B CA 1
ATOM 3178 C C . ASP B 1 200 ? -11.234 1.335 15.883 1 95.94 200 ASP B C 1
ATOM 3180 O O . ASP B 1 200 ? -10.555 2.354 16 1 95.94 200 ASP B O 1
ATOM 3184 N N . LEU B 1 201 ? -11.07 0.539 14.898 1 95.62 201 LEU B N 1
ATOM 3185 C CA . LEU B 1 201 ? -10.484 0.945 13.625 1 95.62 201 LEU B CA 1
ATOM 3186 C C . LEU B 1 201 ? -11.562 1.162 12.57 1 95.62 201 LEU B C 1
ATOM 3188 O O . LEU B 1 201 ? -12.227 0.212 12.148 1 95.62 201 LEU B O 1
ATOM 3192 N N . VAL B 1 202 ? -11.695 2.396 12.148 1 97.06 202 VAL B N 1
ATOM 3193 C CA . VAL B 1 202 ? -12.836 2.766 11.312 1 97.06 202 VAL B CA 1
ATOM 3194 C C . VAL B 1 202 ? -12.359 3.021 9.883 1 97.06 202 VAL B C 1
ATOM 3196 O O . VAL B 1 202 ? -11.391 3.754 9.664 1 97.06 202 VAL B O 1
ATOM 3199 N N . THR B 1 203 ? -12.977 2.379 8.914 1 97.5 203 THR B N 1
ATOM 3200 C CA . THR B 1 203 ? -12.711 2.619 7.5 1 97.5 203 THR B CA 1
ATOM 3201 C C . THR B 1 203 ? -13.727 3.596 6.914 1 97.5 203 THR B C 1
ATOM 3203 O O . THR B 1 203 ? -14.938 3.369 7 1 97.5 203 THR B O 1
ATOM 3206 N N . VAL B 1 204 ? -13.227 4.652 6.316 1 97.06 204 VAL B N 1
ATOM 3207 C CA . VAL B 1 204 ? -14.094 5.703 5.793 1 97.06 204 VAL B CA 1
ATOM 3208 C C . VAL B 1 204 ? -13.82 5.898 4.301 1 97.06 204 VAL B C 1
ATOM 3210 O O . VAL B 1 204 ? -12.664 6.031 3.887 1 97.06 204 VAL B O 1
ATOM 3213 N N . LEU B 1 205 ? -14.82 5.797 3.504 1 96.5 205 LEU B N 1
ATOM 3214 C CA . LEU B 1 205 ? -14.75 6.234 2.113 1 96.5 205 LEU B CA 1
ATOM 3215 C C . LEU B 1 205 ? -14.914 7.75 2.016 1 96.5 205 LEU B C 1
ATOM 3217 O O . LEU B 1 205 ? -15.906 8.305 2.502 1 96.5 205 LEU B O 1
ATOM 3221 N N . VAL B 1 206 ? -13.93 8.391 1.426 1 95.5 206 VAL B N 1
ATOM 3222 C CA . VAL B 1 206 ? -13.945 9.852 1.456 1 95.5 206 VAL B CA 1
ATOM 3223 C C . VAL B 1 206 ? -13.32 10.406 0.18 1 95.5 206 VAL B C 1
ATOM 3225 O O . VAL B 1 206 ? -12.5 9.734 -0.456 1 95.5 206 VAL B O 1
ATOM 3228 N N . ASN B 1 207 ? -13.766 11.578 -0.162 1 91.75 207 ASN B N 1
ATOM 3229 C CA . ASN B 1 207 ? -13.055 12.336 -1.188 1 91.75 207 ASN B CA 1
ATOM 3230 C C . ASN B 1 207 ? -11.773 12.945 -0.646 1 91.75 207 ASN B C 1
ATOM 3232 O O . ASN B 1 207 ? -11.695 13.305 0.532 1 91.75 207 ASN B O 1
ATOM 3236 N N . ASP B 1 208 ? -10.805 13.164 -1.528 1 86.62 208 ASP B N 1
ATOM 3237 C CA . ASP B 1 208 ? -9.492 13.672 -1.129 1 86.62 208 ASP B CA 1
ATOM 3238 C C . ASP B 1 208 ? -9.617 15.039 -0.447 1 86.62 208 ASP B C 1
ATOM 3240 O O . ASP B 1 208 ? -8.867 15.344 0.479 1 86.62 208 ASP B O 1
ATOM 3244 N N . THR B 1 209 ? -10.625 15.812 -0.841 1 88.69 209 THR B N 1
ATOM 3245 C CA . THR B 1 209 ? -10.773 17.172 -0.334 1 88.69 209 THR B CA 1
ATOM 3246 C C . THR B 1 209 ? -11.391 17.156 1.062 1 88.69 209 THR B C 1
ATOM 3248 O O . THR B 1 209 ? -11.359 18.172 1.765 1 88.69 209 THR B O 1
ATOM 3251 N N . ALA B 1 210 ? -11.898 16.016 1.478 1 92.62 210 ALA B N 1
ATOM 3252 C CA . ALA B 1 210 ? -12.641 15.969 2.734 1 92.62 210 ALA B CA 1
ATOM 3253 C C . ALA B 1 210 ? -11.852 15.219 3.807 1 92.62 210 ALA B C 1
ATOM 3255 O O . ALA B 1 210 ? -12.336 15.039 4.93 1 92.62 210 ALA B O 1
ATOM 3256 N N . VAL B 1 211 ? -10.695 14.789 3.469 1 93.5 211 VAL B N 1
ATOM 3257 C CA . VAL B 1 211 ? -9.922 13.945 4.375 1 93.5 211 VAL B CA 1
ATOM 3258 C C . VAL B 1 211 ? -9.648 14.695 5.676 1 93.5 211 VAL B C 1
ATOM 3260 O O . VAL B 1 211 ? -9.812 14.148 6.766 1 93.5 211 VAL B O 1
ATOM 3263 N N . GLU B 1 212 ? -9.344 15.93 5.598 1 91.75 212 GLU B N 1
ATOM 3264 C CA . GLU B 1 212 ? -9.031 16.719 6.785 1 91.75 212 GLU B CA 1
ATOM 3265 C C . GLU B 1 212 ? -10.242 16.844 7.707 1 91.75 212 GLU B C 1
ATOM 3267 O O . GLU B 1 212 ? -10.109 16.75 8.93 1 91.75 212 GLU B O 1
ATOM 3272 N N . ALA B 1 213 ? -11.344 17.078 7.094 1 93.75 213 ALA B N 1
ATOM 3273 C CA . ALA B 1 213 ? -12.57 17.203 7.879 1 93.75 213 ALA B CA 1
ATOM 3274 C C . ALA B 1 213 ? -12.891 15.891 8.594 1 93.75 213 ALA B C 1
ATOM 3276 O O . ALA B 1 213 ? -13.336 15.898 9.742 1 93.75 213 ALA B O 1
ATOM 3277 N N . VAL B 1 214 ? -12.656 14.797 7.926 1 96.06 214 VAL B N 1
ATOM 3278 C CA . VAL B 1 214 ? -12.898 13.492 8.523 1 96.06 214 VAL B CA 1
ATOM 3279 C C . VAL B 1 214 ? -11.945 13.281 9.695 1 96.06 214 VAL B C 1
ATOM 3281 O O . VAL B 1 214 ? -12.359 12.82 10.766 1 96.06 214 VAL B O 1
ATOM 3284 N N . LEU B 1 215 ? -10.711 13.672 9.477 1 95.06 215 LEU B N 1
ATOM 3285 C CA . LEU B 1 215 ? -9.719 13.531 10.539 1 95.06 215 LEU B CA 1
ATOM 3286 C C . LEU B 1 215 ? -10.109 14.352 11.766 1 95.06 215 LEU B C 1
ATOM 3288 O O . LEU B 1 215 ? -9.977 13.883 12.898 1 95.06 215 LEU B O 1
ATOM 3292 N N . SER B 1 216 ? -10.609 15.523 11.531 1 94.31 216 SER B N 1
ATOM 3293 C CA . SER B 1 216 ? -11.062 16.375 12.625 1 94.31 216 SER B CA 1
ATOM 3294 C C . SER B 1 216 ? -12.211 15.719 13.391 1 94.31 216 SER B C 1
ATOM 3296 O O . SER B 1 216 ? -12.242 15.75 14.625 1 94.31 216 SER B O 1
ATOM 3298 N N . ALA B 1 217 ? -13.109 15.148 12.672 1 95.69 217 ALA B N 1
ATOM 3299 C CA . ALA B 1 217 ? -14.25 14.469 13.281 1 95.69 217 ALA B CA 1
ATOM 3300 C C . ALA B 1 217 ? 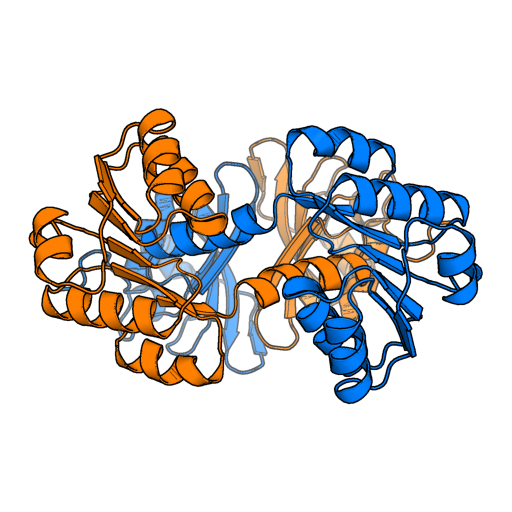-13.789 13.312 14.164 1 95.69 217 ALA B C 1
ATOM 3302 O O . ALA B 1 217 ? -14.484 12.938 15.109 1 95.69 217 ALA B O 1
ATOM 3303 N N . PHE B 1 218 ? -12.625 12.781 13.844 1 96.62 218 PHE B N 1
ATOM 3304 C CA . PHE B 1 218 ? -12.094 11.656 14.594 1 96.62 218 PHE B CA 1
ATOM 3305 C C . PHE B 1 218 ? -11.086 12.125 15.641 1 96.62 218 PHE B C 1
ATOM 3307 O O . PHE B 1 218 ? -10.422 11.305 16.281 1 96.62 218 PHE B O 1
ATOM 3314 N N . GLY B 1 219 ? -10.969 13.383 15.758 1 94 219 GLY B N 1
ATOM 3315 C CA . GLY B 1 219 ? -10.156 13.961 16.828 1 94 219 GLY B CA 1
ATOM 3316 C C . GLY B 1 219 ? -8.719 14.195 16.422 1 94 219 GLY B C 1
ATOM 3317 O O . GLY B 1 219 ? -7.852 14.398 17.281 1 94 219 GLY B O 1
ATOM 3318 N N . HIS B 1 220 ? -8.445 14.008 15.117 1 88.88 220 HIS B N 1
ATOM 3319 C CA . HIS B 1 220 ? -7.078 14.188 14.633 1 88.88 220 HIS B CA 1
ATOM 3320 C C . HIS B 1 220 ? -6.895 15.562 14.008 1 88.88 220 HIS B C 1
ATOM 3322 O O . HIS B 1 220 ? -6.625 15.672 12.805 1 88.88 220 HIS B O 1
ATOM 3328 N N . ASP B 1 221 ? -7.141 16.578 14.656 1 75.75 221 ASP B N 1
ATOM 3329 C CA . ASP B 1 221 ? -7.023 17.938 14.148 1 75.75 221 ASP B CA 1
ATOM 3330 C C . ASP B 1 221 ? -5.586 18.25 13.742 1 75.75 221 ASP B C 1
ATOM 3332 O O . ASP B 1 221 ? -4.641 17.734 14.336 1 75.75 221 ASP B O 1
ATOM 3336 N N . SER B 1 222 ? -5.398 18.516 12.523 1 61 222 SER B N 1
ATOM 3337 C CA . SER B 1 222 ? -4.082 18.906 12.031 1 61 222 SER B CA 1
ATOM 3338 C C . SER B 1 222 ? -3.324 19.719 13.07 1 61 222 SER B C 1
ATOM 3340 O O . SER B 1 222 ? -2.098 19.641 13.156 1 61 222 SER B O 1
ATOM 3342 N N . ASN B 1 223 ? -4.012 20.734 13.688 1 48.25 223 ASN B N 1
ATOM 3343 C CA . ASN B 1 223 ? -3.346 21.641 14.609 1 48.25 223 ASN B CA 1
ATOM 3344 C C . ASN B 1 223 ? -3.102 20.969 15.969 1 48.25 223 ASN B C 1
ATOM 3346 O O . ASN B 1 223 ? -2.928 21.656 16.969 1 48.25 223 ASN B O 1
ATOM 3350 N N . GLY B 1 224 ? -3.119 19.859 16.172 1 38.94 224 GLY B N 1
ATOM 3351 C CA . GLY B 1 224 ? -3.016 19.438 17.547 1 38.94 224 GLY B CA 1
ATOM 3352 C C . GLY B 1 224 ? -1.832 20.047 18.281 1 38.94 224 GLY B C 1
ATOM 3353 O O . GLY B 1 224 ? -0.705 19.578 18.156 1 38.94 224 GLY B O 1
ATOM 3354 N N . ARG B 1 225 ? -1.825 21.25 18.438 1 31.2 225 ARG B N 1
ATOM 3355 C CA . ARG B 1 225 ? -1.452 21.703 19.781 1 31.2 225 ARG B CA 1
ATOM 3356 C C . ARG B 1 225 ? -2.414 21.156 20.828 1 31.2 225 ARG B C 1
ATOM 3358 O O . ARG B 1 225 ? -3.602 20.969 20.547 1 31.2 225 ARG B O 1
#

Secondary structure (DSSP, 8-state):
-EEEEE--SHHHHHHHHHHHHTT-EEEEEES-HHHHHHHHHHSSSEEEES-TTSHHHHHHTTGGG-SEEEE--S-HHHHHHHHHHHHHTT-SEEEEEE--GGGHHHHHHHT-EEEE-HHHHHHHHHHHHHHSTTEEEEEEETTTEEEEEEPPPTT-GGGSSBHHHHHHTTSS-TTEEEEEEEETTEEEPP-TT-B--TT-EEEEEEEGGGHHHHHHHTT--TT--/-EEEEE--SHHHHHHHHHHHHTT-EEEEEES-HHHHHHHHHHSSSEEEES-TTSHHHHHHTTGGG-SEEEE--S-HHHHHHHHHHHHHTT-SEEEEEE--GGGHHHHHHHT-EEEE-HHHHHHHHHHHHHHSTTEEEEEEETTTEEEEEEPPPTT-GGGSSBHHHHHHTTSS-TTEEEEEEEETTEEEPP-TT-B--TT-EEEEEEEGGGHHHHHHHTT--TT--

Foldseek 3Di:
DEEEEEDCPPVNVVVQVVQVVVPYAYEYEAQDPVSQVVSVVPGDYHYHNDQLLDLVVCVVSVLLPHLEYEYEDPDVVSLLSNLQSSVVSVRNAYEYEDQDPVCVVVCVVSVHHYDYNVVVVVVVVVVCCVVAPQWPDWADDPDWKIKTKGFADPPQQQQPAFPLVCVVVCLAPPQKDWQWKDAPNDIDGHDRRDGHDGRIIIIMMGTPVRSQSVCNSRVNHPPPD/DEEEEEDCPPVNVVVQVVQVVVPYAYEYEAQDPVSQVVSVVPGPYHYHNDQLLDLVVCVVSVLLPHLEYEYEDPDVVSLLSNLQSSVVSVRNAYEYEDQDPVCVVVCVVSVHHYDYNVVVVVVVVVVCCVVAPQWDDWADDPDWKIKTKGFADPPQQQQPAFPLVCVVVCLAPPQKDWQWKDAPNDIDGHDRRDGHDGRIIIIMMGTPVRSQSVCNSRVNHPPPD

Sequence (450 aa):
MYLIIVGAGKIGSNLIEMATGDGNDVVVIEEDEAVADRISATYDCLVLCADATESDILEEAGIDRAEAVISTTNLDAVNTMVMLLAREHDVPSLVSVVHDPAHIPIFEQIGVNIVENPQNLIADHLYHSVRYPGVQDFMSLGENSEFIEIEPKAGAPVTEHPLSEVHDRGILPDDALVAAIKRGDDVLTPRGETTVAVGDLVTVLVNDTAVEAVLSAFGHDSNGRMYLIIVGAGKIGSNLIEMATGDGNDVVVIEEDEAVADRISATYDCLVLCADATESDILEEAGIDRAEAVISTTNLDAVNTMVMLLAREHDVPSLVSVVHDPAHIPIFEQIGVNIVENPQNLIADHLYHSVRYPGVQDFMSLGENSEFIEIEPKAGAPVTEHPLSEVHDRGILPDDALVAAIKRGDDVLTPRGETTVAVGDLVTVLVNDTAVEAVLSAFGHDSNGR

Organism: Natronomonas pharaonis (strain ATCC 35678 / DSM 2160 / CIP 103997 / JCM 8858 / NBRC 14720 / NCIMB 2260 / Gabara) (NCBI:txid348780)

Solvent-accessible surface area (backbone atoms only — not comparable to full-atom values): 23384 Å² total; per-residue (Å²): 96,36,36,36,37,34,26,56,50,71,40,21,42,42,33,49,51,53,44,48,72,71,67,32,49,43,30,36,33,18,64,51,57,73,52,32,51,51,49,46,72,71,43,100,44,53,61,42,68,38,61,61,70,37,68,65,50,40,53,73,64,39,45,84,67,24,48,28,40,36,28,45,53,96,41,54,68,53,36,50,44,35,50,53,53,39,51,74,57,61,37,77,33,42,37,32,52,33,70,53,75,87,50,45,64,62,43,51,72,73,65,40,48,67,43,69,27,59,41,47,56,46,19,50,53,54,52,47,42,66,76,37,63,65,51,75,48,63,39,77,50,72,90,55,27,28,38,36,28,36,56,40,37,87,86,13,62,49,51,74,36,34,44,47,51,28,51,73,71,52,52,38,52,92,63,46,43,73,60,35,32,32,53,82,93,40,75,43,74,64,45,52,78,38,65,48,48,72,76,26,43,33,31,31,38,29,31,67,89,44,47,65,54,44,32,38,26,27,50,41,45,88,68,72,117,95,35,35,36,36,33,26,55,51,71,40,21,42,43,32,47,51,54,43,47,72,72,67,31,48,44,29,36,33,16,63,51,57,73,52,32,52,52,49,47,73,73,42,97,44,53,63,43,68,38,61,63,72,37,66,66,49,39,53,74,66,40,44,84,68,23,49,28,41,37,28,46,52,97,42,52,70,53,35,48,44,34,49,53,54,40,49,74,57,61,35,77,33,44,37,33,51,35,71,54,75,85,49,47,63,60,44,49,72,75,66,40,48,67,43,67,30,58,42,46,54,48,20,50,54,53,51,47,43,65,76,37,63,65,53,77,47,64,39,79,51,75,91,53,28,28,37,36,28,36,56,40,38,87,85,14,63,49,51,75,38,33,44,46,51,30,50,74,70,54,52,37,52,91,66,46,42,71,60,34,33,32,52,84,93,42,76,44,73,64,46,55,77,38,65,49,49,73,75,27,42,33,31,32,37,28,31,69,90,44,47,63,53,44,32,38,25,28,50,39,47,88,70,71,118

Radius of gyration: 23.0 Å; Cα contacts (8 Å, |Δi|>4): 988; chains: 2; bounding box: 58×54×46 Å

Nearest PDB structures (foldseek):
  6s5d-assembly1_B-2  TM=7.853E-01  e=3.414E-18  Bacillus subtilis subsp. subtilis str. 168
  6s2j-assembly1_A  TM=7.681E-01  e=3.414E-18  Bacillus subtilis subsp. subtilis str. 168
  6s5o-assembly2_F-2  TM=7.438E-01  e=1.208E-17  Bacillus subtilis subsp. subtilis str. 168
  4j91-assembly1_B-2  TM=6.876E-01  e=5.503E-17  Bacillus subtilis subsp. subtilis str. 168
  8xmi-assembly1_E  TM=8.402E-01  e=4.186E-14  Bacillus subtilis

pLDDT: mean 91.59, std 7.94, range [30.47, 98.5]